Protein AF-A0A2E3FK13-F1 (afdb_monomer)

Structure (mmCIF, N/CA/C/O backbone):
data_AF-A0A2E3FK13-F1
#
_entry.id   AF-A0A2E3FK13-F1
#
loop_
_atom_site.group_PDB
_atom_site.id
_atom_site.type_symbol
_atom_site.label_atom_id
_atom_site.label_alt_id
_atom_site.label_comp_id
_atom_site.label_asym_id
_atom_site.label_entity_id
_atom_site.label_seq_id
_atom_site.pdbx_PDB_ins_code
_atom_site.Cartn_x
_atom_site.Cartn_y
_atom_site.Cartn_z
_atom_site.occupancy
_atom_site.B_iso_or_equiv
_atom_site.auth_seq_id
_atom_site.auth_comp_id
_atom_site.auth_asym_id
_atom_site.auth_atom_id
_atom_site.pdbx_PDB_model_num
ATOM 1 N N . MET A 1 1 ? 15.818 -14.844 58.275 1.00 46.38 1 MET A N 1
ATOM 2 C CA . MET A 1 1 ? 14.809 -14.924 57.199 1.00 46.38 1 MET A CA 1
ATOM 3 C C . MET A 1 1 ? 15.488 -15.552 55.997 1.00 46.38 1 MET A C 1
ATOM 5 O O . MET A 1 1 ? 16.253 -14.863 55.339 1.00 46.38 1 MET A O 1
ATOM 9 N N . ALA A 1 2 ? 15.321 -16.859 55.788 1.00 61.12 2 ALA A N 1
ATOM 10 C CA . ALA A 1 2 ? 15.832 -17.525 54.591 1.00 61.12 2 ALA A CA 1
ATOM 11 C C . ALA A 1 2 ? 14.823 -17.296 53.456 1.00 61.12 2 ALA A C 1
ATOM 13 O O . ALA A 1 2 ? 13.625 -17.496 53.662 1.00 61.12 2 ALA A O 1
ATOM 14 N N . ALA A 1 3 ? 15.275 -16.799 52.306 1.00 69.88 3 ALA A N 1
ATOM 15 C CA . ALA A 1 3 ? 14.416 -16.643 51.137 1.00 69.88 3 ALA A CA 1
ATOM 16 C C . ALA A 1 3 ? 13.947 -18.031 50.663 1.00 69.88 3 ALA A C 1
ATOM 18 O O . ALA A 1 3 ? 14.765 -18.936 50.548 1.00 69.88 3 ALA A O 1
ATOM 19 N N . ASN A 1 4 ? 12.643 -18.204 50.420 1.00 82.19 4 ASN A N 1
ATOM 20 C CA . ASN A 1 4 ? 12.079 -19.453 49.902 1.00 82.19 4 ASN A CA 1
ATOM 21 C C . ASN A 1 4 ? 12.151 -19.450 48.357 1.00 82.19 4 ASN A C 1
ATOM 23 O O . ASN A 1 4 ? 11.499 -18.590 47.755 1.00 82.19 4 ASN A O 1
ATOM 27 N N . PRO A 1 5 ? 12.879 -20.386 47.716 1.00 80.56 5 PRO A N 1
ATOM 28 C CA . PRO A 1 5 ? 12.977 -20.486 46.257 1.00 80.56 5 PRO A CA 1
ATOM 29 C C . PRO A 1 5 ? 11.621 -20.579 45.541 1.00 80.56 5 PRO A C 1
ATOM 31 O O . PRO A 1 5 ? 11.432 -19.938 44.511 1.00 80.56 5 PRO A O 1
ATOM 34 N N . PHE A 1 6 ? 10.628 -21.248 46.136 1.00 83.94 6 PHE A N 1
ATOM 35 C CA . PHE A 1 6 ? 9.272 -21.346 45.577 1.00 83.94 6 PHE A CA 1
ATOM 36 C C . PHE A 1 6 ? 8.519 -20.006 45.567 1.00 83.94 6 PHE A C 1
ATOM 38 O O . PHE A 1 6 ? 7.673 -19.761 44.711 1.00 83.94 6 PHE A O 1
ATOM 45 N N . ASN A 1 7 ? 8.840 -19.090 46.489 1.00 87.19 7 ASN A N 1
ATOM 46 C CA . ASN A 1 7 ? 8.299 -17.729 46.427 1.00 87.19 7 ASN A CA 1
ATOM 47 C C . ASN A 1 7 ? 8.962 -16.916 45.304 1.00 87.19 7 ASN A C 1
ATOM 49 O O . ASN A 1 7 ? 8.356 -15.977 44.794 1.00 87.19 7 ASN A O 1
ATOM 53 N N . ILE A 1 8 ? 10.202 -17.249 44.929 1.00 86.31 8 ILE A N 1
ATOM 54 C CA . ILE A 1 8 ? 10.913 -16.605 43.819 1.00 86.31 8 ILE A CA 1
ATOM 55 C C . ILE A 1 8 ? 10.348 -17.102 42.484 1.00 86.31 8 ILE A C 1
ATOM 57 O O . ILE A 1 8 ? 10.027 -16.268 41.641 1.00 86.31 8 ILE A O 1
ATOM 61 N N . SER A 1 9 ? 10.134 -18.412 42.310 1.00 84.38 9 SER A N 1
ATOM 62 C CA . SER A 1 9 ? 9.502 -18.948 41.095 1.00 84.38 9 SER A CA 1
ATOM 63 C C . SER A 1 9 ? 8.073 -18.432 40.910 1.00 84.38 9 SER A C 1
ATOM 65 O O . SER A 1 9 ? 7.715 -18.005 39.813 1.00 84.38 9 SER A O 1
ATOM 67 N N . LYS A 1 10 ? 7.282 -18.338 41.990 1.00 89.88 10 LYS A N 1
ATOM 68 C CA . LYS A 1 10 ? 5.952 -17.712 41.939 1.00 89.88 10 LYS A CA 1
ATOM 69 C C . LYS A 1 10 ? 6.014 -16.263 41.440 1.00 89.88 10 LYS A C 1
ATOM 71 O O . LYS A 1 10 ? 5.269 -15.905 40.534 1.00 89.88 10 LYS A O 1
ATOM 76 N N . ARG A 1 11 ? 6.931 -15.448 41.978 1.00 89.94 11 ARG A N 1
ATOM 77 C CA . ARG A 1 11 ? 7.128 -14.057 41.531 1.00 89.94 11 ARG A CA 1
ATOM 78 C C . ARG A 1 11 ? 7.541 -13.960 40.062 1.00 89.94 11 ARG A C 1
ATOM 80 O O . ARG A 1 11 ? 7.136 -13.023 39.392 1.00 89.94 11 ARG A O 1
ATOM 87 N N . LEU A 1 12 ? 8.341 -14.902 39.563 1.00 90.12 12 LEU A N 1
ATOM 88 C CA . LEU A 1 12 ? 8.736 -14.946 38.152 1.00 90.12 12 LEU A CA 1
ATOM 89 C C . LEU A 1 12 ? 7.560 -15.312 37.229 1.00 90.12 12 LEU A C 1
ATOM 91 O O . LEU A 1 12 ? 7.460 -14.782 36.124 1.00 90.12 12 LEU A O 1
ATOM 95 N N . ARG A 1 13 ? 6.636 -16.169 37.685 1.00 89.31 13 ARG A N 1
ATOM 96 C CA . ARG A 1 13 ? 5.385 -16.466 36.965 1.00 89.31 13 ARG A CA 1
ATOM 97 C C . ARG A 1 13 ? 4.435 -15.260 36.954 1.00 89.31 13 ARG A C 1
ATOM 99 O O . ARG A 1 13 ? 3.888 -14.946 35.903 1.00 89.31 13 ARG A O 1
ATOM 106 N N . GLU A 1 14 ? 4.307 -14.548 38.074 1.00 91.38 14 GLU A N 1
ATOM 107 C CA . GLU A 1 14 ? 3.563 -13.276 38.145 1.00 91.38 14 GLU A CA 1
ATOM 108 C C . GLU A 1 14 ? 4.198 -12.200 37.239 1.00 91.38 14 GLU A C 1
ATOM 110 O O . GLU A 1 14 ? 3.486 -11.491 36.530 1.00 91.38 14 GLU A O 1
ATOM 115 N N . ASP A 1 15 ? 5.535 -12.116 37.185 1.00 89.12 15 ASP A N 1
ATOM 116 C CA . ASP A 1 15 ? 6.247 -11.209 36.273 1.00 89.12 15 ASP A CA 1
ATOM 117 C C . ASP A 1 15 ? 5.942 -11.535 34.804 1.00 89.12 15 ASP A C 1
ATOM 119 O O . ASP A 1 15 ? 5.657 -10.620 34.039 1.00 89.12 15 ASP A O 1
ATOM 123 N N . LYS A 1 16 ? 5.903 -12.818 34.408 1.00 89.06 16 LYS A N 1
ATOM 124 C CA . LYS A 1 16 ? 5.476 -13.231 33.055 1.00 89.06 16 LYS A CA 1
ATOM 125 C C . LYS A 1 16 ? 4.081 -12.693 32.714 1.00 89.06 16 LYS A C 1
ATOM 127 O O . LYS A 1 16 ? 3.892 -12.155 31.625 1.00 89.06 16 LYS A O 1
ATOM 132 N N . GLU A 1 17 ? 3.113 -12.847 33.615 1.00 88.31 17 GLU A N 1
ATOM 133 C CA . GLU A 1 17 ? 1.746 -12.349 33.405 1.00 88.31 17 GLU A CA 1
ATOM 134 C C . GLU A 1 17 ? 1.719 -10.820 33.278 1.00 88.31 17 GLU A C 1
ATOM 136 O O . GLU A 1 17 ? 1.063 -10.286 32.383 1.00 88.31 17 GLU A O 1
ATOM 141 N N . GLN A 1 18 ? 2.499 -10.114 34.101 1.00 89.25 18 GLN A N 1
ATOM 142 C CA . GLN A 1 18 ? 2.639 -8.661 34.020 1.00 89.25 18 GLN A CA 1
ATOM 143 C C . GLN A 1 18 ? 3.286 -8.204 32.701 1.00 89.25 18 GLN A C 1
ATOM 145 O O . GLN A 1 18 ? 2.840 -7.217 32.107 1.00 89.25 18 GLN A O 1
ATOM 150 N N . GLN A 1 19 ? 4.317 -8.911 32.218 1.00 88.69 19 GLN A N 1
ATOM 151 C CA . GLN A 1 19 ? 4.923 -8.632 30.911 1.00 88.69 19 GLN A CA 1
ATOM 152 C C . GLN A 1 19 ? 3.909 -8.846 29.774 1.00 88.69 19 GLN A C 1
ATOM 154 O O . GLN A 1 19 ? 3.827 -8.009 28.880 1.00 88.69 19 GLN A O 1
ATOM 159 N N . ALA A 1 20 ? 3.091 -9.905 29.833 1.00 85.94 20 ALA A N 1
ATOM 160 C CA . ALA A 1 20 ? 2.062 -10.183 28.827 1.00 85.94 20 ALA A CA 1
ATOM 161 C C . ALA A 1 20 ? 0.963 -9.105 28.789 1.00 85.94 20 ALA A C 1
ATOM 163 O O . ALA A 1 20 ? 0.576 -8.657 27.713 1.00 85.94 20 ALA A O 1
ATOM 164 N N . GLN A 1 21 ? 0.500 -8.634 29.952 1.00 85.50 21 GLN A N 1
ATOM 165 C CA . GLN A 1 21 ? -0.455 -7.519 30.035 1.00 85.50 21 GLN A CA 1
ATOM 166 C C . GLN A 1 21 ? 0.136 -6.218 29.480 1.00 85.50 21 GLN A C 1
ATOM 168 O O . GLN A 1 21 ? -0.541 -5.474 28.773 1.00 85.50 21 GLN A O 1
ATOM 173 N N . SER A 1 22 ? 1.415 -5.964 29.765 1.00 87.12 22 SER A N 1
ATOM 174 C CA . SER A 1 22 ? 2.116 -4.785 29.250 1.00 87.12 22 SER A CA 1
ATOM 175 C C . SER A 1 22 ? 2.272 -4.856 27.727 1.00 87.12 22 SER A C 1
ATOM 177 O O . SER A 1 22 ? 2.041 -3.865 27.043 1.00 87.12 22 SER A O 1
ATOM 179 N N . ALA A 1 23 ? 2.602 -6.033 27.183 1.00 86.44 23 ALA A N 1
ATOM 180 C CA . ALA A 1 23 ? 2.695 -6.256 25.742 1.00 86.44 23 ALA A CA 1
ATOM 181 C C . ALA A 1 23 ? 1.338 -6.064 25.047 1.00 86.44 23 ALA A C 1
ATOM 183 O O . ALA A 1 23 ? 1.284 -5.420 24.004 1.00 86.44 23 ALA A O 1
ATOM 184 N N . ALA A 1 24 ? 0.245 -6.546 25.649 1.00 83.25 24 ALA A N 1
ATOM 185 C CA . ALA A 1 24 ? -1.107 -6.336 25.134 1.00 83.25 24 ALA A CA 1
ATOM 186 C C . ALA A 1 24 ? -1.473 -4.843 25.066 1.00 83.25 24 ALA A C 1
ATOM 188 O O . ALA A 1 24 ? -1.931 -4.384 24.027 1.00 83.25 24 ALA A O 1
ATOM 189 N N . SER A 1 25 ? -1.185 -4.064 26.113 1.00 84.00 25 SER A N 1
ATOM 190 C CA . SER A 1 25 ? -1.451 -2.616 26.112 1.00 84.00 25 SER A CA 1
ATOM 191 C C . SER A 1 25 ? -0.627 -1.856 25.060 1.00 84.00 25 SER A C 1
ATOM 193 O O . SER A 1 25 ? -1.127 -0.932 24.418 1.00 84.00 25 SER A O 1
ATOM 195 N N . ILE A 1 26 ? 0.626 -2.260 24.823 1.00 87.94 26 ILE A N 1
ATOM 196 C CA . ILE A 1 26 ? 1.436 -1.677 23.741 1.00 87.94 26 ILE A CA 1
ATOM 197 C C . ILE A 1 26 ? 0.891 -2.094 22.369 1.00 87.94 26 ILE A C 1
ATOM 199 O O . ILE A 1 26 ? 0.895 -1.278 21.451 1.00 87.94 26 ILE A O 1
ATOM 203 N N . ASN A 1 27 ? 0.376 -3.318 22.227 1.00 87.19 27 ASN A N 1
ATOM 204 C CA . ASN A 1 27 ? -0.262 -3.769 20.989 1.00 87.19 27 ASN A CA 1
ATOM 205 C C . ASN A 1 27 ? -1.500 -2.948 20.635 1.00 87.19 27 ASN A C 1
ATOM 207 O O . ASN A 1 27 ? -1.734 -2.668 19.468 1.00 87.19 27 ASN A O 1
ATOM 211 N N . GLU A 1 28 ? -2.275 -2.525 21.634 1.00 85.38 28 GLU A N 1
ATOM 212 C CA . GLU A 1 28 ? -3.406 -1.623 21.405 1.00 85.38 28 GLU A CA 1
ATOM 213 C C . GLU A 1 28 ? -2.934 -0.299 20.792 1.00 85.38 28 GLU A C 1
ATOM 215 O O . GLU A 1 28 ? -3.533 0.200 19.844 1.00 85.38 28 GLU A O 1
ATOM 220 N N . SER A 1 29 ? -1.812 0.240 21.282 1.00 88.12 29 SER A N 1
ATOM 221 C CA . SER A 1 29 ? -1.207 1.457 20.721 1.00 88.12 29 SER A CA 1
ATOM 222 C C . SER A 1 29 ? -0.669 1.228 19.307 1.00 88.12 29 SER A C 1
ATOM 224 O O . SER A 1 29 ? -0.866 2.069 18.434 1.00 88.12 29 SER A O 1
ATOM 226 N N . LEU A 1 30 ? -0.023 0.081 19.073 1.00 90.19 30 LEU A N 1
ATOM 227 C CA . LEU A 1 30 ? 0.457 -0.320 17.753 1.00 90.19 30 LEU A CA 1
ATOM 228 C C . LEU A 1 30 ? -0.693 -0.428 16.752 1.00 90.19 30 LEU A C 1
ATOM 230 O O . LEU A 1 30 ? -0.584 0.120 15.665 1.00 90.19 30 LEU A O 1
ATOM 234 N N . ALA A 1 31 ? -1.796 -1.071 17.133 1.00 89.38 31 ALA A N 1
ATOM 235 C CA . ALA A 1 31 ? -2.937 -1.283 16.255 1.00 89.38 31 ALA A CA 1
ATOM 236 C C . ALA A 1 31 ? -3.585 0.028 15.789 1.00 89.38 31 ALA A C 1
ATOM 238 O O . ALA A 1 31 ? -4.048 0.116 14.658 1.00 89.38 31 ALA A O 1
ATOM 239 N N . ILE A 1 32 ? -3.598 1.055 16.646 1.00 87.88 32 ILE A N 1
ATOM 240 C CA . ILE A 1 32 ? -4.099 2.386 16.278 1.00 87.88 32 ILE A CA 1
ATOM 241 C C . ILE A 1 32 ? -3.156 3.060 15.280 1.00 87.88 32 ILE A C 1
ATOM 243 O O . ILE A 1 32 ? -3.620 3.613 14.289 1.00 87.88 32 ILE A O 1
ATOM 247 N N . VAL A 1 33 ? -1.844 3.025 15.533 1.00 91.00 33 VAL A N 1
ATOM 248 C CA . VAL A 1 33 ? -0.862 3.638 14.623 1.00 91.00 33 VAL A CA 1
ATOM 249 C C . VAL A 1 33 ? -0.843 2.926 13.272 1.00 91.00 33 VAL A C 1
ATOM 251 O O . VAL A 1 33 ? -0.772 3.586 12.245 1.00 91.00 33 VAL A O 1
ATOM 254 N N . ASP A 1 34 ? -0.965 1.602 13.258 1.00 90.81 34 ASP A N 1
ATOM 255 C CA . ASP A 1 34 ? -1.048 0.814 12.026 1.00 90.81 34 ASP A CA 1
ATOM 256 C C . ASP A 1 34 ? -2.308 1.145 11.215 1.00 90.81 34 ASP A C 1
ATOM 258 O O . ASP A 1 34 ? -2.222 1.396 10.020 1.00 90.81 34 ASP A O 1
ATOM 262 N N . ALA A 1 35 ? -3.461 1.304 11.876 1.00 88.69 35 ALA A N 1
ATOM 263 C CA . ALA A 1 35 ? -4.681 1.765 11.211 1.00 88.69 35 ALA A CA 1
ATOM 264 C C . ALA A 1 35 ? -4.516 3.150 10.547 1.00 88.69 35 ALA A C 1
ATOM 266 O O . ALA A 1 35 ? -5.087 3.391 9.487 1.00 88.69 35 ALA A O 1
ATOM 267 N N . ILE A 1 36 ? -3.726 4.053 11.140 1.00 89.44 36 ILE A N 1
ATOM 268 C CA . ILE A 1 36 ? -3.383 5.353 10.534 1.00 89.44 36 ILE A CA 1
ATOM 269 C C . ILE A 1 36 ? -2.433 5.162 9.337 1.00 89.44 36 ILE A C 1
ATOM 271 O O . ILE A 1 36 ? -2.601 5.799 8.296 1.00 89.44 36 ILE A O 1
ATOM 275 N N . ILE A 1 37 ? -1.441 4.273 9.462 1.00 91.12 37 ILE A N 1
ATOM 276 C CA . ILE A 1 37 ? -0.508 3.925 8.378 1.00 91.12 37 ILE A CA 1
ATOM 277 C C . ILE A 1 37 ? -1.270 3.387 7.158 1.00 91.12 37 ILE A C 1
ATOM 279 O O . ILE A 1 37 ? -0.985 3.818 6.036 1.00 91.12 37 ILE A O 1
ATOM 283 N N . ASP A 1 38 ? -2.270 2.531 7.373 1.00 89.19 38 ASP A N 1
ATOM 284 C CA . ASP A 1 38 ? -3.119 1.966 6.321 1.00 89.19 38 ASP A CA 1
ATOM 285 C C . ASP A 1 38 ? -3.860 3.046 5.515 1.00 89.19 38 ASP A C 1
ATOM 287 O O . ASP A 1 38 ? -3.952 2.953 4.285 1.00 89.19 38 ASP A O 1
ATOM 291 N N . GLU A 1 39 ? -4.350 4.108 6.168 1.00 87.81 39 GLU A N 1
ATOM 292 C CA . GLU A 1 39 ? -5.001 5.228 5.473 1.00 87.81 39 GLU A CA 1
ATOM 293 C C . GLU A 1 39 ? -4.030 5.940 4.520 1.00 87.81 39 GLU A C 1
ATOM 295 O O . GLU A 1 39 ? -4.377 6.262 3.373 1.00 87.81 39 GLU A O 1
ATOM 300 N N . TYR A 1 40 ? -2.783 6.153 4.954 1.00 91.94 40 TYR A N 1
ATOM 301 C CA . TYR A 1 40 ? -1.751 6.701 4.076 1.00 91.94 40 TYR A CA 1
ATOM 302 C C . TYR A 1 40 ? -1.422 5.747 2.933 1.00 91.94 40 TYR A C 1
ATOM 304 O O . TYR A 1 40 ? -1.310 6.197 1.789 1.00 91.94 40 TYR A O 1
ATOM 312 N N . ASP A 1 41 ? -1.285 4.451 3.208 1.00 90.81 41 ASP A N 1
ATOM 313 C CA . ASP A 1 41 ? -0.969 3.442 2.200 1.00 90.81 41 ASP A CA 1
ATOM 314 C C . ASP A 1 41 ? -2.040 3.363 1.115 1.00 90.81 41 ASP A C 1
ATOM 316 O O . ASP A 1 41 ? -1.708 3.353 -0.076 1.00 90.81 41 ASP A O 1
ATOM 320 N N . GLU A 1 42 ? -3.322 3.417 1.479 1.00 90.75 42 GLU A N 1
ATOM 321 C CA . GLU A 1 42 ? -4.413 3.434 0.508 1.00 90.75 42 GLU A CA 1
ATOM 322 C C . GLU A 1 42 ? -4.310 4.648 -0.434 1.00 90.75 42 GLU A C 1
ATOM 324 O O . GLU A 1 42 ? -4.431 4.524 -1.663 1.00 90.75 42 GLU A O 1
ATOM 329 N N . LEU A 1 43 ? -4.053 5.837 0.119 1.00 92.94 43 LEU A N 1
ATOM 330 C CA . LEU A 1 43 ? -3.906 7.068 -0.658 1.00 92.94 43 LEU A CA 1
ATOM 331 C C . LEU A 1 43 ? -2.650 7.051 -1.539 1.00 92.94 43 LEU A C 1
ATOM 333 O O . LEU A 1 43 ? -2.712 7.441 -2.710 1.00 92.94 43 LEU A O 1
ATOM 337 N N . ILE A 1 44 ? -1.527 6.565 -1.013 1.00 94.12 44 ILE A N 1
ATOM 338 C CA . ILE A 1 44 ? -0.267 6.420 -1.746 1.00 94.12 44 ILE A CA 1
ATOM 339 C C . ILE A 1 44 ? -0.449 5.444 -2.916 1.00 94.12 44 ILE A C 1
ATOM 341 O O . ILE A 1 44 ? -0.093 5.777 -4.048 1.00 94.12 44 ILE A O 1
ATOM 345 N N . ILE A 1 45 ? -1.065 4.279 -2.690 1.00 93.44 45 ILE A N 1
ATOM 346 C CA . ILE A 1 45 ? -1.358 3.293 -3.741 1.00 93.44 45 ILE A CA 1
ATOM 347 C C . ILE A 1 45 ? -2.257 3.907 -4.818 1.00 93.44 45 ILE A C 1
ATOM 349 O O . ILE A 1 45 ? -1.997 3.734 -6.017 1.00 93.44 45 ILE A O 1
ATOM 353 N N . LYS A 1 46 ? -3.295 4.657 -4.423 1.00 94.25 46 LYS A N 1
ATOM 354 C CA . LYS A 1 46 ? -4.182 5.365 -5.360 1.00 94.25 46 LYS A CA 1
ATOM 355 C C . LYS A 1 46 ? -3.407 6.352 -6.237 1.00 94.25 46 LYS A C 1
ATOM 357 O O . LYS A 1 46 ? -3.661 6.387 -7.443 1.00 94.25 46 LYS A O 1
ATOM 362 N N . LEU A 1 47 ? -2.475 7.123 -5.673 1.00 93.94 47 LEU A N 1
ATOM 363 C CA . LEU A 1 47 ? -1.647 8.084 -6.414 1.00 93.94 47 LEU A CA 1
ATOM 364 C C . LEU A 1 47 ? -0.630 7.391 -7.329 1.00 93.94 47 LEU A C 1
ATOM 366 O O . LEU A 1 47 ? -0.577 7.699 -8.520 1.00 93.94 47 LEU A O 1
ATOM 370 N N . ASP A 1 48 ? 0.116 6.410 -6.826 1.00 94.06 48 ASP A N 1
ATOM 371 C CA . ASP A 1 48 ? 1.111 5.677 -7.614 1.00 94.06 48 ASP A CA 1
ATOM 372 C C . ASP A 1 48 ? 0.474 4.923 -8.789 1.00 94.06 48 ASP A C 1
ATOM 374 O O . ASP A 1 48 ? 1.032 4.848 -9.887 1.00 94.06 48 ASP A O 1
ATOM 378 N N . THR A 1 49 ? -0.735 4.391 -8.597 1.00 94.19 49 THR A N 1
ATOM 379 C CA . THR A 1 49 ? -1.486 3.726 -9.670 1.00 94.19 49 THR A CA 1
ATOM 380 C C . THR A 1 49 ? -1.801 4.694 -10.814 1.00 94.19 49 THR A C 1
ATOM 382 O O . THR A 1 49 ? -1.843 4.280 -11.974 1.00 94.19 49 THR A O 1
ATOM 385 N N . LYS A 1 50 ? -1.961 6.000 -10.539 1.00 94.56 50 LYS A N 1
ATOM 386 C CA . LYS A 1 50 ? -2.151 7.020 -11.586 1.00 94.56 50 LYS A CA 1
ATOM 387 C C . LYS A 1 50 ? -0.894 7.265 -12.413 1.00 94.56 50 LYS A C 1
ATOM 389 O O . LYS A 1 50 ? -1.031 7.752 -13.528 1.00 94.56 50 LYS A O 1
ATOM 394 N N . ILE A 1 51 ? 0.297 6.915 -11.925 1.00 93.62 51 ILE A N 1
ATOM 395 C CA . ILE A 1 51 ? 1.557 7.052 -12.671 1.00 93.62 51 ILE A CA 1
ATOM 396 C C . ILE A 1 51 ? 1.657 5.993 -13.779 1.00 93.62 51 ILE A C 1
ATOM 398 O O . ILE A 1 51 ? 2.115 6.290 -14.886 1.00 93.62 51 ILE A O 1
ATOM 402 N N . GLN A 1 52 ? 1.200 4.768 -13.500 1.00 92.38 52 GLN A N 1
ATOM 403 C CA . GLN A 1 52 ? 1.428 3.588 -14.346 1.00 92.38 52 GLN A CA 1
ATOM 404 C C . GLN A 1 52 ? 0.999 3.752 -15.814 1.00 92.38 52 GLN A C 1
ATOM 406 O O . GLN A 1 52 ? 1.751 3.318 -16.680 1.00 92.38 52 GLN A O 1
ATOM 411 N N . PRO A 1 53 ? -0.130 4.401 -16.161 1.00 96.06 53 PRO A N 1
ATOM 412 C CA . PRO A 1 53 ? -0.524 4.577 -17.560 1.00 96.06 53 PRO A CA 1
ATOM 413 C C . PRO A 1 53 ? 0.389 5.508 -18.373 1.00 96.06 53 PRO A C 1
ATOM 415 O O . PRO A 1 53 ? 0.359 5.463 -19.601 1.00 96.06 53 PRO A O 1
ATOM 418 N N . TYR A 1 54 ? 1.189 6.361 -17.725 1.00 96.94 54 TYR A N 1
ATOM 419 C CA . TYR A 1 54 ? 1.982 7.393 -18.403 1.00 96.94 54 TYR A CA 1
ATOM 420 C C . TYR A 1 54 ? 3.408 6.951 -18.759 1.00 96.94 54 TYR A C 1
ATOM 422 O O . TYR A 1 54 ? 4.009 7.530 -19.668 1.00 96.94 54 TYR A O 1
ATOM 430 N N . ILE A 1 55 ? 3.941 5.922 -18.089 1.00 96.56 55 ILE A N 1
ATOM 431 C CA . ILE A 1 55 ? 5.297 5.397 -18.322 1.00 96.56 55 ILE A CA 1
ATOM 432 C C . ILE A 1 55 ? 5.389 4.535 -19.603 1.00 96.56 55 ILE A C 1
ATOM 434 O O . ILE A 1 55 ? 6.280 4.792 -20.419 1.00 96.56 55 ILE A O 1
ATOM 438 N N . PRO A 1 56 ? 4.503 3.544 -19.852 1.00 96.44 56 PRO A N 1
ATOM 439 C CA . PRO A 1 56 ? 4.593 2.684 -21.031 1.00 96.44 56 PRO A CA 1
ATOM 440 C C . PRO A 1 56 ? 4.600 3.442 -22.367 1.00 96.44 56 PRO A C 1
ATOM 442 O O . PRO A 1 56 ? 5.472 3.133 -23.178 1.00 96.44 56 PRO A O 1
ATOM 445 N N . PRO A 1 57 ? 3.760 4.477 -22.596 1.00 97.88 57 PRO A N 1
ATOM 446 C CA . PRO A 1 57 ? 3.806 5.250 -23.840 1.00 97.88 57 PRO A CA 1
ATOM 447 C C . PRO A 1 57 ? 5.166 5.913 -24.107 1.00 97.88 57 PRO A C 1
ATOM 449 O O . PRO A 1 57 ? 5.611 5.966 -25.253 1.00 97.88 57 PRO A O 1
ATOM 452 N N . ILE A 1 58 ? 5.861 6.382 -23.061 1.00 97.94 58 ILE A N 1
ATOM 453 C CA . ILE A 1 58 ? 7.223 6.922 -23.192 1.00 97.94 58 ILE A CA 1
ATOM 454 C C . ILE A 1 58 ? 8.174 5.811 -23.655 1.00 97.94 58 ILE A C 1
ATOM 456 O O . ILE A 1 58 ? 8.897 5.967 -24.641 1.00 97.94 58 ILE A O 1
ATOM 460 N N . ASN A 1 59 ? 8.134 4.662 -22.978 1.00 97.81 59 ASN A N 1
ATOM 461 C CA . ASN A 1 59 ? 9.015 3.530 -23.263 1.00 97.81 59 ASN A CA 1
ATOM 462 C C . ASN A 1 59 ? 8.756 2.903 -24.644 1.00 97.81 59 ASN A C 1
ATOM 464 O O . ASN A 1 59 ? 9.691 2.435 -25.296 1.00 97.81 59 ASN A O 1
ATOM 468 N N . GLU A 1 60 ? 7.516 2.933 -25.132 1.00 98.19 60 GLU A N 1
ATOM 469 C CA . GLU A 1 60 ? 7.166 2.548 -26.502 1.00 98.19 60 GLU A CA 1
ATOM 470 C C . GLU A 1 60 ? 7.797 3.481 -27.540 1.00 98.19 60 GLU A C 1
ATOM 472 O O . GLU A 1 60 ? 8.368 3.006 -28.525 1.00 98.19 60 GLU A O 1
ATOM 477 N N . LYS A 1 61 ? 7.772 4.802 -27.316 1.00 98.12 61 LYS A N 1
ATOM 478 C CA . LYS A 1 61 ? 8.427 5.760 -28.221 1.00 98.12 61 LYS A CA 1
ATOM 479 C C . LYS A 1 61 ? 9.951 5.658 -28.186 1.00 98.12 61 LYS A C 1
ATOM 481 O O . LYS A 1 61 ? 10.579 5.752 -29.237 1.00 98.12 61 LYS A O 1
ATOM 486 N N . ILE A 1 62 ? 10.543 5.342 -27.034 1.00 98.06 62 ILE A N 1
ATOM 487 C CA . ILE A 1 62 ? 11.976 5.014 -26.930 1.00 98.06 62 ILE A CA 1
ATOM 488 C C . ILE A 1 62 ? 12.330 3.794 -27.804 1.00 98.06 62 ILE A C 1
ATOM 490 O O . ILE A 1 62 ? 13.298 3.833 -28.568 1.00 98.06 62 ILE A O 1
ATOM 494 N N . LYS A 1 63 ? 11.517 2.727 -27.773 1.00 98.00 63 LYS A N 1
ATOM 495 C CA . LYS A 1 63 ? 11.693 1.558 -28.662 1.00 98.00 63 LYS A CA 1
ATOM 496 C C . LYS A 1 63 ? 11.519 1.908 -30.141 1.00 98.00 63 LYS A C 1
ATOM 498 O O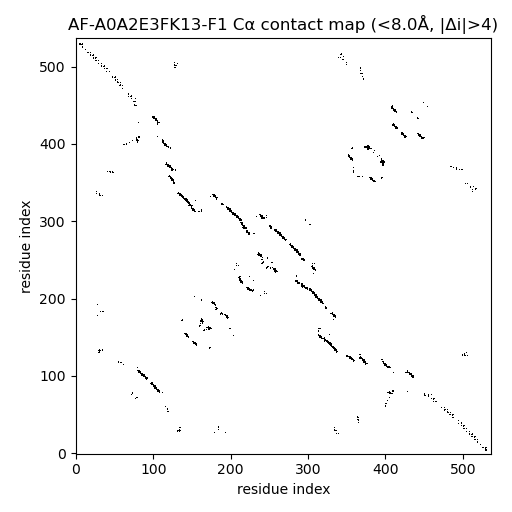 . LYS A 1 63 ? 12.211 1.339 -30.989 1.00 98.00 63 LYS A O 1
ATOM 503 N N . ALA A 1 64 ? 10.618 2.832 -30.470 1.00 97.81 64 ALA A N 1
ATOM 504 C CA . ALA A 1 64 ? 10.421 3.283 -31.845 1.00 97.81 64 ALA A CA 1
ATOM 505 C C . ALA A 1 64 ? 11.673 3.984 -32.402 1.00 97.81 64 ALA A C 1
ATOM 507 O O . ALA A 1 64 ? 12.061 3.709 -33.537 1.00 97.81 64 ALA A O 1
ATOM 508 N N . VAL A 1 65 ? 12.358 4.803 -31.591 1.00 98.06 65 VAL A N 1
ATOM 509 C CA . VAL A 1 65 ? 13.645 5.418 -31.968 1.00 98.06 65 VAL A CA 1
ATOM 510 C C . VAL A 1 65 ? 14.691 4.343 -32.261 1.00 98.06 65 VAL A C 1
ATOM 512 O O . VAL A 1 65 ? 15.289 4.352 -33.337 1.00 98.06 65 VAL A O 1
ATOM 515 N N . GLN A 1 66 ? 14.861 3.366 -31.361 1.00 97.69 66 GLN A N 1
ATOM 516 C CA . GLN A 1 66 ? 15.770 2.234 -31.585 1.00 97.69 66 GLN A CA 1
ATOM 517 C C . GLN A 1 66 ? 15.459 1.527 -32.913 1.00 97.69 66 GLN A C 1
ATOM 519 O O . GLN A 1 66 ? 16.348 1.303 -33.734 1.00 97.69 66 GLN A O 1
ATOM 524 N N . THR A 1 67 ? 14.184 1.213 -33.138 1.00 97.94 67 THR A N 1
ATOM 525 C CA . THR A 1 67 ? 13.718 0.518 -34.342 1.00 97.94 67 THR A CA 1
ATOM 526 C C . THR A 1 67 ? 14.019 1.323 -35.609 1.00 97.94 67 THR A C 1
ATOM 528 O O . THR A 1 67 ? 14.464 0.748 -36.598 1.00 97.94 67 THR A O 1
ATOM 531 N N . ALA A 1 68 ? 13.856 2.649 -35.588 1.00 97.75 68 ALA A N 1
ATOM 532 C CA . ALA A 1 68 ? 14.166 3.510 -36.729 1.00 97.75 68 ALA A CA 1
ATOM 533 C C . ALA A 1 68 ? 15.663 3.476 -37.101 1.00 97.75 68 ALA A C 1
ATOM 535 O O . ALA A 1 68 ? 16.002 3.324 -38.279 1.00 97.75 68 ALA A O 1
ATOM 536 N N . TYR A 1 69 ? 16.561 3.529 -36.109 1.00 97.81 69 TYR A N 1
ATOM 537 C CA . TYR A 1 69 ? 18.007 3.399 -36.336 1.00 97.81 69 TYR A CA 1
ATOM 538 C C . TYR A 1 69 ? 18.394 2.007 -36.855 1.00 97.81 69 TYR A C 1
ATOM 540 O O . TYR A 1 69 ? 19.149 1.900 -37.826 1.00 97.81 69 TYR A O 1
ATOM 548 N N . LEU A 1 70 ? 17.842 0.941 -36.263 1.00 96.19 70 LEU A N 1
ATOM 549 C CA . LEU A 1 70 ? 18.082 -0.436 -36.709 1.00 96.19 70 LEU A CA 1
ATOM 550 C C . LEU A 1 70 ? 17.591 -0.661 -38.145 1.00 96.19 70 LEU A C 1
ATOM 552 O O . LEU A 1 70 ? 18.311 -1.248 -38.952 1.00 96.19 70 LEU A O 1
ATOM 556 N N . ASN A 1 71 ? 16.416 -0.131 -38.492 1.00 96.75 71 ASN A N 1
ATOM 557 C CA . ASN A 1 71 ? 15.866 -0.214 -39.842 1.00 96.75 71 ASN A CA 1
ATOM 558 C C . ASN A 1 71 ? 16.786 0.470 -40.862 1.00 96.75 71 ASN A C 1
ATOM 560 O O . ASN A 1 71 ? 17.084 -0.126 -41.897 1.00 96.75 71 ASN A O 1
ATOM 564 N N . ARG A 1 72 ? 17.313 1.664 -40.549 1.00 96.25 72 ARG A N 1
ATOM 565 C CA . ARG A 1 72 ? 18.260 2.384 -41.421 1.00 96.25 72 ARG A CA 1
ATOM 566 C C . ARG A 1 72 ? 19.534 1.580 -41.697 1.00 96.25 72 ARG A C 1
ATOM 568 O O . ARG A 1 72 ? 20.007 1.551 -42.834 1.00 96.25 72 ARG A O 1
ATOM 575 N N . ILE A 1 73 ? 20.092 0.935 -40.673 1.00 94.81 73 ILE A N 1
ATOM 576 C CA . ILE A 1 73 ? 21.276 0.076 -40.820 1.00 94.81 73 ILE A CA 1
ATOM 577 C C . ILE A 1 73 ? 20.932 -1.172 -41.638 1.00 94.81 73 ILE A C 1
ATOM 579 O O . ILE A 1 73 ? 21.639 -1.493 -42.589 1.00 94.81 73 ILE A O 1
ATOM 583 N N . SER A 1 74 ? 19.826 -1.848 -41.314 1.00 93.06 74 SER A N 1
ATOM 584 C CA . SER A 1 74 ? 19.408 -3.078 -42.001 1.00 93.06 74 SER A CA 1
ATOM 585 C C . SER A 1 74 ? 19.115 -2.867 -43.490 1.00 93.06 74 SER A C 1
ATOM 587 O O . SER A 1 74 ? 19.377 -3.755 -44.296 1.00 93.06 74 SER A O 1
ATOM 589 N N . HIS A 1 75 ? 18.644 -1.671 -43.861 1.00 93.81 75 HIS A N 1
ATOM 590 C CA . HIS A 1 75 ? 18.411 -1.279 -45.252 1.00 93.81 75 HIS A CA 1
ATOM 591 C C . HIS A 1 75 ? 19.706 -0.966 -46.016 1.00 93.81 75 HIS A C 1
ATOM 593 O O . HIS A 1 75 ? 19.699 -0.859 -47.236 1.00 93.81 75 HIS A O 1
ATOM 599 N N . GLY A 1 76 ? 20.840 -0.823 -45.323 1.00 91.94 76 GLY A N 1
ATOM 600 C CA . GLY A 1 76 ? 22.130 -0.519 -45.945 1.00 91.94 76 GLY A CA 1
ATOM 601 C C . GLY A 1 76 ? 22.373 0.970 -46.200 1.00 91.94 76 GLY A C 1
ATOM 602 O O . GLY A 1 76 ? 23.232 1.317 -47.008 1.00 91.94 76 GLY A O 1
ATOM 603 N N . CYS A 1 77 ? 21.659 1.864 -45.508 1.00 93.69 77 CYS A N 1
ATOM 604 C CA . CYS A 1 77 ? 21.909 3.310 -45.578 1.00 93.69 77 CYS A CA 1
ATOM 605 C C . CYS A 1 77 ? 23.137 3.758 -44.775 1.00 93.69 77 CYS A C 1
ATOM 607 O O . CYS A 1 77 ? 23.730 4.808 -45.053 1.00 93.69 77 CYS A O 1
ATOM 609 N N . ARG A 1 78 ? 23.487 2.987 -43.743 1.00 94.69 78 ARG A N 1
ATOM 610 C CA . ARG A 1 78 ? 24.650 3.184 -42.873 1.00 94.69 78 ARG A CA 1
ATOM 611 C C . ARG A 1 78 ? 25.226 1.826 -42.474 1.00 94.69 78 ARG A C 1
ATOM 613 O O . ARG A 1 78 ? 24.488 0.844 -42.412 1.00 94.69 78 ARG A O 1
ATOM 620 N N . SER A 1 79 ? 26.521 1.782 -42.192 1.00 93.94 79 SER A N 1
ATOM 621 C CA . SER A 1 79 ? 27.194 0.629 -41.591 1.00 93.94 79 SER A CA 1
ATOM 622 C C . SER A 1 79 ? 27.290 0.831 -40.087 1.00 93.94 79 SER A C 1
ATOM 624 O O . SER A 1 79 ? 27.592 1.926 -39.633 1.00 93.94 79 SER A O 1
ATOM 626 N N . ASP A 1 80 ? 27.070 -0.212 -39.298 1.00 95.69 80 ASP A N 1
ATOM 627 C CA . ASP A 1 80 ? 27.434 -0.212 -37.881 1.00 95.69 80 ASP A CA 1
ATOM 628 C C . ASP A 1 80 ? 28.658 -1.082 -37.598 1.00 95.69 80 ASP A C 1
ATOM 630 O O . ASP A 1 80 ? 28.908 -1.427 -36.448 1.00 95.69 80 ASP A O 1
ATOM 634 N N . LEU A 1 81 ? 29.415 -1.450 -38.634 1.00 95.56 81 LEU A N 1
ATOM 635 C CA . LEU A 1 81 ? 30.559 -2.352 -38.558 1.00 95.56 81 LEU A CA 1
ATOM 636 C C . LEU A 1 81 ? 31.880 -1.610 -38.744 1.00 95.56 81 LEU A C 1
ATOM 638 O O . LEU A 1 81 ? 31.992 -0.728 -39.590 1.00 95.56 81 LEU A O 1
ATOM 642 N N . LYS A 1 82 ? 32.908 -2.046 -38.013 1.00 94.88 82 LYS A N 1
ATOM 643 C CA . LYS A 1 82 ? 34.259 -1.488 -38.078 1.00 94.88 82 LYS A CA 1
ATOM 644 C C . LYS A 1 82 ? 35.319 -2.551 -37.822 1.00 94.88 82 LYS A C 1
ATOM 646 O O . LYS A 1 82 ? 35.108 -3.461 -37.020 1.00 94.88 82 LYS A O 1
ATOM 651 N N . TRP A 1 83 ? 36.477 -2.418 -38.465 1.00 93.94 83 TRP A N 1
ATOM 652 C CA . TRP A 1 83 ? 37.662 -3.196 -38.107 1.00 93.94 83 TRP A CA 1
ATOM 653 C C . TRP A 1 83 ? 38.223 -2.708 -36.772 1.00 93.94 83 TRP A C 1
ATOM 655 O O . TRP A 1 83 ? 38.624 -1.551 -36.647 1.00 93.94 83 TRP A O 1
ATOM 665 N N . ILE A 1 84 ? 38.269 -3.598 -35.782 1.00 92.94 84 ILE A N 1
ATOM 666 C CA . ILE A 1 84 ? 38.854 -3.335 -34.466 1.00 92.94 84 ILE A CA 1
ATOM 667 C C . ILE A 1 84 ? 40.067 -4.244 -34.291 1.00 92.94 84 ILE A C 1
ATOM 669 O O . ILE A 1 84 ? 39.965 -5.459 -34.461 1.00 92.94 84 ILE A O 1
ATOM 673 N N . GLN A 1 85 ? 41.213 -3.658 -33.950 1.00 91.75 85 GLN A N 1
ATOM 674 C CA . GLN A 1 85 ? 42.388 -4.421 -33.541 1.00 91.75 85 GLN A CA 1
ATOM 675 C C . GLN A 1 85 ? 42.080 -5.127 -32.218 1.00 91.75 85 GLN A C 1
ATOM 677 O O . GLN A 1 85 ? 41.730 -4.473 -31.236 1.00 91.75 85 GLN A O 1
ATOM 682 N N . ILE A 1 86 ? 42.180 -6.455 -32.199 1.00 92.50 86 ILE A N 1
ATOM 683 C CA . ILE A 1 86 ? 41.881 -7.271 -31.013 1.00 92.50 86 ILE A CA 1
ATOM 684 C C . ILE A 1 86 ? 43.128 -7.867 -30.371 1.00 92.50 86 ILE A C 1
ATOM 686 O O . ILE A 1 86 ? 43.069 -8.248 -29.207 1.00 92.50 86 ILE A O 1
ATOM 690 N N . ASP A 1 87 ? 44.225 -7.983 -31.121 1.00 88.75 87 ASP A N 1
ATOM 691 C CA . ASP A 1 87 ? 45.438 -8.630 -30.635 1.00 88.75 87 ASP A CA 1
ATOM 692 C C . ASP A 1 87 ? 46.664 -8.236 -31.466 1.00 88.75 87 ASP A C 1
ATOM 694 O O . ASP A 1 87 ? 46.540 -7.834 -32.628 1.00 88.75 87 ASP A O 1
ATOM 698 N N . THR A 1 88 ? 47.839 -8.435 -30.880 1.00 88.12 88 THR A N 1
ATOM 699 C CA . THR A 1 88 ? 49.140 -8.355 -31.544 1.00 88.12 88 THR A CA 1
ATOM 700 C C . THR A 1 88 ? 49.974 -9.544 -31.075 1.00 88.12 88 THR A C 1
ATOM 702 O O . THR A 1 88 ? 50.159 -9.736 -29.875 1.00 88.12 88 THR A O 1
ATOM 705 N N . LYS A 1 89 ? 50.451 -10.377 -32.003 1.00 84.31 89 LYS A N 1
ATOM 706 C CA . LYS A 1 89 ? 51.150 -11.637 -31.698 1.00 84.31 89 LYS A CA 1
ATOM 707 C C . LYS A 1 89 ? 52.432 -11.775 -32.499 1.00 84.31 89 LYS A C 1
ATOM 709 O O . LYS A 1 89 ? 52.551 -11.193 -33.563 1.00 84.31 89 LYS A O 1
ATOM 714 N N . SER A 1 90 ? 53.337 -12.621 -32.021 1.00 80.38 90 SER A N 1
ATOM 715 C CA . SER A 1 90 ? 54.428 -13.160 -32.833 1.00 80.38 90 SER A CA 1
ATOM 716 C C . SER A 1 90 ? 53.974 -14.470 -33.479 1.00 80.38 90 SER A C 1
ATOM 718 O O . SER A 1 90 ? 53.465 -15.350 -32.776 1.00 80.38 90 SER A O 1
ATOM 720 N N . LEU A 1 91 ? 54.113 -14.604 -34.798 1.00 72.19 91 LEU A N 1
ATOM 721 C CA . LEU A 1 91 ? 53.898 -15.865 -35.509 1.00 72.19 91 LEU A CA 1
ATOM 722 C C . LEU A 1 91 ? 55.197 -16.323 -36.172 1.00 72.19 91 LEU A C 1
ATOM 724 O O . LEU A 1 91 ? 55.837 -15.569 -36.898 1.00 72.19 91 LEU A O 1
ATOM 728 N N . ASN A 1 92 ? 55.537 -17.597 -35.972 1.00 70.25 92 ASN A N 1
ATOM 729 C CA . ASN A 1 92 ? 56.599 -18.251 -36.723 1.00 70.25 92 ASN A CA 1
ATOM 730 C C . ASN A 1 92 ? 56.041 -18.735 -38.070 1.00 70.25 92 ASN A C 1
ATOM 732 O O . ASN A 1 92 ? 55.209 -19.648 -38.113 1.00 70.25 92 ASN A O 1
ATOM 736 N N . ILE A 1 93 ? 56.463 -18.109 -39.167 1.00 65.19 93 ILE A N 1
ATOM 737 C CA . ILE A 1 93 ? 56.050 -18.486 -40.520 1.00 65.19 93 ILE A CA 1
ATOM 738 C C . ILE A 1 93 ? 57.127 -19.410 -41.100 1.00 65.19 93 ILE A C 1
ATOM 740 O O . ILE A 1 93 ? 58.251 -18.980 -41.313 1.00 65.19 93 ILE A O 1
ATOM 744 N N . TYR A 1 94 ? 56.783 -20.683 -41.337 1.00 58.38 94 TYR A N 1
ATOM 745 C CA . TYR A 1 94 ? 57.555 -21.676 -42.111 1.00 58.38 94 TYR A CA 1
ATOM 746 C C . TYR A 1 94 ? 59.094 -21.492 -42.118 1.00 58.38 94 TYR A C 1
ATOM 748 O O . TYR A 1 94 ? 59.684 -21.212 -43.159 1.00 58.38 94 TYR A O 1
ATOM 756 N N . ASN A 1 95 ? 59.751 -21.749 -40.980 1.00 56.59 95 ASN A N 1
ATOM 757 C CA . ASN A 1 95 ? 61.216 -21.717 -40.808 1.00 56.59 95 ASN A CA 1
ATOM 758 C C . ASN A 1 95 ? 61.889 -20.335 -40.939 1.00 56.59 95 ASN A C 1
ATOM 760 O O . ASN A 1 95 ? 63.106 -20.289 -41.133 1.00 56.59 95 ASN A O 1
ATOM 764 N N . ASP A 1 96 ? 61.148 -19.237 -40.799 1.00 58.25 96 ASP A N 1
ATOM 765 C CA . ASP A 1 96 ? 61.712 -17.885 -40.715 1.00 58.25 96 ASP A CA 1
ATOM 766 C C . ASP A 1 96 ? 61.685 -17.327 -39.277 1.00 58.25 96 ASP A C 1
ATOM 768 O O . ASP A 1 96 ? 61.192 -17.971 -38.339 1.00 58.25 96 ASP A O 1
ATOM 772 N N . SER A 1 97 ? 62.264 -16.139 -39.089 1.00 65.88 97 SER A N 1
ATOM 773 C CA . SER A 1 97 ? 62.176 -15.385 -37.843 1.00 65.88 97 SER A CA 1
ATOM 774 C C . SER A 1 97 ? 60.727 -15.063 -37.483 1.00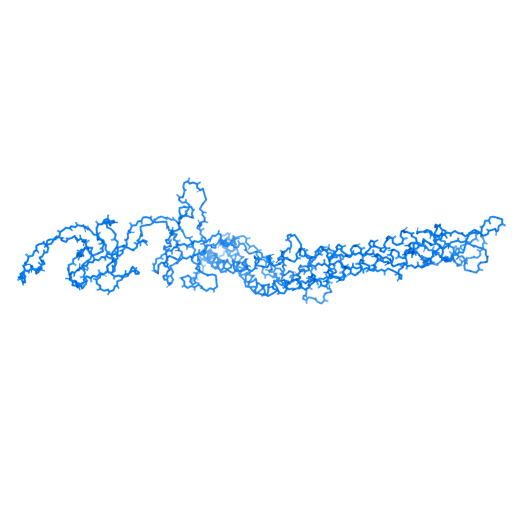 65.88 97 SER A C 1
ATOM 776 O O . SER A 1 97 ? 59.894 -14.809 -38.347 1.00 65.88 97 SER A O 1
ATOM 778 N N . ASP A 1 98 ? 60.458 -15.052 -36.185 1.00 72.62 98 ASP A N 1
ATOM 779 C CA . ASP A 1 98 ? 59.212 -14.600 -35.580 1.00 72.62 98 ASP A CA 1
ATOM 780 C C . ASP A 1 98 ? 58.798 -13.211 -36.106 1.00 72.62 98 ASP A C 1
ATOM 782 O O . ASP A 1 98 ? 59.489 -12.218 -35.865 1.00 72.62 98 ASP A O 1
ATOM 786 N N . GLU A 1 99 ? 57.674 -13.145 -36.825 1.00 74.25 99 GLU A N 1
ATOM 787 C CA . GLU A 1 99 ? 57.110 -11.891 -37.330 1.00 74.25 99 GLU A CA 1
ATOM 788 C C . GLU A 1 99 ? 55.980 -11.398 -36.422 1.00 74.25 99 GLU A C 1
ATOM 790 O O . GLU A 1 99 ? 55.090 -12.158 -36.024 1.00 74.25 99 GLU A O 1
ATOM 795 N N . GLU A 1 100 ? 55.978 -10.096 -36.127 1.00 80.69 100 GLU A N 1
ATOM 796 C CA . GLU A 1 100 ? 54.858 -9.451 -35.448 1.00 80.69 100 GLU A CA 1
ATOM 797 C C . GLU A 1 100 ? 53.665 -9.344 -36.407 1.00 80.69 100 GLU A C 1
ATOM 799 O O . GLU A 1 100 ? 53.751 -8.804 -37.513 1.00 80.69 100 GLU A O 1
ATOM 804 N N . VAL A 1 101 ? 52.522 -9.855 -35.967 1.00 83.94 101 VAL A N 1
ATOM 805 C CA . VAL A 1 101 ? 51.252 -9.799 -36.678 1.00 83.94 101 VAL A CA 1
ATOM 806 C C . VAL A 1 101 ? 50.206 -9.100 -35.825 1.00 83.94 101 VAL A C 1
ATOM 808 O O . VAL A 1 101 ? 50.131 -9.285 -34.610 1.00 83.94 101 VAL A O 1
ATOM 811 N N . VAL A 1 102 ? 49.341 -8.332 -36.475 1.00 87.88 102 VAL A N 1
ATOM 812 C CA . VAL A 1 102 ? 48.192 -7.686 -35.843 1.00 87.88 102 VAL A CA 1
ATOM 813 C C . VAL A 1 102 ? 46.925 -8.411 -36.271 1.00 87.88 102 VAL A C 1
ATOM 815 O O . VAL A 1 102 ? 46.715 -8.681 -37.456 1.00 87.88 102 VAL A O 1
ATOM 818 N N . VAL A 1 103 ? 46.069 -8.730 -35.305 1.00 88.44 103 VAL A N 1
ATOM 819 C CA . VAL A 1 103 ? 44.788 -9.390 -35.550 1.00 88.44 103 VAL A CA 1
ATOM 820 C C . VAL A 1 103 ? 43.675 -8.358 -35.474 1.00 88.44 103 VAL A C 1
ATOM 822 O O . VAL A 1 103 ? 43.468 -7.717 -34.441 1.00 88.44 103 VAL A O 1
ATOM 825 N N . TYR A 1 104 ? 42.924 -8.235 -36.562 1.00 92.00 104 TYR A N 1
ATOM 826 C CA . TYR A 1 104 ? 41.728 -7.408 -36.636 1.00 92.00 104 TYR A CA 1
ATOM 827 C C . TYR A 1 104 ? 40.478 -8.284 -36.679 1.00 92.00 104 TYR A C 1
ATOM 829 O O . TYR A 1 104 ? 40.471 -9.349 -37.296 1.00 92.00 104 TYR A O 1
ATOM 837 N N . GLU A 1 105 ? 39.406 -7.816 -36.048 1.00 94.12 105 GLU A N 1
ATOM 838 C CA . GLU A 1 105 ? 38.074 -8.415 -36.116 1.00 94.12 105 GLU A CA 1
ATOM 839 C C . GLU A 1 105 ? 37.049 -7.340 -36.475 1.00 94.12 105 GLU A C 1
ATOM 841 O O . GLU A 1 105 ? 37.067 -6.244 -35.909 1.00 94.12 105 GLU A O 1
ATOM 846 N N . VAL A 1 106 ? 36.142 -7.646 -37.401 1.00 95.50 106 VAL A N 1
ATOM 847 C CA . VAL A 1 106 ? 34.989 -6.783 -37.662 1.00 95.50 106 VAL A CA 1
ATOM 848 C C . VAL A 1 106 ? 34.026 -6.889 -36.488 1.00 95.50 106 VAL A C 1
ATOM 850 O O . VAL A 1 106 ? 33.441 -7.945 -36.246 1.00 95.50 106 VAL A O 1
ATOM 853 N N . LYS A 1 107 ? 33.819 -5.785 -35.778 1.00 95.62 107 LYS A N 1
ATOM 854 C CA . LYS A 1 107 ? 32.867 -5.676 -34.667 1.00 95.62 107 LYS A CA 1
ATOM 855 C C . LYS A 1 107 ? 31.906 -4.522 -34.918 1.00 95.62 107 LYS A C 1
ATOM 857 O O . LYS A 1 107 ? 32.115 -3.724 -35.831 1.00 95.62 107 LYS A O 1
ATOM 862 N N . LYS A 1 108 ? 30.849 -4.433 -34.109 1.00 94.19 108 LYS A N 1
ATOM 863 C CA . LYS A 1 108 ? 29.999 -3.240 -34.102 1.00 94.19 108 LYS A CA 1
ATOM 864 C C . LYS A 1 108 ? 30.826 -2.023 -33.678 1.00 94.19 108 LYS A C 1
ATOM 866 O O . LYS A 1 108 ? 31.617 -2.143 -32.744 1.00 94.19 108 LYS A O 1
ATOM 871 N N . ASP A 1 109 ? 30.672 -0.885 -34.351 1.00 93.50 109 ASP A N 1
ATOM 872 C CA . ASP A 1 109 ? 31.486 0.306 -34.094 1.00 93.50 109 ASP A CA 1
ATOM 873 C C . ASP A 1 109 ? 31.143 0.930 -32.729 1.00 93.50 109 ASP A C 1
ATOM 875 O O . ASP A 1 109 ? 30.066 1.518 -32.577 1.00 93.50 109 ASP A O 1
ATOM 879 N N . PRO A 1 110 ? 32.047 0.878 -31.732 1.00 90.69 110 PRO A N 1
ATOM 880 C CA . PRO A 1 110 ? 31.787 1.459 -30.419 1.00 90.69 110 PRO A CA 1
ATOM 881 C C . PRO A 1 110 ? 31.606 2.981 -30.471 1.00 90.69 110 PRO A C 1
ATOM 883 O O . PRO A 1 110 ? 30.938 3.540 -29.606 1.00 90.69 110 PRO A O 1
ATOM 886 N N . ASN A 1 111 ? 32.138 3.671 -31.487 1.00 92.12 111 ASN A N 1
ATOM 887 C CA . ASN A 1 111 ? 32.043 5.132 -31.572 1.00 92.12 111 ASN A CA 1
ATOM 888 C C . ASN A 1 111 ? 30.632 5.612 -31.954 1.00 92.12 111 ASN A C 1
ATOM 890 O O . ASN A 1 111 ? 30.226 6.727 -31.599 1.00 92.12 111 ASN A O 1
ATOM 894 N N . THR A 1 112 ? 29.868 4.774 -32.659 1.00 93.94 112 THR A N 1
ATOM 895 C CA . THR A 1 112 ? 28.487 5.077 -33.063 1.00 93.94 112 THR A CA 1
ATOM 896 C C . THR A 1 112 ? 27.444 4.469 -32.128 1.00 93.94 112 THR A C 1
ATOM 898 O O . THR A 1 112 ? 26.255 4.741 -32.303 1.00 93.94 112 THR A O 1
ATOM 901 N N . PHE A 1 113 ? 27.874 3.701 -31.121 1.00 95.12 113 PHE A N 1
ATOM 902 C CA . PHE A 1 113 ? 27.007 3.139 -30.090 1.00 95.12 113 PHE A CA 1
ATOM 903 C C . PHE A 1 113 ? 26.313 4.241 -29.291 1.00 95.12 113 PHE A C 1
ATOM 905 O O . PHE A 1 113 ? 26.943 5.204 -28.844 1.00 95.12 113 PHE A O 1
ATOM 912 N N . ARG A 1 114 ? 25.009 4.088 -29.087 1.00 95.69 114 ARG A N 1
ATOM 913 C CA . ARG A 1 114 ? 24.180 4.930 -28.229 1.00 95.69 114 ARG A CA 1
ATOM 914 C C . ARG A 1 114 ? 23.191 4.055 -27.470 1.00 95.69 114 ARG A C 1
ATOM 916 O O . ARG A 1 114 ? 22.864 2.945 -27.888 1.00 95.69 114 ARG A O 1
ATOM 923 N N . PHE A 1 115 ? 22.687 4.587 -26.366 1.00 95.88 115 PHE A N 1
ATOM 924 C CA . PHE A 1 115 ? 21.583 3.980 -25.642 1.00 95.88 115 PHE A CA 1
ATOM 925 C C . PHE A 1 115 ? 20.587 5.047 -25.196 1.00 95.88 115 PHE A C 1
ATOM 927 O O . PHE A 1 115 ? 20.939 6.217 -25.050 1.00 95.88 115 PHE A O 1
ATOM 934 N N . LEU A 1 116 ? 19.349 4.617 -24.971 1.00 96.94 116 LEU A N 1
ATOM 935 C CA . LEU A 1 116 ? 18.304 5.407 -24.324 1.00 96.94 116 LEU A CA 1
ATOM 936 C C . LEU A 1 116 ? 17.747 4.586 -23.161 1.00 96.94 116 LEU A C 1
ATOM 938 O O . LEU A 1 116 ? 17.350 3.434 -23.351 1.00 96.94 116 LEU A O 1
ATOM 942 N N . GLY A 1 117 ? 17.755 5.156 -21.958 1.00 97.19 117 GLY A N 1
ATOM 943 C CA . GLY A 1 117 ? 17.189 4.515 -20.774 1.00 97.19 117 GLY A CA 1
ATOM 944 C C . GLY A 1 117 ? 15.666 4.558 -20.795 1.00 97.19 117 GLY A C 1
ATOM 945 O O . GLY A 1 117 ? 15.078 5.561 -21.195 1.00 97.19 117 GLY A O 1
ATOM 946 N N . TYR A 1 118 ? 15.029 3.473 -20.363 1.00 97.69 118 TYR A N 1
ATOM 947 C CA . TYR A 1 118 ? 13.593 3.477 -20.117 1.00 97.69 118 TYR A CA 1
ATOM 948 C C . TYR A 1 118 ? 13.266 4.311 -18.886 1.00 97.69 118 TYR A C 1
ATOM 950 O O . TYR A 1 118 ? 14.042 4.368 -17.933 1.00 97.69 118 TYR A O 1
ATOM 958 N N . TYR A 1 119 ? 12.082 4.909 -18.906 1.00 97.31 119 TYR A N 1
ATOM 959 C CA . TYR A 1 119 ? 11.505 5.558 -17.747 1.00 97.31 119 TYR A CA 1
ATOM 960 C C . TYR A 1 119 ? 10.908 4.517 -16.802 1.00 97.31 119 TYR A C 1
ATOM 962 O O . TYR A 1 119 ? 10.267 3.555 -17.239 1.00 97.31 119 TYR A O 1
ATOM 970 N N . GLY A 1 120 ? 11.095 4.732 -15.504 1.00 95.62 120 GLY A N 1
ATOM 971 C CA . GLY A 1 120 ? 10.477 3.942 -14.446 1.00 95.62 120 GLY A CA 1
ATOM 972 C C . GLY A 1 120 ? 10.375 4.734 -13.150 1.00 95.62 120 GLY A C 1
ATOM 973 O O . GLY A 1 120 ? 11.173 5.636 -12.910 1.00 95.62 120 GLY A O 1
ATOM 974 N N . ALA A 1 121 ? 9.387 4.391 -12.327 1.00 95.44 121 ALA A N 1
ATOM 975 C CA . ALA A 1 121 ? 9.286 4.886 -10.962 1.00 95.44 121 ALA A CA 1
ATOM 976 C C . ALA A 1 121 ? 10.118 3.968 -10.058 1.00 95.44 121 ALA A C 1
ATOM 978 O O . ALA A 1 121 ? 9.775 2.800 -9.884 1.00 95.44 121 ALA A O 1
ATOM 979 N N . LYS A 1 122 ? 11.240 4.465 -9.548 1.00 95.44 122 LYS A N 1
ATOM 980 C CA . LYS A 1 122 ? 12.136 3.749 -8.642 1.00 95.44 122 LYS A CA 1
ATOM 981 C C . LYS A 1 122 ? 11.714 4.012 -7.207 1.00 95.44 122 LYS A C 1
ATOM 983 O O . LYS A 1 122 ? 11.537 5.170 -6.861 1.00 95.44 122 LYS A O 1
ATOM 988 N N . PHE A 1 123 ? 11.545 2.973 -6.399 1.00 94.81 123 PHE A N 1
ATOM 989 C CA . PHE A 1 123 ? 11.212 3.113 -4.982 1.00 94.81 123 PHE A CA 1
ATOM 990 C C . PHE A 1 123 ? 12.408 2.786 -4.090 1.00 94.81 123 PHE A C 1
ATOM 992 O O . PHE A 1 123 ? 13.258 1.975 -4.464 1.00 94.81 123 PHE A O 1
ATOM 999 N N . TYR A 1 124 ? 12.397 3.368 -2.893 1.00 93.56 124 TYR A N 1
ATOM 1000 C CA . TYR A 1 124 ? 13.333 3.123 -1.800 1.00 93.56 124 TYR A CA 1
ATOM 1001 C C . TYR A 1 124 ? 12.530 2.753 -0.559 1.00 93.56 124 TYR A C 1
ATOM 1003 O O . TYR A 1 124 ? 11.639 3.500 -0.160 1.00 93.56 124 TYR A O 1
ATOM 1011 N N . ARG A 1 125 ? 12.782 1.585 0.029 1.00 92.44 125 ARG A N 1
ATOM 1012 C CA . ARG A 1 125 ? 11.985 1.026 1.125 1.00 92.44 125 ARG A CA 1
ATOM 1013 C C . ARG A 1 125 ? 12.847 0.697 2.333 1.00 92.44 125 ARG A C 1
ATOM 1015 O O . ARG A 1 125 ? 13.676 -0.204 2.266 1.00 92.44 125 ARG A O 1
ATOM 1022 N N . HIS A 1 126 ? 12.600 1.390 3.439 1.00 91.31 126 HIS A N 1
ATOM 1023 C CA . HIS A 1 126 ? 13.166 1.064 4.742 1.00 91.31 126 HIS A CA 1
ATOM 1024 C C . HIS A 1 126 ? 12.591 -0.265 5.267 1.00 91.31 126 HIS A C 1
ATOM 1026 O O . HIS A 1 126 ? 11.437 -0.590 4.971 1.00 91.31 126 HIS A O 1
ATOM 1032 N N . PRO A 1 127 ? 13.321 -1.002 6.122 1.00 87.94 127 PRO A N 1
ATOM 1033 C CA . PRO A 1 127 ? 12.794 -2.161 6.843 1.00 87.94 127 PRO A CA 1
ATOM 1034 C C . PRO A 1 127 ? 11.519 -1.878 7.651 1.00 87.94 127 PRO A C 1
ATOM 1036 O O . PRO A 1 127 ? 10.658 -2.755 7.753 1.00 87.94 127 PRO A O 1
ATOM 1039 N N . LYS A 1 128 ? 11.380 -0.663 8.202 1.00 88.62 128 LYS A N 1
ATOM 1040 C CA . LYS A 1 128 ? 10.166 -0.226 8.906 1.00 88.62 128 LYS A CA 1
ATOM 1041 C C . LYS A 1 128 ? 8.959 0.013 7.993 1.00 88.62 128 LYS A C 1
ATOM 1043 O O . LYS A 1 128 ? 7.852 0.097 8.506 1.00 88.62 128 LYS A O 1
ATOM 1048 N N . ASN A 1 129 ? 9.132 0.110 6.670 1.00 86.56 129 ASN A N 1
ATOM 1049 C CA . ASN A 1 129 ? 7.994 0.256 5.762 1.00 86.56 129 ASN A CA 1
ATOM 1050 C C . ASN A 1 129 ? 7.353 -1.117 5.497 1.00 86.56 129 ASN A C 1
ATOM 1052 O O . ASN A 1 129 ? 7.681 -1.809 4.518 1.00 86.56 129 ASN A O 1
ATOM 1056 N N . ARG A 1 130 ? 6.490 -1.547 6.416 1.00 82.31 130 ARG A N 1
ATOM 1057 C CA . ARG A 1 130 ? 5.860 -2.868 6.432 1.00 82.31 130 ARG A CA 1
ATOM 1058 C C . ARG A 1 130 ? 4.456 -2.781 7.014 1.00 82.31 130 ARG A C 1
ATOM 1060 O O . ARG A 1 130 ? 4.159 -1.855 7.744 1.00 82.31 130 ARG A O 1
ATOM 1067 N N . ASP A 1 131 ? 3.678 -3.818 6.752 1.00 82.31 131 ASP A N 1
ATOM 1068 C CA . ASP A 1 131 ? 2.428 -4.093 7.456 1.00 82.31 131 ASP A CA 1
ATOM 1069 C C . ASP A 1 131 ? 2.736 -4.569 8.895 1.00 82.31 131 ASP A C 1
ATOM 1071 O O . ASP A 1 131 ? 3.645 -5.407 9.096 1.00 82.31 131 ASP A O 1
ATOM 1075 N N . TYR A 1 132 ? 2.029 -4.006 9.883 1.00 83.88 132 TYR A N 1
ATOM 1076 C CA . TYR A 1 132 ? 2.137 -4.355 11.303 1.00 83.88 132 TYR A CA 1
ATOM 1077 C C . TYR A 1 132 ? 0.986 -5.253 11.796 1.00 83.88 132 TYR A C 1
ATOM 1079 O O . TYR A 1 132 ? 1.052 -5.763 12.919 1.00 83.88 132 TYR A O 1
ATOM 1087 N N . GLY A 1 133 ? 0.026 -5.580 10.927 1.00 79.19 133 GLY A N 1
ATOM 1088 C CA . GLY A 1 133 ? -0.947 -6.656 11.082 1.00 79.19 133 GLY A CA 1
ATOM 1089 C C . GLY A 1 133 ? -2.265 -6.278 11.755 1.00 79.19 133 GLY A C 1
ATOM 1090 O O . GLY A 1 133 ? -3.122 -7.156 11.901 1.00 79.19 133 GLY A O 1
ATOM 1091 N N . ALA A 1 134 ? -2.457 -5.028 12.171 1.00 85.12 134 ALA A N 1
ATOM 1092 C CA . ALA A 1 134 ? -3.759 -4.524 12.587 1.00 85.12 134 ALA A CA 1
ATOM 1093 C C . ALA A 1 134 ? -4.505 -3.931 11.391 1.00 85.12 134 ALA A C 1
ATOM 1095 O O . ALA A 1 134 ? -3.908 -3.556 10.399 1.00 85.12 134 ALA A O 1
ATOM 1096 N N . ASN A 1 135 ? -5.834 -3.925 11.444 1.00 83.25 135 ASN A N 1
ATOM 1097 C CA . ASN A 1 135 ? -6.653 -3.394 10.355 1.00 83.25 135 ASN A CA 1
ATOM 1098 C C . ASN A 1 135 ? -7.939 -2.786 10.917 1.00 83.25 135 ASN A C 1
ATOM 1100 O O . ASN A 1 135 ? -8.535 -3.337 11.853 1.00 83.25 135 ASN A O 1
ATOM 1104 N N . VAL A 1 136 ? -8.430 -1.716 10.293 1.00 86.75 136 VAL A N 1
ATOM 1105 C CA . VAL A 1 136 ? -9.824 -1.286 10.471 1.00 86.75 136 VAL A CA 1
ATOM 1106 C C . VAL A 1 136 ? -10.716 -2.293 9.750 1.00 86.75 136 VAL A C 1
ATOM 1108 O O . VAL A 1 136 ? -10.679 -2.416 8.528 1.00 86.75 136 VAL A O 1
ATOM 1111 N N . VAL A 1 137 ? -11.492 -3.068 10.508 1.00 88.75 137 VAL A N 1
ATOM 1112 C CA . VAL A 1 137 ? -12.270 -4.188 9.949 1.00 88.75 137 VAL A CA 1
ATOM 1113 C C . VAL A 1 137 ? -13.696 -3.806 9.590 1.00 88.75 137 VAL A C 1
ATOM 1115 O O . VAL A 1 137 ? -14.284 -4.447 8.720 1.00 88.75 137 VAL A O 1
ATOM 1118 N N . LEU A 1 138 ? -14.255 -2.803 10.266 1.00 90.50 138 LEU A N 1
ATOM 1119 C CA . LEU A 1 138 ? -15.570 -2.242 9.973 1.00 90.50 138 LEU A CA 1
ATOM 1120 C C . LEU A 1 138 ? -15.750 -0.882 10.655 1.00 90.50 138 LEU A C 1
ATOM 1122 O O . LEU A 1 138 ? -15.038 -0.542 11.605 1.00 90.50 138 LEU A O 1
ATOM 1126 N N . THR A 1 139 ? -16.764 -0.162 10.193 1.00 91.62 139 THR A N 1
ATOM 1127 C CA . THR A 1 139 ? -17.305 1.037 10.830 1.00 91.62 139 THR A CA 1
ATOM 1128 C C . THR A 1 139 ? -18.705 0.708 11.334 1.00 91.62 139 THR A C 1
ATOM 1130 O O . THR A 1 139 ? -19.484 0.094 10.614 1.00 91.62 139 THR A O 1
ATOM 1133 N N . ILE A 1 140 ? -18.993 1.077 12.578 1.00 93.81 140 ILE A N 1
ATOM 1134 C CA . ILE A 1 140 ? -20.341 1.122 13.140 1.00 93.81 140 ILE A CA 1
ATOM 1135 C C . ILE A 1 140 ? -20.894 2.495 12.776 1.00 93.81 140 ILE A C 1
ATOM 1137 O O . ILE A 1 140 ? -20.291 3.510 13.142 1.00 93.81 140 ILE A O 1
ATOM 1141 N N . ASP A 1 141 ? -21.998 2.551 12.045 1.00 93.81 141 ASP A N 1
ATOM 1142 C CA . ASP A 1 141 ? -22.513 3.819 11.522 1.00 93.81 141 ASP A CA 1
ATOM 1143 C C . ASP A 1 141 ? -23.236 4.617 12.616 1.00 93.81 141 ASP A C 1
ATOM 1145 O O . ASP A 1 141 ? -23.087 5.838 12.709 1.00 93.81 141 ASP A O 1
ATOM 1149 N N . THR A 1 142 ? -23.978 3.923 13.479 1.00 92.94 142 THR A N 1
ATOM 1150 C CA . THR A 1 142 ? -24.823 4.494 14.527 1.00 92.94 142 THR A CA 1
ATOM 1151 C C . THR A 1 142 ? -24.746 3.666 15.810 1.00 92.94 142 THR A C 1
ATOM 1153 O O . THR A 1 142 ? -25.231 2.536 15.898 1.00 92.94 142 THR A O 1
ATOM 1156 N N . ALA A 1 143 ? -24.199 4.261 16.867 1.00 93.81 143 ALA A N 1
ATOM 1157 C CA . ALA A 1 143 ? -24.203 3.684 18.204 1.00 93.81 143 ALA A CA 1
ATOM 1158 C C . ALA A 1 143 ? -24.271 4.742 19.314 1.00 93.81 143 ALA A C 1
ATOM 1160 O O . ALA A 1 143 ? -23.875 5.896 19.131 1.00 93.81 143 ALA A O 1
ATOM 1161 N N . ASP A 1 144 ? -24.739 4.308 20.487 1.00 92.31 144 ASP A N 1
ATOM 1162 C CA . ASP A 1 144 ? -24.765 5.111 21.710 1.00 92.31 144 ASP A CA 1
ATOM 1163 C C . ASP A 1 144 ? -23.688 4.618 22.697 1.00 92.31 144 ASP A C 1
ATOM 1165 O O . ASP A 1 144 ? -23.681 3.459 23.123 1.00 92.31 144 ASP A O 1
ATOM 1169 N N . ALA A 1 145 ? -22.799 5.523 23.107 1.00 91.81 145 ALA A N 1
ATOM 1170 C CA . ALA A 1 145 ? -21.755 5.333 24.109 1.00 91.81 145 ALA A CA 1
ATOM 1171 C C . ALA A 1 145 ? -21.973 6.324 25.264 1.00 91.81 145 ALA A C 1
ATOM 1173 O O . ALA A 1 145 ? -21.914 7.539 25.074 1.00 91.81 145 ALA A O 1
ATOM 1174 N N . ASN A 1 146 ? -22.222 5.817 26.474 1.00 88.19 146 ASN A N 1
ATOM 1175 C CA . ASN A 1 146 ? -22.577 6.650 27.628 1.00 88.19 146 ASN A CA 1
ATOM 1176 C C . ASN A 1 146 ? -21.513 6.575 28.735 1.00 88.19 146 ASN A C 1
ATOM 1178 O O . ASN A 1 146 ? -21.131 5.465 29.122 1.00 88.19 146 ASN A O 1
ATOM 1182 N N . PRO A 1 147 ? -21.057 7.715 29.295 1.00 86.38 147 PRO A N 1
ATOM 1183 C CA . PRO A 1 147 ? -20.093 7.729 30.387 1.00 86.38 147 PRO A CA 1
ATOM 1184 C C . PRO A 1 147 ? -20.553 6.883 31.571 1.00 86.38 147 PRO A C 1
ATOM 1186 O O . PRO A 1 147 ? -21.724 6.884 31.947 1.00 86.38 147 PRO A O 1
ATOM 1189 N N . GLY A 1 148 ? -19.616 6.149 32.167 1.00 82.25 148 GLY A N 1
ATOM 1190 C CA . GLY A 1 148 ? -19.899 5.240 33.282 1.00 82.25 148 GLY A CA 1
ATOM 1191 C C . GLY A 1 148 ? -20.537 3.902 32.885 1.00 82.25 148 GLY A C 1
ATOM 1192 O O . GLY A 1 148 ? -20.652 3.029 33.742 1.00 82.25 148 GLY A O 1
ATOM 1193 N N . SER A 1 149 ? -20.890 3.701 31.610 1.00 86.25 149 SER A N 1
ATOM 1194 C CA . SER A 1 149 ? -21.318 2.411 31.067 1.00 86.25 149 SER A CA 1
ATOM 1195 C C . SER A 1 149 ? -20.228 1.812 30.181 1.00 86.25 149 SER A C 1
ATOM 1197 O O . SER A 1 149 ? -19.729 2.463 29.270 1.00 86.25 149 SER A O 1
ATOM 1199 N N . GLY A 1 150 ? -19.883 0.545 30.412 1.00 88.38 150 GLY A N 1
ATOM 1200 C CA . GLY A 1 150 ? -19.044 -0.226 29.489 1.00 88.38 150 GLY A CA 1
ATOM 1201 C C . GLY A 1 150 ? -19.812 -0.760 28.276 1.00 88.38 150 GLY A C 1
ATOM 1202 O O . GLY A 1 150 ? -19.248 -1.525 27.510 1.00 88.38 150 GLY A O 1
ATOM 1203 N N . ALA A 1 151 ? -21.096 -0.436 28.109 1.00 91.88 151 ALA A N 1
ATOM 1204 C CA . ALA A 1 151 ? -21.897 -0.914 26.986 1.00 91.88 151 ALA A CA 1
ATOM 1205 C C . ALA A 1 151 ? -21.931 0.117 25.850 1.00 91.88 151 ALA A C 1
ATOM 1207 O O . ALA A 1 151 ? -22.404 1.238 26.050 1.00 91.88 151 ALA A O 1
ATOM 1208 N N . LEU A 1 152 ? -21.484 -0.296 24.664 1.00 95.06 152 LEU A N 1
ATOM 1209 C CA . LEU A 1 152 ? -21.708 0.399 23.398 1.00 95.06 152 LEU A CA 1
ATOM 1210 C C . LEU A 1 152 ? -22.961 -0.177 22.739 1.00 95.06 152 LEU A C 1
ATOM 1212 O O . LEU A 1 152 ? -22.952 -1.337 22.327 1.00 95.06 152 LEU A O 1
ATOM 1216 N N . ILE A 1 153 ? -24.033 0.608 22.669 1.00 94.44 153 ILE A N 1
ATOM 1217 C CA . ILE A 1 153 ? -25.311 0.174 22.095 1.00 94.44 153 ILE A CA 1
ATOM 1218 C C . ILE A 1 153 ? -25.257 0.354 20.585 1.00 94.44 153 ILE A C 1
ATOM 1220 O O . ILE A 1 153 ? -25.097 1.475 20.121 1.00 94.44 153 ILE A O 1
ATOM 1224 N N . ILE A 1 154 ? -25.404 -0.728 19.827 1.00 94.12 154 ILE A N 1
ATOM 1225 C CA . ILE A 1 154 ? -25.291 -0.715 18.366 1.00 94.12 154 ILE A CA 1
ATOM 1226 C C . ILE A 1 154 ? -26.695 -0.577 17.782 1.00 94.12 154 ILE A C 1
ATOM 1228 O O . ILE A 1 154 ? -27.575 -1.394 18.069 1.00 94.12 154 ILE A O 1
ATOM 1232 N N . LEU A 1 155 ? -26.897 0.478 16.996 1.00 92.25 155 LEU A N 1
ATOM 1233 C CA . LEU A 1 155 ? -28.192 0.879 16.446 1.00 92.25 155 LEU A CA 1
ATOM 1234 C C . LEU A 1 155 ? -28.260 0.732 14.920 1.00 92.25 155 LEU A C 1
ATOM 1236 O O . LEU A 1 155 ? -29.257 1.136 14.328 1.00 92.25 155 LEU A O 1
ATOM 1240 N N . ASP A 1 156 ? -27.229 0.152 14.306 1.00 91.06 156 ASP A N 1
ATOM 1241 C CA . ASP A 1 156 ? -27.199 -0.127 12.871 1.00 91.06 156 ASP A CA 1
ATOM 1242 C C . ASP A 1 156 ? -28.302 -1.106 12.451 1.00 91.06 156 ASP A C 1
ATOM 1244 O O . ASP A 1 156 ? -28.695 -2.010 13.200 1.00 91.06 156 ASP A O 1
ATOM 1248 N N . ASP A 1 157 ? -28.772 -0.962 11.212 1.00 89.81 157 ASP A N 1
ATOM 1249 C CA . ASP A 1 157 ? -29.792 -1.844 10.632 1.00 89.81 157 ASP A CA 1
ATOM 1250 C C . ASP A 1 157 ? -29.323 -3.313 10.587 1.00 89.81 157 ASP A C 1
ATOM 1252 O O . ASP A 1 157 ? -30.130 -4.241 10.696 1.00 89.81 157 ASP A O 1
ATOM 1256 N N . ASP A 1 158 ? -28.012 -3.536 10.469 1.00 88.56 158 ASP A N 1
ATOM 1257 C CA . ASP A 1 158 ? -27.349 -4.839 10.456 1.00 88.56 158 ASP A CA 1
ATOM 1258 C C . ASP A 1 158 ? -26.693 -5.201 11.804 1.00 88.56 158 ASP A C 1
ATOM 1260 O O . ASP A 1 158 ? -25.893 -6.138 11.878 1.00 88.56 158 ASP A O 1
ATOM 1264 N N . ALA A 1 159 ? -27.080 -4.547 12.909 1.00 89.19 159 ALA A N 1
ATOM 1265 C CA . ALA A 1 159 ? -26.502 -4.767 14.240 1.00 89.19 159 ALA A CA 1
ATOM 1266 C C . ALA A 1 159 ? -26.471 -6.247 14.674 1.00 89.19 159 ALA A C 1
ATOM 1268 O O . ALA A 1 159 ? -25.540 -6.682 15.359 1.00 89.19 159 ALA A O 1
ATOM 1269 N N . ALA A 1 160 ? -27.459 -7.046 14.256 1.00 88.12 160 ALA A N 1
ATOM 1270 C CA . ALA A 1 160 ? -27.494 -8.487 14.509 1.00 88.12 160 ALA A CA 1
ATOM 1271 C C . ALA A 1 160 ? -26.345 -9.240 13.810 1.00 88.12 160 ALA A C 1
ATOM 1273 O O . ALA A 1 160 ? -25.799 -10.192 14.368 1.00 88.12 160 ALA A O 1
ATOM 1274 N N . GLU A 1 161 ? -25.968 -8.831 12.598 1.00 89.19 161 GLU A N 1
ATOM 1275 C CA . GLU A 1 161 ? -24.846 -9.403 11.847 1.00 89.19 161 GLU A CA 1
ATOM 1276 C C . GLU A 1 161 ? -23.512 -8.941 12.441 1.00 89.19 161 GLU A C 1
ATOM 1278 O O . GLU A 1 161 ? -22.639 -9.769 12.719 1.00 89.19 161 GLU A O 1
ATOM 1283 N N . LEU A 1 162 ? -23.392 -7.645 12.750 1.00 89.62 162 LEU A N 1
ATOM 1284 C CA . LEU A 1 162 ? -22.203 -7.073 13.388 1.00 89.62 162 LEU A CA 1
ATOM 1285 C C . LEU A 1 162 ? -21.861 -7.783 14.702 1.00 89.62 162 LEU A C 1
ATOM 1287 O O . LEU A 1 162 ? -20.695 -8.081 14.960 1.00 89.62 162 LEU A O 1
ATOM 1291 N N . THR A 1 163 ? -22.873 -8.118 15.502 1.00 88.69 163 THR A N 1
ATOM 1292 C CA . THR A 1 163 ? -22.708 -8.783 16.805 1.00 88.69 163 THR A CA 1
ATOM 1293 C C . THR A 1 163 ? -22.781 -10.313 16.756 1.00 88.69 163 THR A C 1
ATOM 1295 O O . THR A 1 163 ? -22.609 -10.965 17.785 1.00 88.69 163 THR A O 1
ATOM 1298 N N . GLY A 1 164 ? -23.001 -10.912 15.580 1.00 84.69 164 GLY A N 1
ATOM 1299 C CA . GLY A 1 164 ? -23.041 -12.370 15.411 1.00 84.69 164 GLY A CA 1
ATOM 1300 C C . GLY A 1 164 ? -24.284 -13.059 15.976 1.00 84.69 164 GLY A C 1
ATOM 1301 O O . GLY A 1 164 ? -24.272 -14.273 16.171 1.00 84.69 164 GLY A O 1
ATOM 1302 N N . PHE A 1 165 ? -25.352 -12.306 16.240 1.00 84.38 165 PHE A N 1
ATOM 1303 C CA . PHE A 1 165 ? -26.660 -12.838 16.635 1.00 84.38 165 PHE A CA 1
ATOM 1304 C C . PHE A 1 165 ? -27.601 -13.052 15.441 1.00 84.38 165 PHE A C 1
ATOM 1306 O O . PHE A 1 165 ? -28.736 -13.503 15.610 1.00 84.38 165 PHE A O 1
ATOM 1313 N N . SER A 1 166 ? -27.133 -12.760 14.228 1.00 79.69 166 SER A N 1
ATOM 1314 C CA . SER A 1 166 ? -27.840 -13.091 13.002 1.00 79.69 166 SER A CA 1
ATOM 1315 C C . SER A 1 166 ? -27.923 -14.603 12.784 1.00 79.69 166 SER A C 1
ATOM 1317 O O . SER A 1 166 ? -26.990 -15.359 13.045 1.00 79.69 166 SER A O 1
ATOM 1319 N N . THR A 1 167 ? -29.063 -15.052 12.260 1.00 71.75 167 THR A N 1
ATOM 1320 C CA . THR A 1 167 ? -29.271 -16.451 11.849 1.00 71.75 167 THR A CA 1
ATOM 1321 C C . THR A 1 167 ? -28.938 -16.688 10.374 1.00 71.75 167 THR A C 1
ATOM 1323 O O . THR A 1 167 ? -28.931 -17.836 9.929 1.00 71.75 167 THR A O 1
ATOM 1326 N N . THR A 1 168 ? -28.662 -15.623 9.611 1.00 70.12 168 THR A N 1
ATOM 1327 C CA . THR A 1 168 ? -28.372 -15.668 8.167 1.00 70.12 168 THR A CA 1
ATOM 1328 C C . THR A 1 168 ? -26.875 -15.678 7.866 1.00 70.12 168 THR A C 1
ATOM 1330 O O . THR A 1 168 ? -26.457 -16.290 6.882 1.00 70.12 168 THR A O 1
ATOM 1333 N N . THR A 1 169 ? -26.061 -15.061 8.721 1.00 63.16 169 THR A N 1
ATOM 1334 C CA . THR A 1 169 ? -24.607 -14.924 8.567 1.00 63.16 169 THR A CA 1
ATOM 1335 C C . THR A 1 169 ? -23.886 -15.584 9.739 1.00 63.16 169 THR A C 1
ATOM 1337 O O . THR A 1 169 ? -24.103 -15.255 10.897 1.00 63.16 169 THR A O 1
ATOM 1340 N N . ALA A 1 170 ? -23.003 -16.544 9.443 1.00 61.00 170 ALA A N 1
ATOM 1341 C CA . ALA A 1 170 ? -22.310 -17.346 10.459 1.00 61.00 170 ALA A CA 1
ATOM 1342 C C . ALA A 1 170 ? -21.081 -16.657 11.090 1.00 61.00 170 ALA A C 1
ATOM 1344 O O . ALA A 1 170 ? -20.367 -17.285 11.871 1.00 61.00 170 ALA A O 1
ATOM 1345 N N . SER A 1 171 ? -20.792 -15.401 10.736 1.00 68.56 171 SER A N 1
ATOM 1346 C CA . SER A 1 171 ? -19.629 -14.664 11.238 1.00 68.56 171 SER A CA 1
ATOM 1347 C C . SER A 1 171 ? -20.059 -13.311 11.783 1.00 68.56 171 SER A C 1
ATOM 1349 O O . SER A 1 171 ? -20.645 -12.524 11.049 1.00 68.56 171 SER A O 1
ATOM 1351 N N . ALA A 1 172 ? -19.701 -13.037 13.038 1.00 79.69 172 ALA A N 1
ATOM 1352 C CA . ALA A 1 172 ? -19.791 -11.703 13.617 1.00 79.69 172 ALA A CA 1
ATOM 1353 C C . ALA A 1 172 ? -18.781 -10.766 12.937 1.00 79.69 172 ALA A C 1
ATOM 1355 O O . ALA A 1 172 ? -17.630 -11.166 12.703 1.00 79.69 172 ALA A O 1
ATOM 1356 N N . GLY A 1 173 ? -19.201 -9.537 12.633 1.00 86.12 173 GLY A N 1
ATOM 1357 C CA . GLY A 1 173 ? -18.293 -8.477 12.186 1.00 86.12 173 GLY A CA 1
ATOM 1358 C C . GLY A 1 173 ? -17.320 -8.076 13.299 1.00 86.12 173 GLY A C 1
ATOM 1359 O O . GLY A 1 173 ? -16.099 -8.098 13.107 1.00 86.12 173 GLY A O 1
ATOM 1360 N N . ILE A 1 174 ? -17.876 -7.807 14.484 1.00 92.50 174 ILE A N 1
ATOM 1361 C CA . ILE A 1 174 ? -17.165 -7.452 15.715 1.00 92.50 174 ILE A CA 1
ATOM 1362 C C . ILE A 1 174 ? -16.779 -8.730 16.465 1.00 92.50 174 ILE A C 1
ATOM 1364 O O . ILE A 1 174 ? -17.574 -9.664 16.588 1.00 92.50 174 ILE A O 1
ATOM 1368 N N . LYS A 1 175 ? -15.559 -8.780 16.999 1.00 91.56 175 LYS A N 1
ATOM 1369 C CA . LYS A 1 175 ? -15.038 -9.902 17.788 1.00 91.56 175 LYS A CA 1
ATOM 1370 C C . LYS A 1 175 ? -14.494 -9.429 19.129 1.00 91.56 175 LYS A C 1
ATOM 1372 O O . LYS A 1 175 ? -14.065 -8.291 19.287 1.00 91.56 175 LYS A O 1
ATOM 1377 N N . THR A 1 176 ? -14.477 -10.335 20.105 1.00 90.94 176 THR A N 1
ATOM 1378 C CA . THR A 1 176 ? -13.766 -10.106 21.368 1.00 90.94 176 THR A CA 1
ATOM 1379 C C . THR A 1 176 ? -12.290 -9.821 21.086 1.00 90.94 176 THR A C 1
ATOM 1381 O O . THR A 1 176 ? -11.656 -10.559 20.334 1.00 90.94 176 THR A O 1
ATOM 1384 N N . GLY A 1 177 ? -11.757 -8.767 21.701 1.00 88.81 177 GLY A N 1
ATOM 1385 C CA . GLY A 1 177 ? -10.402 -8.265 21.476 1.00 88.81 177 GLY A CA 1
ATOM 1386 C C . GLY A 1 177 ? -10.296 -7.159 20.422 1.00 88.81 177 GLY A C 1
ATOM 1387 O O . GLY A 1 177 ? -9.270 -6.486 20.398 1.00 88.81 177 GLY A O 1
ATOM 1388 N N . ASP A 1 178 ? -11.330 -6.922 19.604 1.00 92.88 178 ASP A N 1
ATOM 1389 C CA . ASP A 1 178 ? -11.357 -5.758 18.711 1.00 92.88 178 ASP A CA 1
ATOM 1390 C C . ASP A 1 178 ? -11.400 -4.461 19.542 1.00 92.88 178 ASP A C 1
ATOM 1392 O O . ASP A 1 178 ? -11.986 -4.425 20.626 1.00 92.88 178 ASP A O 1
ATOM 1396 N N . LEU A 1 179 ? -10.773 -3.396 19.052 1.00 93.75 179 LEU A N 1
ATOM 1397 C CA . LEU A 1 179 ? -10.688 -2.090 19.702 1.00 93.75 179 LEU A CA 1
ATOM 1398 C C . LEU A 1 179 ? -11.707 -1.130 19.096 1.00 93.75 179 LEU A C 1
ATOM 1400 O O . LEU A 1 179 ? -11.925 -1.144 17.886 1.00 93.75 179 LEU A O 1
ATOM 1404 N N . ILE A 1 180 ? -12.294 -0.270 19.927 1.00 94.12 180 ILE A N 1
ATOM 1405 C CA . ILE A 1 180 ? -13.272 0.733 19.491 1.00 94.12 180 ILE A CA 1
ATOM 1406 C C . ILE A 1 180 ? -12.664 2.134 19.556 1.00 94.12 180 ILE A C 1
ATOM 1408 O O . ILE A 1 180 ? -12.097 2.528 20.578 1.00 94.12 180 ILE A O 1
ATOM 1412 N N . LYS A 1 181 ? -12.825 2.913 18.485 1.00 92.19 181 LYS A N 1
ATOM 1413 C CA . LYS A 1 181 ? -12.430 4.325 18.423 1.00 92.19 181 LYS A CA 1
ATOM 1414 C C . LYS A 1 181 ? -13.508 5.172 17.775 1.00 92.19 181 LYS A C 1
ATOM 1416 O O . LYS A 1 181 ? -14.132 4.748 16.820 1.00 92.19 181 LYS A O 1
ATOM 1421 N N . ASP A 1 182 ? -13.697 6.391 18.259 1.00 91.88 182 ASP A N 1
ATOM 1422 C CA . ASP A 1 182 ? -14.542 7.382 17.585 1.00 91.88 182 ASP A CA 1
ATOM 1423 C C . ASP A 1 182 ? -13.795 8.119 16.459 1.00 91.88 182 ASP A C 1
ATOM 1425 O O . ASP A 1 182 ? -14.391 8.516 15.465 1.00 91.88 182 ASP A O 1
ATOM 1429 N N . SER A 1 183 ? -12.476 8.272 16.584 1.00 88.38 183 SER A N 1
ATOM 1430 C CA . SER A 1 183 ? -11.602 8.836 15.552 1.00 88.38 183 SER A CA 1
ATOM 1431 C C . SER A 1 183 ? -10.166 8.361 15.774 1.00 88.38 183 SER A C 1
ATOM 1433 O O . SER A 1 183 ? -9.740 8.218 16.925 1.00 88.38 183 SER A O 1
ATOM 1435 N N . LEU A 1 184 ? -9.420 8.124 14.690 1.00 84.56 184 LEU A N 1
ATOM 1436 C CA . LEU A 1 184 ? -7.988 7.820 14.768 1.00 84.56 184 LEU A CA 1
ATOM 1437 C C . LEU A 1 184 ? -7.165 9.068 15.126 1.00 84.56 184 LEU A C 1
ATOM 1439 O O . LEU A 1 184 ? -6.289 8.989 15.984 1.00 84.56 184 LEU A O 1
ATOM 1443 N N . ASP A 1 185 ? -7.513 10.225 14.555 1.00 76.50 185 ASP A N 1
ATOM 1444 C CA . ASP A 1 185 ? -6.740 11.466 14.700 1.00 76.50 185 ASP A CA 1
ATOM 1445 C C . ASP A 1 185 ? -7.097 12.276 15.949 1.00 76.50 185 ASP A C 1
ATOM 1447 O O . ASP A 1 185 ? -6.224 12.813 16.633 1.00 76.50 185 ASP A O 1
ATOM 1451 N N . ASN A 1 186 ? -8.395 12.427 16.231 1.00 84.00 186 ASN A N 1
ATOM 1452 C CA . ASN A 1 186 ? -8.868 13.321 17.287 1.00 84.00 186 ASN A CA 1
ATOM 1453 C C . ASN A 1 186 ? -10.020 12.702 18.092 1.00 84.00 186 ASN A C 1
ATOM 1455 O O . ASN A 1 186 ? -11.174 13.117 17.955 1.00 84.00 186 ASN A O 1
ATOM 1459 N N . PRO A 1 187 ? -9.717 11.700 18.930 1.00 86.50 187 PRO A N 1
ATOM 1460 C CA . PRO A 1 187 ? -10.707 11.024 19.754 1.00 86.50 187 PRO A CA 1
ATOM 1461 C C . PRO A 1 187 ? -11.239 11.925 20.878 1.00 86.50 187 PRO A C 1
ATOM 1463 O O . PRO A 1 187 ? -10.477 12.469 21.682 1.00 86.50 187 PRO A O 1
ATOM 1466 N N . VAL A 1 188 ? -12.561 12.019 20.990 1.00 90.69 188 VAL A N 1
ATOM 1467 C CA . VAL A 1 188 ? -13.282 12.771 22.027 1.00 90.69 188 VAL A CA 1
ATOM 1468 C C . VAL A 1 188 ? -14.029 11.831 22.974 1.00 90.69 188 VAL A C 1
ATOM 1470 O O . VAL A 1 188 ? -14.006 12.044 24.187 1.00 90.69 188 VAL A O 1
ATOM 1473 N N . ILE A 1 189 ? -14.668 10.785 22.442 1.00 91.44 189 ILE A N 1
ATOM 1474 C CA . ILE A 1 189 ? -15.488 9.845 23.225 1.00 91.44 189 ILE A CA 1
ATOM 1475 C C . ILE A 1 189 ? -14.599 8.799 23.904 1.00 91.44 189 ILE A C 1
ATOM 1477 O O . ILE A 1 189 ? -14.710 8.568 25.113 1.00 91.44 189 ILE A O 1
ATOM 1481 N N . PHE A 1 190 ? -13.678 8.208 23.140 1.00 91.25 190 PHE A N 1
ATOM 1482 C CA . PHE A 1 190 ? -12.753 7.177 23.597 1.00 91.25 190 PHE A CA 1
ATOM 1483 C C . PHE A 1 190 ? -11.309 7.669 23.471 1.00 91.25 190 PHE A C 1
ATOM 1485 O O . PHE A 1 190 ? -10.617 7.394 22.491 1.00 91.25 190 PHE A O 1
ATOM 1492 N N . GLN A 1 191 ? -10.817 8.401 24.480 1.00 83.50 191 GLN A N 1
ATOM 1493 C CA . GLN A 1 191 ? -9.424 8.885 24.490 1.00 83.50 191 GLN A CA 1
ATOM 1494 C C . GLN A 1 191 ? -8.417 7.726 24.402 1.00 83.50 191 GLN A C 1
ATOM 1496 O O . GLN A 1 191 ? -7.491 7.766 23.591 1.00 83.50 191 GLN A O 1
ATOM 1501 N N . THR A 1 192 ? -8.660 6.654 25.153 1.00 82.44 192 THR A N 1
ATOM 1502 C CA . THR A 1 192 ? -8.035 5.335 24.965 1.00 82.44 192 THR A CA 1
ATOM 1503 C C . THR A 1 192 ? -8.970 4.438 24.161 1.00 82.44 192 THR A C 1
ATOM 1505 O O . THR A 1 192 ? -10.178 4.609 24.273 1.00 82.44 192 THR A O 1
ATOM 1508 N N . ALA A 1 193 ? -8.450 3.477 23.393 1.00 87.88 193 ALA A N 1
ATOM 1509 C CA . ALA A 1 193 ? -9.284 2.535 22.643 1.00 87.88 193 ALA A CA 1
ATOM 1510 C C . ALA A 1 193 ? -9.671 1.334 23.530 1.00 87.88 193 ALA A C 1
ATOM 1512 O O . ALA A 1 193 ? -8.816 0.485 23.784 1.00 87.88 193 ALA A O 1
ATOM 1513 N N . PRO A 1 194 ? -10.907 1.244 24.057 1.00 91.94 194 PRO A N 1
ATOM 1514 C CA . PRO A 1 194 ? -11.311 0.069 24.812 1.00 91.94 194 PRO A CA 1
ATOM 1515 C C . PRO A 1 194 ? -11.440 -1.151 23.900 1.00 91.94 194 PRO A C 1
ATOM 1517 O O . PRO A 1 194 ? -11.885 -1.052 22.756 1.00 91.94 194 PRO A O 1
ATOM 1520 N N . SER A 1 195 ? -11.116 -2.317 24.450 1.00 92.81 195 SER A N 1
ATOM 1521 C CA . SER A 1 195 ? -11.299 -3.603 23.789 1.00 92.81 195 SER A CA 1
ATOM 1522 C C . SER A 1 195 ? -12.689 -4.175 24.054 1.00 92.81 195 SER A C 1
ATOM 1524 O O . SER A 1 195 ? -13.250 -4.043 25.146 1.00 92.81 195 SER A O 1
ATOM 1526 N N . VAL A 1 196 ? -13.247 -4.849 23.053 1.00 94.44 196 VAL A N 1
ATOM 1527 C CA . VAL A 1 196 ? -14.501 -5.589 23.161 1.00 94.44 196 VAL A CA 1
ATOM 1528 C C . VAL A 1 196 ? -14.261 -6.830 24.017 1.00 94.44 196 VAL A C 1
ATOM 1530 O O . VAL A 1 196 ? -13.489 -7.718 23.667 1.00 94.44 196 VAL A O 1
ATOM 1533 N N . THR A 1 197 ? -14.951 -6.911 25.147 1.00 94.44 197 THR A N 1
ATOM 1534 C CA . THR A 1 197 ? -14.876 -8.015 26.117 1.00 94.44 197 THR A CA 1
ATOM 1535 C C . THR A 1 197 ? -16.008 -9.024 25.951 1.00 94.44 197 THR A C 1
ATOM 1537 O O . THR A 1 197 ? -15.893 -10.164 26.395 1.00 94.44 197 THR A O 1
ATOM 1540 N N . GLY A 1 198 ? -17.092 -8.640 25.277 1.00 93.06 198 GLY A N 1
ATOM 1541 C CA . GLY A 1 198 ? -18.241 -9.503 25.034 1.00 93.06 198 GLY A CA 1
ATOM 1542 C C . GLY A 1 198 ? -19.283 -8.839 24.144 1.00 93.06 198 GLY A C 1
ATOM 1543 O O . GLY A 1 198 ? -19.251 -7.629 23.933 1.00 93.06 198 GLY A O 1
ATOM 1544 N N . LEU A 1 199 ? -20.208 -9.645 23.634 1.00 93.69 199 LEU A N 1
ATOM 1545 C CA . LEU A 1 199 ? -21.318 -9.217 22.785 1.00 93.69 199 LEU A CA 1
ATOM 1546 C C . LEU A 1 199 ? -22.618 -9.757 23.375 1.00 93.69 199 LEU A C 1
ATOM 1548 O O . LEU A 1 199 ? -22.639 -10.847 23.955 1.00 93.69 199 LEU A O 1
ATOM 1552 N N . GLY A 1 200 ? -23.703 -9.005 23.238 1.00 91.25 200 GLY A N 1
ATOM 1553 C CA . GLY A 1 200 ? -24.988 -9.419 23.777 1.00 91.25 200 GLY A CA 1
ATOM 1554 C C . GLY A 1 200 ? -26.133 -8.521 23.357 1.00 91.25 200 GLY A C 1
ATOM 1555 O O . GLY A 1 200 ? -26.006 -7.658 22.492 1.00 91.25 200 GLY A O 1
ATOM 1556 N N . THR A 1 201 ? -27.260 -8.722 24.028 1.00 91.38 201 THR A N 1
ATOM 1557 C CA . THR A 1 201 ? -28.425 -7.849 23.937 1.00 91.38 201 THR A CA 1
ATOM 1558 C C . THR A 1 201 ? -28.702 -7.216 25.291 1.00 91.38 201 THR A C 1
ATOM 1560 O O . THR A 1 201 ? -28.573 -7.881 26.319 1.00 91.38 201 THR A O 1
ATOM 1563 N N . THR A 1 202 ? -29.125 -5.959 25.302 1.00 89.31 202 THR A N 1
ATOM 1564 C CA . THR A 1 202 ? -29.517 -5.241 26.515 1.00 89.31 202 THR A CA 1
ATOM 1565 C C . THR A 1 202 ? -30.803 -4.457 26.286 1.00 89.31 202 THR A C 1
ATOM 1567 O O . THR A 1 202 ? -31.150 -4.131 25.153 1.00 89.31 202 THR A O 1
ATOM 1570 N N . SER A 1 203 ? -31.531 -4.171 27.364 1.00 86.88 203 SER A N 1
ATOM 1571 C CA . SER A 1 203 ? -32.669 -3.251 27.309 1.00 86.88 203 SER A CA 1
ATOM 1572 C C . SER A 1 203 ? -32.146 -1.820 27.333 1.00 86.88 203 SER A C 1
ATOM 1574 O O . SER A 1 203 ? -31.363 -1.472 28.216 1.00 86.88 203 SER A O 1
ATOM 1576 N N . TYR A 1 204 ? -32.543 -1.009 26.358 1.00 87.06 204 TYR A N 1
ATOM 1577 C CA . TYR A 1 204 ? -32.065 0.361 26.221 1.00 87.06 204 TYR A CA 1
ATOM 1578 C C . TYR A 1 204 ? -33.138 1.265 25.608 1.00 87.06 204 TYR A C 1
ATOM 1580 O O . TYR A 1 204 ? -33.916 0.831 24.758 1.00 87.06 204 TYR A O 1
ATOM 1588 N N . ALA A 1 205 ? -33.182 2.523 26.043 1.00 84.06 205 ALA A N 1
ATOM 1589 C CA . ALA A 1 205 ? -34.128 3.531 25.576 1.00 84.06 205 ALA A CA 1
ATOM 1590 C C . ALA A 1 205 ? -33.544 4.353 24.409 1.00 84.06 205 ALA A C 1
ATOM 1592 O O . ALA A 1 205 ? -33.171 5.512 24.578 1.00 84.06 205 ALA A O 1
ATOM 1593 N N . ALA A 1 206 ? -33.423 3.749 23.220 1.00 75.06 206 ALA A N 1
ATOM 1594 C CA . ALA A 1 206 ? -32.773 4.400 22.073 1.00 75.06 206 ALA A CA 1
ATOM 1595 C C . ALA A 1 206 ? -33.627 5.498 21.406 1.00 75.06 206 ALA A C 1
ATOM 1597 O O . ALA A 1 206 ? -33.096 6.462 20.858 1.00 75.06 206 ALA A O 1
ATOM 1598 N N . TYR A 1 207 ? -34.954 5.394 21.439 1.00 73.81 207 TYR A N 1
ATOM 1599 C CA . TYR A 1 207 ? -35.831 6.375 20.793 1.00 73.81 207 TYR A CA 1
ATOM 1600 C C . TYR A 1 207 ? -36.522 7.242 21.829 1.00 73.81 207 TYR A C 1
ATOM 1602 O O . TYR A 1 207 ? -37.094 6.713 22.777 1.00 73.81 207 TYR A O 1
ATOM 1610 N N . ASN A 1 208 ? -36.477 8.560 21.623 1.00 77.00 208 ASN A N 1
ATOM 1611 C CA . ASN A 1 208 ? -37.070 9.539 22.523 1.00 77.00 208 ASN A CA 1
ATOM 1612 C C . ASN A 1 208 ? -38.247 10.244 21.834 1.00 77.00 208 ASN A C 1
ATOM 1614 O O . ASN A 1 208 ? -38.051 11.019 20.896 1.00 77.00 208 ASN A O 1
ATOM 1618 N N . TYR A 1 209 ? -39.471 9.963 22.275 1.00 82.75 209 TYR A N 1
ATOM 1619 C CA . TYR A 1 209 ? -40.688 10.541 21.705 1.00 82.75 209 TYR A CA 1
ATOM 1620 C C . TYR A 1 209 ? -41.144 11.738 22.527 1.00 82.75 209 TYR A C 1
ATOM 1622 O O . TYR A 1 209 ? -41.389 11.606 23.722 1.00 82.75 209 TYR A O 1
ATOM 1630 N N . ALA A 1 210 ? -41.290 12.900 21.891 1.00 83.56 210 ALA A N 1
ATOM 1631 C CA . ALA A 1 210 ? -41.819 14.084 22.555 1.00 83.56 210 ALA A CA 1
ATOM 1632 C C . ALA A 1 210 ? -43.326 13.939 22.822 1.00 83.56 210 ALA A C 1
ATOM 1634 O O . ALA A 1 210 ? -44.104 13.644 21.912 1.00 83.56 210 ALA A O 1
ATOM 1635 N N . VAL A 1 211 ? -43.730 14.205 24.060 1.00 83.50 211 VAL A N 1
ATOM 1636 C CA . VAL A 1 211 ? -45.117 14.174 24.535 1.00 83.50 211 VAL A CA 1
ATOM 1637 C C . VAL A 1 211 ? -45.420 15.466 25.280 1.00 83.50 211 VAL A C 1
ATOM 1639 O O . VAL A 1 211 ? -44.534 16.036 25.913 1.00 83.50 211 VAL A O 1
ATOM 1642 N N . SER A 1 212 ? -46.661 15.946 25.231 1.00 85.88 212 SER A N 1
ATOM 1643 C CA . SER A 1 212 ? -47.056 17.166 25.948 1.00 85.88 212 SER A CA 1
ATOM 1644 C C . SER A 1 212 ? -47.931 16.824 27.141 1.00 85.88 212 SER A C 1
ATOM 1646 O O . SER A 1 212 ? -48.833 15.987 27.057 1.00 85.88 212 SER A O 1
ATOM 1648 N N . GLY A 1 213 ? -47.665 17.471 28.269 1.00 88.75 213 GLY A N 1
ATOM 1649 C CA . GLY A 1 213 ? -48.446 17.248 29.470 1.00 88.75 213 GLY A CA 1
ATOM 1650 C C . GLY A 1 213 ? -48.143 18.222 30.590 1.00 88.75 213 GLY A C 1
ATOM 1651 O O . GLY A 1 213 ? -47.409 19.197 30.436 1.00 88.75 213 GLY A O 1
ATOM 1652 N N . PHE A 1 214 ? -48.701 17.925 31.752 1.00 89.69 214 PHE A N 1
ATOM 1653 C CA . PHE A 1 214 ? -48.453 18.646 32.988 1.00 89.69 214 PHE A CA 1
ATOM 1654 C C . PHE A 1 214 ? -48.306 17.675 34.158 1.00 89.69 214 PHE A C 1
ATOM 1656 O O . PHE A 1 214 ? -48.669 16.501 34.088 1.00 89.69 214 PHE A O 1
ATOM 1663 N N . CYS A 1 215 ? -47.756 18.167 35.258 1.00 89.88 215 CYS A N 1
ATOM 1664 C CA . CYS A 1 215 ? -47.467 17.382 36.448 1.00 89.88 215 CYS A CA 1
ATOM 1665 C C . CYS A 1 215 ? -47.634 18.248 37.693 1.00 89.88 215 CYS A C 1
ATOM 1667 O O . CYS A 1 215 ? -47.575 19.476 37.625 1.00 89.88 215 CYS A O 1
ATOM 1669 N N . THR A 1 216 ? -47.826 17.614 38.845 1.00 90.00 216 THR A N 1
ATOM 1670 C CA . THR A 1 216 ? -47.902 18.309 40.135 1.00 90.00 216 THR A CA 1
ATOM 1671 C C . THR A 1 216 ? -46.746 17.847 41.011 1.00 90.00 216 THR A C 1
ATOM 1673 O O . THR A 1 216 ? -46.493 16.650 41.114 1.00 90.00 216 THR A O 1
ATOM 1676 N N . ALA A 1 217 ? -46.039 18.781 41.645 1.00 90.06 217 ALA A N 1
ATOM 1677 C CA . ALA A 1 217 ? -44.938 18.468 42.547 1.00 90.06 217 ALA A CA 1
ATOM 1678 C C . ALA A 1 217 ? -45.386 17.486 43.642 1.00 90.06 217 ALA A C 1
ATOM 1680 O O . ALA A 1 217 ? -46.451 17.649 44.239 1.00 90.06 217 ALA A O 1
ATOM 1681 N N . SER A 1 218 ? -44.539 16.500 43.942 1.00 89.31 218 SER A N 1
ATOM 1682 C CA . SER A 1 218 ? -44.803 15.384 44.868 1.00 89.31 218 SER A CA 1
ATOM 1683 C C . SER A 1 218 ? -45.877 14.376 44.426 1.00 89.31 218 SER A C 1
ATOM 1685 O O . SER A 1 218 ? -46.065 13.380 45.124 1.00 89.31 218 SER A O 1
ATOM 1687 N N . ASP A 1 219 ? -46.554 14.581 43.292 1.00 91.38 219 ASP A N 1
ATOM 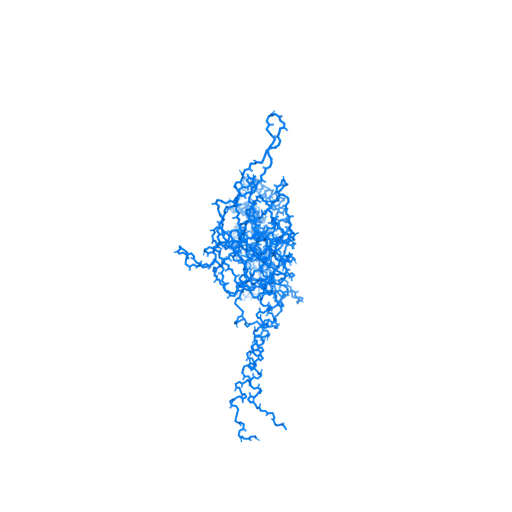1688 C CA . ASP A 1 219 ? -47.336 13.529 42.629 1.00 91.38 219 ASP A CA 1
ATOM 1689 C C . ASP A 1 219 ? -46.391 12.641 41.810 1.00 91.38 219 ASP A C 1
ATOM 1691 O O . ASP A 1 219 ? -45.315 13.074 41.405 1.00 91.38 219 ASP A O 1
ATOM 1695 N N . ASN A 1 220 ? -46.775 11.400 41.540 1.00 92.00 220 ASN A N 1
ATOM 1696 C CA . ASN A 1 220 ? -46.017 10.484 40.692 1.00 92.00 220 ASN A CA 1
ATOM 1697 C C . ASN A 1 220 ? -46.701 10.294 39.340 1.00 92.00 220 ASN A C 1
ATOM 1699 O O . ASN A 1 220 ? -46.737 9.187 38.813 1.00 92.00 220 ASN A O 1
ATOM 1703 N N . LYS A 1 221 ? -47.300 11.351 38.792 1.00 90.81 221 LYS A N 1
ATOM 1704 C CA . LYS A 1 221 ? -48.059 11.276 37.546 1.00 90.81 221 LYS A CA 1
ATOM 1705 C C . LYS A 1 221 ? -47.717 12.418 36.616 1.00 90.81 221 LYS A C 1
ATOM 1707 O O . LYS A 1 221 ? -47.547 13.560 37.047 1.00 90.81 221 LYS A O 1
ATOM 1712 N N . ILE A 1 222 ? -47.698 12.093 35.331 1.00 89.38 222 ILE A N 1
ATOM 1713 C CA . ILE A 1 222 ? -47.764 13.076 34.256 1.00 89.38 222 ILE A CA 1
ATOM 1714 C C . ILE A 1 222 ? -49.097 12.891 33.562 1.00 89.38 222 ILE A C 1
ATOM 1716 O O . ILE A 1 222 ? -49.451 11.777 33.178 1.00 89.38 222 ILE A O 1
ATOM 1720 N N . TYR A 1 223 ? -49.826 13.988 33.435 1.00 88.56 223 TYR A N 1
ATOM 1721 C CA . TYR A 1 223 ? -51.129 14.057 32.803 1.00 88.56 223 TYR A CA 1
ATOM 1722 C C . TYR A 1 223 ? -50.952 14.608 31.393 1.00 88.56 223 TYR A C 1
ATOM 1724 O O . TYR A 1 223 ? -50.342 15.661 31.208 1.00 88.56 223 TYR A O 1
ATOM 1732 N N . GLY A 1 224 ? -51.491 13.908 30.404 1.00 86.19 224 GLY A N 1
ATOM 1733 C CA . GLY A 1 224 ? -51.515 14.364 29.027 1.00 86.19 224 GLY A CA 1
ATOM 1734 C C . GLY A 1 224 ? -52.446 15.556 28.887 1.00 86.19 224 GLY A C 1
ATOM 1735 O O . GLY A 1 224 ? -53.595 15.516 29.324 1.00 86.19 224 GLY A O 1
ATOM 1736 N N . ASP A 1 225 ? -51.964 16.611 28.242 1.00 80.12 225 ASP A N 1
ATOM 1737 C CA . ASP A 1 225 ? -52.761 17.807 27.946 1.00 80.12 225 ASP A CA 1
ATOM 1738 C C . ASP A 1 225 ? -53.490 17.717 26.591 1.00 80.12 225 ASP A C 1
ATOM 1740 O O . ASP A 1 225 ? -54.146 18.669 26.166 1.00 80.12 225 ASP A O 1
ATOM 1744 N N . GLN A 1 226 ? -53.367 16.564 25.921 1.00 73.00 226 GLN A N 1
ATOM 1745 C CA . GLN A 1 226 ? -53.929 16.241 24.606 1.00 73.00 226 GLN A CA 1
ATOM 1746 C C . GLN A 1 226 ? -53.429 17.139 23.457 1.00 73.00 226 GLN A C 1
ATOM 1748 O O . GLN A 1 226 ? -54.025 17.141 22.379 1.00 73.00 226 GLN A O 1
ATOM 1753 N N . ARG A 1 227 ? -52.327 17.884 23.643 1.00 72.06 227 ARG A N 1
ATOM 1754 C CA . ARG A 1 227 ? -51.748 18.749 22.597 1.00 72.06 227 ARG A CA 1
ATOM 1755 C C . ARG A 1 227 ? -50.774 18.006 21.691 1.00 72.06 227 ARG A C 1
ATOM 1757 O O . ARG A 1 227 ? -50.755 18.253 20.488 1.00 72.06 227 ARG A O 1
ATOM 1764 N N . VAL A 1 228 ? -49.981 17.099 22.263 1.00 69.56 228 VAL A N 1
ATOM 1765 C CA . VAL A 1 228 ? -49.022 16.235 21.555 1.00 69.56 228 VAL A CA 1
ATOM 1766 C C . VAL A 1 228 ? -49.111 14.839 22.165 1.00 69.56 228 VAL A C 1
ATOM 1768 O O . VAL A 1 228 ? -49.101 14.723 23.389 1.00 69.56 228 VAL A O 1
ATOM 1771 N N . GLY A 1 229 ? -49.255 13.820 21.304 1.00 64.69 229 GLY A N 1
ATOM 1772 C CA . GLY A 1 229 ? -49.609 12.433 21.637 1.00 64.69 229 GLY A CA 1
ATOM 1773 C C . GLY A 1 229 ? -49.018 11.922 22.952 1.00 64.69 229 GLY A C 1
ATOM 1774 O O . GLY A 1 229 ? -47.832 12.088 23.203 1.00 64.69 229 GLY A O 1
ATOM 1775 N N . PHE A 1 230 ? -49.868 11.328 23.796 1.00 67.12 230 PHE A N 1
ATOM 1776 C CA . PHE A 1 230 ? -49.508 10.995 25.177 1.00 67.12 230 PHE A CA 1
ATOM 1777 C C . PHE A 1 230 ? -49.638 9.497 25.514 1.00 67.12 230 PHE A C 1
ATOM 1779 O O . PHE A 1 230 ? -48.890 9.027 26.363 1.00 67.12 230 PHE A O 1
ATOM 1786 N N . ILE A 1 231 ? -50.529 8.721 24.863 1.00 60.69 231 ILE A N 1
ATOM 1787 C CA . ILE A 1 231 ? -50.759 7.293 25.206 1.00 60.69 231 ILE A CA 1
ATOM 1788 C C . ILE A 1 231 ? -51.157 6.418 23.999 1.00 60.69 231 ILE A C 1
ATOM 1790 O O . ILE A 1 231 ? -52.218 5.799 24.007 1.00 60.69 231 ILE A O 1
ATOM 1794 N N . THR A 1 232 ? -50.353 6.324 22.941 1.00 61.31 232 THR A N 1
ATOM 1795 C CA . THR A 1 232 ? -50.613 5.280 21.919 1.00 61.31 232 THR A CA 1
ATOM 1796 C C . THR A 1 232 ? -49.509 4.249 21.777 1.00 61.31 232 THR A C 1
ATOM 1798 O O . THR A 1 232 ? -49.822 3.120 21.416 1.00 61.31 232 THR A O 1
ATOM 1801 N N . ASP A 1 233 ? -48.267 4.573 22.152 1.00 65.00 233 ASP A N 1
ATOM 1802 C CA . ASP A 1 233 ? -47.107 3.746 21.789 1.00 65.00 233 ASP A CA 1
ATOM 1803 C C . ASP A 1 233 ? -46.115 3.495 22.946 1.00 65.00 233 ASP A C 1
ATOM 1805 O O . ASP A 1 233 ? -44.986 3.076 22.706 1.00 65.00 233 ASP A O 1
ATOM 1809 N N . PHE A 1 234 ? -46.518 3.729 24.203 1.00 82.06 234 PHE A N 1
ATOM 1810 C CA . PHE A 1 234 ? -45.653 3.562 25.386 1.00 82.06 234 PHE A CA 1
ATOM 1811 C C . PHE A 1 234 ? -46.062 2.367 26.246 1.00 82.06 234 PHE A C 1
ATOM 1813 O O . PHE A 1 234 ? -47.246 2.045 26.373 1.00 82.06 234 PHE A O 1
ATOM 1820 N N . ASN A 1 235 ? -45.083 1.747 26.897 1.00 85.19 235 ASN A N 1
ATOM 1821 C CA . ASN A 1 235 ? -45.250 0.582 27.753 1.00 85.19 235 ASN A CA 1
ATOM 1822 C C . ASN A 1 235 ? -44.814 0.861 29.197 1.00 85.19 235 ASN A C 1
ATOM 1824 O O . ASN A 1 235 ? -44.042 1.769 29.500 1.00 85.19 235 ASN A O 1
ATOM 1828 N N . ILE A 1 236 ? -45.307 0.031 30.119 1.00 87.38 236 ILE A N 1
ATOM 1829 C CA . ILE A 1 236 ? -44.773 -0.016 31.483 1.00 87.38 236 ILE A CA 1
ATOM 1830 C C . ILE A 1 236 ? -43.305 -0.453 31.400 1.00 87.38 236 ILE A C 1
ATOM 1832 O O . ILE A 1 236 ? -43.006 -1.487 30.807 1.00 87.38 236 ILE A O 1
ATOM 1836 N N . GLY A 1 237 ? -42.415 0.313 32.026 1.00 85.06 237 GLY A N 1
ATOM 1837 C CA . GLY A 1 237 ? -40.967 0.117 31.989 1.00 85.06 237 GLY A CA 1
ATOM 1838 C C . GLY A 1 237 ? -40.217 1.137 31.133 1.00 85.06 237 GLY A C 1
ATOM 1839 O O . GLY A 1 237 ? -39.017 1.281 31.345 1.00 85.06 237 GLY A O 1
ATOM 1840 N N . ASP A 1 238 ? -40.900 1.872 30.248 1.00 87.94 238 ASP A N 1
ATOM 1841 C CA . ASP A 1 238 ? -40.275 2.937 29.454 1.00 87.94 238 ASP A CA 1
ATOM 1842 C C . ASP A 1 238 ? -39.762 4.071 30.350 1.00 87.94 238 ASP A C 1
ATOM 1844 O O . ASP A 1 238 ? -40.358 4.388 31.388 1.00 87.94 238 ASP A O 1
ATOM 1848 N N . GLU A 1 239 ? -38.642 4.676 29.956 1.00 89.06 239 GLU A N 1
ATOM 1849 C CA . GLU A 1 239 ? -38.031 5.788 30.684 1.00 89.06 239 GLU A CA 1
ATOM 1850 C C . GLU A 1 239 ? -38.698 7.110 30.305 1.00 89.06 239 GLU A C 1
ATOM 1852 O O . GLU A 1 239 ? -39.151 7.294 29.175 1.00 89.06 239 GLU A O 1
ATOM 1857 N N . ILE A 1 240 ? -38.769 8.047 31.249 1.00 87.88 240 ILE A N 1
ATOM 1858 C CA . ILE A 1 240 ? -39.331 9.372 30.995 1.00 87.88 240 ILE A CA 1
ATOM 1859 C C . ILE A 1 240 ? -38.373 10.475 31.429 1.00 87.88 240 ILE A C 1
ATOM 1861 O O . ILE A 1 240 ? -37.794 10.450 32.518 1.00 87.88 240 ILE A O 1
ATOM 1865 N N . TYR A 1 241 ? -38.245 11.464 30.558 1.00 87.44 241 TYR A N 1
ATOM 1866 C CA . TYR A 1 241 ? -37.350 12.600 30.679 1.00 87.44 241 TYR A CA 1
ATOM 1867 C C . TYR A 1 241 ? -38.141 13.892 30.472 1.00 87.44 241 TYR A C 1
ATOM 1869 O O . TYR A 1 241 ? -39.187 13.922 29.827 1.00 87.44 241 TYR A O 1
ATOM 1877 N N . ASP A 1 242 ? -37.649 14.997 31.005 1.00 85.25 242 ASP A N 1
ATOM 1878 C CA . ASP A 1 242 ? -38.195 16.347 30.805 1.00 85.25 242 ASP A CA 1
ATOM 1879 C C . ASP A 1 242 ? -37.299 17.204 29.886 1.00 85.25 242 ASP A C 1
ATOM 1881 O O . ASP A 1 242 ? -37.555 18.404 29.727 1.00 85.25 242 ASP A O 1
ATOM 1885 N N . ASN A 1 243 ? -36.303 16.564 29.256 1.00 81.88 243 ASN A N 1
ATOM 1886 C CA . ASN A 1 243 ? -35.369 17.096 28.264 1.00 81.88 243 ASN A CA 1
ATOM 1887 C C . ASN A 1 243 ? -35.197 16.093 27.092 1.00 81.88 243 ASN A C 1
ATOM 1889 O O . ASN A 1 243 ? -35.286 14.876 27.282 1.00 81.88 243 ASN A O 1
ATOM 1893 N N . SER A 1 244 ? -34.979 16.601 25.874 1.00 75.69 244 SER A N 1
ATOM 1894 C CA . SER A 1 244 ? -34.781 15.813 24.649 1.00 75.69 244 SER A CA 1
ATOM 1895 C C . SER A 1 244 ? -33.517 14.956 24.669 1.00 75.69 244 SER A C 1
ATOM 1897 O O . SER A 1 244 ? -33.494 13.897 24.043 1.00 75.69 244 SER A O 1
ATOM 1899 N N . ASP A 1 245 ? -32.505 15.353 25.439 1.00 71.44 245 ASP A N 1
ATOM 1900 C CA . ASP A 1 245 ? -31.196 14.689 25.481 1.00 71.44 245 ASP A CA 1
ATOM 1901 C C . ASP A 1 245 ? -31.158 13.503 26.464 1.00 71.44 245 ASP A C 1
ATOM 1903 O O . ASP A 1 245 ? -30.093 13.103 26.926 1.00 71.44 245 ASP A O 1
ATOM 1907 N N . ARG A 1 246 ? -32.329 12.948 26.819 1.00 77.12 246 ARG A N 1
ATOM 1908 C CA . ARG A 1 246 ? -32.495 11.853 27.798 1.00 77.12 246 ARG A CA 1
ATOM 1909 C C . ARG A 1 246 ? -31.919 12.196 29.185 1.00 77.12 246 ARG A C 1
ATOM 1911 O O . ARG A 1 246 ? -31.341 11.359 29.876 1.00 77.12 246 ARG A O 1
ATOM 1918 N N . THR A 1 247 ? -32.070 13.455 29.597 1.00 76.50 247 THR A N 1
ATOM 1919 C CA . THR A 1 247 ? -31.599 13.990 30.887 1.00 76.50 247 THR A CA 1
ATOM 1920 C C . THR A 1 247 ? -32.735 14.645 31.681 1.00 76.50 247 THR A C 1
ATOM 1922 O O . THR A 1 247 ? -33.889 14.623 31.253 1.00 76.50 247 THR A O 1
ATOM 1925 N N . SER A 1 248 ? -32.409 15.180 32.866 1.00 79.50 248 SER A N 1
ATOM 1926 C CA . SER A 1 248 ? -33.344 15.906 33.728 1.00 79.50 248 SER A CA 1
ATOM 1927 C C . SER A 1 248 ? -33.088 17.422 33.704 1.00 79.50 248 SER A C 1
ATOM 1929 O O . SER A 1 248 ? -31.990 17.863 34.041 1.00 79.50 248 SER A O 1
ATOM 1931 N N . ASP A 1 249 ? -34.120 18.209 33.412 1.00 83.50 249 ASP A N 1
ATOM 1932 C CA . ASP A 1 249 ? -34.224 19.665 33.594 1.00 83.50 249 ASP A CA 1
ATOM 1933 C C . ASP A 1 249 ? -34.722 20.045 35.007 1.00 83.50 249 ASP A C 1
ATOM 1935 O O . ASP A 1 249 ? -34.955 21.220 35.308 1.00 83.50 249 ASP A O 1
ATOM 1939 N N . GLY A 1 250 ? -34.896 19.060 35.894 1.00 82.25 250 GLY A N 1
ATOM 1940 C CA . GLY A 1 250 ? -35.280 19.260 37.292 1.00 82.25 250 GLY A CA 1
ATOM 1941 C C . GLY A 1 250 ? -36.782 19.179 37.585 1.00 82.25 250 GLY A C 1
ATOM 1942 O O . GLY A 1 250 ? -37.189 19.500 38.701 1.00 82.25 250 GLY A O 1
ATOM 1943 N N . PHE A 1 251 ? -37.612 18.739 36.636 1.00 86.31 251 PHE A N 1
ATOM 1944 C CA . PHE A 1 251 ? -39.017 18.384 36.870 1.00 86.31 251 PHE A CA 1
ATOM 1945 C C . PHE A 1 251 ? -39.147 16.897 37.182 1.00 86.31 251 PHE A C 1
ATOM 1947 O O . PHE A 1 251 ? -39.792 16.537 38.163 1.00 86.31 251 PHE A O 1
ATOM 1954 N N . ILE A 1 252 ? -38.506 16.036 36.396 1.00 87.75 252 ILE A N 1
ATOM 1955 C CA . ILE A 1 252 ? -38.533 14.583 36.590 1.00 87.75 252 ILE A CA 1
ATOM 1956 C C . ILE A 1 252 ? -37.169 14.118 37.107 1.00 87.75 252 ILE A C 1
ATOM 1958 O O . ILE A 1 252 ? -36.159 14.448 36.489 1.00 87.75 252 ILE A O 1
ATOM 1962 N N . PRO A 1 253 ? -37.090 13.333 38.196 1.00 87.00 253 PRO A N 1
ATOM 1963 C CA . PRO A 1 253 ? -35.826 12.740 38.625 1.00 87.00 253 PRO A CA 1
ATOM 1964 C C . PRO A 1 253 ? -35.210 11.841 37.542 1.00 87.00 253 PRO A C 1
ATOM 1966 O O . PRO A 1 253 ? -35.920 11.076 36.888 1.00 87.00 253 PRO A O 1
ATOM 1969 N N . THR A 1 254 ? -33.887 11.866 37.390 1.00 83.50 254 THR A N 1
ATOM 1970 C CA . THR A 1 254 ? -33.174 10.959 36.475 1.00 83.50 254 THR A CA 1
ATOM 1971 C C . THR A 1 254 ? -33.461 9.488 36.809 1.00 83.50 254 THR A C 1
ATOM 1973 O O . THR A 1 254 ? -33.485 9.112 37.981 1.00 83.50 254 THR A O 1
ATOM 1976 N N . GLY A 1 255 ? -33.661 8.652 35.783 1.00 81.12 255 GLY A N 1
ATOM 1977 C CA . GLY A 1 255 ? -33.960 7.220 35.939 1.00 81.12 255 GLY A CA 1
ATOM 1978 C C . GLY A 1 255 ? -35.418 6.914 36.303 1.00 81.12 255 GLY A C 1
ATOM 1979 O O . GLY A 1 255 ? -35.714 5.845 36.836 1.00 81.12 255 GLY A O 1
ATOM 1980 N N . THR A 1 256 ? -36.336 7.855 36.068 1.00 89.12 256 THR A N 1
ATOM 1981 C CA . THR A 1 256 ? -37.771 7.634 36.276 1.00 89.12 256 THR A CA 1
ATOM 1982 C C . THR A 1 256 ? -38.365 6.819 35.130 1.00 89.12 256 THR A C 1
ATOM 1984 O O . THR A 1 256 ? -38.094 7.078 33.962 1.00 89.12 256 THR A O 1
ATOM 1987 N N . THR A 1 257 ? -39.210 5.852 35.478 1.00 91.44 257 THR A N 1
ATOM 1988 C CA . THR A 1 257 ? -39.853 4.922 34.542 1.00 91.44 257 THR A CA 1
ATOM 1989 C C . THR A 1 257 ? -41.365 4.934 34.703 1.00 91.44 257 THR A C 1
ATOM 1991 O O . THR A 1 257 ? -41.893 5.246 35.777 1.00 91.44 257 THR A O 1
ATOM 1994 N N . ILE A 1 258 ? -42.074 4.563 33.642 1.00 90.62 258 ILE A N 1
ATOM 1995 C CA . ILE A 1 258 ? -43.524 4.394 33.660 1.00 90.62 258 ILE A CA 1
ATOM 1996 C C . ILE A 1 258 ? -43.872 3.083 34.376 1.00 90.62 258 ILE A C 1
ATOM 1998 O O . ILE A 1 258 ? -43.391 2.010 34.025 1.00 90.62 258 ILE A O 1
ATOM 2002 N N . THR A 1 259 ? -44.743 3.156 35.377 1.00 92.94 259 THR A N 1
ATOM 2003 C CA . THR A 1 259 ? -45.195 2.018 36.200 1.00 92.94 259 THR A CA 1
ATOM 2004 C C . THR A 1 259 ? -46.659 1.648 35.974 1.00 92.94 259 THR A C 1
ATOM 2006 O O . THR A 1 259 ? -47.103 0.588 36.411 1.00 92.94 259 THR A O 1
ATOM 2009 N N . GLY A 1 260 ? -47.420 2.492 35.278 1.00 90.62 260 GLY A N 1
ATOM 2010 C CA . GLY A 1 260 ? -48.817 2.225 34.956 1.00 90.62 260 GLY A CA 1
ATOM 2011 C C . GLY A 1 260 ? -49.461 3.362 34.178 1.00 90.62 260 GLY A C 1
ATOM 2012 O O . GLY A 1 260 ? -48.942 4.473 34.149 1.00 90.62 260 GLY A O 1
ATOM 2013 N N . PHE A 1 261 ? -50.624 3.091 33.596 1.00 90.19 261 PHE A N 1
ATOM 2014 C CA . PHE A 1 261 ? -51.445 4.081 32.904 1.00 90.19 261 PHE A CA 1
ATOM 2015 C C . PHE A 1 261 ? -52.828 4.147 33.539 1.00 90.19 261 PHE A C 1
ATOM 2017 O O . PHE A 1 261 ? -53.320 3.160 34.094 1.00 90.19 261 PHE A O 1
ATOM 2024 N N . GLY A 1 262 ? -53.467 5.305 33.453 1.00 88.44 262 GLY A N 1
ATOM 2025 C CA . GLY A 1 262 ? -54.826 5.479 33.933 1.00 88.44 262 GLY A CA 1
ATOM 2026 C C . GLY A 1 262 ? -55.457 6.764 33.433 1.00 88.44 262 GLY A C 1
ATOM 2027 O O . GLY A 1 262 ? -54.846 7.542 32.709 1.00 88.44 262 GLY A O 1
ATOM 2028 N N . THR A 1 263 ? -56.696 6.981 33.853 1.00 88.25 263 THR A N 1
ATOM 2029 C CA . THR A 1 263 ? -57.461 8.190 33.548 1.00 88.25 263 THR A CA 1
ATOM 2030 C C . THR A 1 263 ? -57.852 8.884 34.843 1.00 88.25 263 THR A C 1
ATOM 2032 O O . THR A 1 263 ? -58.330 8.232 35.776 1.00 88.25 263 THR A O 1
ATOM 2035 N N . ALA A 1 264 ? -57.687 10.198 34.910 1.00 84.62 264 ALA A N 1
ATOM 2036 C CA . ALA A 1 264 ? -58.148 11.038 36.006 1.00 84.62 264 ALA A CA 1
ATOM 2037 C C . ALA A 1 264 ? -59.176 12.043 35.486 1.00 84.62 264 ALA A C 1
ATOM 2039 O O . ALA A 1 264 ? -59.042 12.563 34.385 1.00 84.62 264 ALA A O 1
ATOM 2040 N N . VAL A 1 265 ? -60.201 12.339 36.283 1.00 82.31 265 VAL A N 1
ATOM 2041 C CA . VAL A 1 265 ? -61.162 13.397 35.957 1.00 82.31 265 VAL A CA 1
ATOM 2042 C C . VAL A 1 265 ? -60.673 14.690 36.595 1.00 82.31 265 VAL A C 1
ATOM 2044 O O . VAL A 1 265 ? -60.594 14.789 37.819 1.00 82.31 265 VAL A O 1
ATOM 2047 N N . GLY A 1 266 ? -60.324 15.665 35.764 1.00 76.06 266 GLY A N 1
ATOM 2048 C CA . GLY A 1 266 ? -60.087 17.037 36.183 1.00 76.06 266 GLY A CA 1
ATOM 2049 C C . GLY A 1 266 ? -61.301 17.917 35.901 1.00 76.06 266 GLY A C 1
ATOM 2050 O O . GLY A 1 266 ? -62.188 17.564 35.125 1.00 76.06 266 GLY A O 1
ATOM 2051 N N . ILE A 1 267 ? -61.338 19.085 36.534 1.00 73.88 267 ILE A N 1
ATOM 2052 C CA . ILE A 1 267 ? -62.364 20.099 36.291 1.00 73.88 267 ILE A CA 1
ATOM 2053 C C . ILE A 1 267 ? -61.668 21.292 35.649 1.00 73.88 267 ILE A C 1
ATOM 2055 O O . ILE A 1 267 ? -60.798 21.894 36.273 1.00 73.88 267 ILE A O 1
ATOM 2059 N N . THR A 1 268 ? -62.051 21.636 34.420 1.00 73.12 268 THR A N 1
ATOM 2060 C CA . THR A 1 268 ? -61.601 22.873 33.771 1.00 73.12 268 THR A CA 1
ATOM 2061 C C . THR A 1 268 ? -62.753 23.853 33.634 1.00 73.12 268 THR A C 1
ATOM 2063 O O . THR A 1 268 ? -63.929 23.483 33.679 1.00 73.12 268 THR A O 1
ATOM 2066 N N . SER A 1 269 ? -62.420 25.128 33.493 1.00 76.19 269 SER A N 1
ATOM 2067 C CA . SER A 1 269 ? -63.401 26.186 33.322 1.00 76.19 269 SER A CA 1
ATOM 2068 C C . SER A 1 269 ? -63.541 26.526 31.840 1.00 76.19 269 SER A C 1
ATOM 2070 O O . SER A 1 269 ? -62.555 26.764 31.150 1.00 76.19 269 SER A O 1
ATOM 2072 N N . TYR A 1 270 ? -64.772 26.532 31.336 1.00 76.00 270 TYR A N 1
ATOM 2073 C CA . TYR A 1 270 ? -65.089 26.919 29.966 1.00 76.00 270 TYR A CA 1
ATOM 2074 C C . TYR A 1 270 ? -66.006 28.140 29.988 1.00 76.00 270 TYR A C 1
ATOM 2076 O O . TYR A 1 270 ? -66.965 28.208 30.761 1.00 76.00 270 TYR A O 1
ATOM 2084 N N . VAL A 1 271 ? -65.708 29.118 29.136 1.00 79.00 271 VAL A N 1
ATOM 2085 C CA . VAL A 1 271 ? -66.550 30.302 28.961 1.00 79.00 271 VAL A CA 1
ATOM 2086 C C . VAL A 1 271 ? -67.589 29.984 27.894 1.00 79.00 271 VAL A C 1
ATOM 2088 O O . VAL A 1 271 ? -67.250 29.787 26.726 1.00 79.00 271 VAL A O 1
ATOM 2091 N N . GLN A 1 272 ? -68.862 29.918 28.287 1.00 79.00 272 GLN A N 1
ATOM 2092 C CA . GLN A 1 272 ? -69.936 29.727 27.316 1.00 79.00 272 GLN A CA 1
ATOM 2093 C C . GLN A 1 272 ? -70.066 30.958 26.413 1.00 79.00 272 GLN A C 1
ATOM 2095 O O . GLN A 1 272 ? -69.623 32.056 26.749 1.00 79.00 272 GLN A O 1
ATOM 2100 N N . SER A 1 273 ? -70.760 30.819 25.282 1.00 78.69 273 SER A N 1
ATOM 2101 C CA . SER A 1 273 ? -70.993 31.924 24.336 1.00 78.69 273 SER A CA 1
ATOM 2102 C C . SER A 1 273 ? -71.742 33.125 24.936 1.00 78.69 273 SER A C 1
ATOM 2104 O O . SER A 1 273 ? -71.799 34.184 24.320 1.00 78.69 273 SER A O 1
ATOM 2106 N N . ASN A 1 274 ? -72.330 32.969 26.126 1.00 83.56 274 ASN A N 1
ATOM 2107 C CA . ASN A 1 274 ? -72.992 34.020 26.901 1.00 83.56 274 ASN A CA 1
ATOM 2108 C C . ASN A 1 274 ? -72.065 34.709 27.931 1.00 83.56 274 ASN A C 1
ATOM 2110 O O . ASN A 1 274 ? -72.538 35.538 28.704 1.00 83.56 274 ASN A O 1
ATOM 2114 N N . GLY A 1 275 ? -70.771 34.369 27.960 1.00 78.56 275 GLY A N 1
ATOM 2115 C CA . GLY A 1 275 ? -69.778 34.943 28.872 1.00 78.56 275 GLY A CA 1
ATOM 2116 C C . GLY A 1 275 ? -69.764 34.347 30.284 1.00 78.56 275 GLY A C 1
ATOM 2117 O O . GLY A 1 275 ? -68.994 34.809 31.120 1.00 78.56 275 GLY A O 1
ATOM 2118 N N . ILE A 1 276 ? -70.589 33.335 30.573 1.00 83.56 276 ILE A N 1
ATOM 2119 C CA . ILE A 1 276 ? -70.594 32.647 31.869 1.00 83.56 276 ILE A CA 1
ATOM 2120 C C . ILE A 1 276 ? -69.484 31.597 31.880 1.00 83.56 276 ILE A C 1
ATOM 2122 O O . ILE A 1 276 ? -69.446 30.710 31.030 1.00 83.56 276 ILE A O 1
ATOM 2126 N N . THR A 1 277 ? -68.606 31.652 32.875 1.00 81.81 277 THR A N 1
ATOM 2127 C CA . THR A 1 277 ? -67.623 30.593 33.117 1.00 81.81 277 THR A CA 1
ATOM 2128 C C . THR A 1 277 ? -68.295 29.436 33.852 1.00 81.81 277 THR A C 1
ATOM 2130 O O . THR A 1 277 ? -68.808 29.609 34.955 1.00 81.81 277 THR A O 1
ATOM 2133 N N . THR A 1 278 ? -68.321 28.257 33.237 1.00 82.31 278 THR A N 1
ATOM 2134 C CA . THR A 1 278 ? -68.877 27.025 33.815 1.00 82.31 278 THR A CA 1
ATOM 2135 C C . THR A 1 278 ? -67.784 25.973 33.939 1.00 82.31 278 THR A C 1
ATOM 2137 O O . THR A 1 278 ? -66.920 25.872 33.074 1.00 82.31 278 THR A O 1
ATOM 2140 N N . ALA A 1 279 ? -67.829 25.185 35.009 1.00 78.19 279 ALA A N 1
ATOM 2141 C CA . ALA A 1 279 ? -66.956 24.035 35.189 1.00 78.19 279 ALA A CA 1
ATOM 2142 C C . ALA A 1 279 ? -67.418 22.867 34.305 1.00 78.19 279 ALA A C 1
ATOM 2144 O O . ALA A 1 279 ? -68.600 22.521 34.308 1.00 78.19 279 ALA A O 1
ATOM 2145 N N . ILE A 1 280 ? -66.491 22.259 33.572 1.00 80.12 280 ILE A N 1
ATOM 2146 C CA . ILE A 1 280 ? -66.707 21.011 32.840 1.00 80.12 280 ILE A CA 1
ATOM 2147 C C . ILE A 1 280 ? -65.713 19.962 33.331 1.00 80.12 280 ILE A C 1
ATOM 2149 O O . ILE A 1 280 ? -64.574 20.281 33.679 1.00 80.12 280 ILE A O 1
ATOM 2153 N N . GLU A 1 281 ? -66.155 18.711 33.356 1.00 80.38 281 GLU A N 1
ATOM 2154 C CA . GLU A 1 281 ? -65.284 17.571 33.618 1.00 80.38 281 GLU A CA 1
ATOM 2155 C C . GLU A 1 281 ? -64.498 17.237 32.349 1.00 80.38 281 GLU A C 1
ATOM 2157 O O . GLU A 1 281 ? -65.069 17.103 31.265 1.00 80.38 281 GLU A O 1
ATOM 2162 N N . VAL A 1 282 ? -63.184 17.104 32.492 1.00 80.88 282 VAL A N 1
ATOM 2163 C CA . VAL A 1 282 ? -62.281 16.649 31.435 1.00 80.88 282 VAL A CA 1
ATOM 2164 C C . VAL A 1 282 ? -61.562 15.416 31.945 1.00 80.88 282 VAL A C 1
ATOM 2166 O O . VAL A 1 282 ? -61.032 15.404 33.054 1.00 80.88 282 VAL A O 1
ATOM 2169 N N . VAL A 1 283 ? -61.564 14.361 31.138 1.00 83.62 283 VAL A N 1
ATOM 2170 C CA . VAL A 1 283 ? -60.816 13.142 31.435 1.00 83.62 283 VAL A CA 1
ATOM 2171 C C . VAL A 1 283 ? -59.404 13.316 30.890 1.00 83.62 283 VAL A C 1
ATOM 2173 O O . VAL A 1 283 ? -59.217 13.472 29.685 1.00 83.62 283 VAL A O 1
ATOM 2176 N N . PHE A 1 284 ? -58.429 13.310 31.791 1.00 84.81 284 PHE A N 1
ATOM 2177 C CA . PHE A 1 284 ? -57.012 13.328 31.478 1.00 84.81 284 PHE A CA 1
ATOM 2178 C C . PHE A 1 284 ? -56.442 11.923 31.566 1.00 84.81 284 PHE A C 1
ATOM 2180 O O . PHE A 1 284 ? -56.571 11.227 32.572 1.00 84.81 284 PHE A O 1
ATOM 2187 N N . ASP A 1 285 ? -55.764 11.552 30.504 1.00 87.62 285 ASP A N 1
ATOM 2188 C CA . ASP A 1 285 ? -54.899 10.395 30.412 1.00 87.62 285 ASP A CA 1
ATOM 2189 C C . ASP A 1 285 ? -53.624 10.655 31.227 1.00 87.62 285 ASP A C 1
ATOM 2191 O O . ASP A 1 285 ? -53.047 11.735 31.125 1.00 87.62 285 ASP A O 1
ATOM 2195 N N . PHE A 1 286 ? -53.180 9.717 32.067 1.00 89.31 286 PHE A N 1
ATOM 2196 C CA . PHE A 1 286 ? -51.944 9.872 32.840 1.00 89.31 286 PHE A CA 1
ATOM 2197 C C . PHE A 1 286 ? -51.052 8.631 32.816 1.00 89.31 286 PHE A C 1
ATOM 2199 O O . PHE A 1 286 ? -51.526 7.492 32.825 1.00 89.31 286 PHE A O 1
ATOM 2206 N N . ALA A 1 287 ? -49.742 8.873 32.869 1.00 89.88 287 ALA A N 1
ATOM 2207 C CA . ALA A 1 287 ? -48.725 7.870 33.152 1.00 89.88 287 ALA A CA 1
ATOM 2208 C C . ALA A 1 287 ? -48.299 7.986 34.621 1.00 89.88 287 ALA A C 1
ATOM 2210 O O . ALA A 1 287 ? -47.999 9.075 35.108 1.00 89.88 287 ALA A O 1
ATOM 2211 N N . THR A 1 288 ? -48.295 6.862 35.334 1.00 92.62 288 THR A N 1
ATOM 2212 C CA . THR A 1 288 ? -47.777 6.746 36.701 1.00 92.62 288 THR A CA 1
ATOM 2213 C C . THR A 1 288 ? -46.284 6.488 36.636 1.00 92.62 288 THR A C 1
ATOM 2215 O O . THR A 1 288 ? -45.834 5.632 35.881 1.00 92.62 288 THR A O 1
ATOM 2218 N N . LEU A 1 289 ? -45.521 7.186 37.455 1.00 92.88 289 LEU A N 1
ATOM 2219 C CA . LEU A 1 289 ? -44.073 7.193 37.476 1.00 92.88 289 LEU A CA 1
ATOM 2220 C C . LEU A 1 289 ? -43.543 6.439 38.695 1.00 92.88 289 LEU A C 1
ATOM 2222 O O . LEU A 1 289 ? -44.172 6.423 39.757 1.00 92.88 289 LEU A O 1
ATOM 2226 N N . SER A 1 290 ? -42.370 5.827 38.544 1.00 94.44 290 SER A N 1
ATOM 2227 C CA . SER A 1 290 ? -41.666 5.146 39.635 1.00 94.44 290 SER A CA 1
ATOM 2228 C C . SER A 1 290 ? -41.170 6.108 40.714 1.00 94.44 290 SER A C 1
ATOM 2230 O O . SER A 1 290 ? -41.130 5.736 41.887 1.00 94.44 290 SER A O 1
ATOM 2232 N N . ASN A 1 291 ? -40.867 7.353 40.338 1.00 92.81 291 ASN A N 1
ATOM 2233 C CA . ASN A 1 291 ? -40.485 8.423 41.253 1.00 92.81 291 ASN A CA 1
ATOM 2234 C C . ASN A 1 291 ? -41.501 9.578 41.209 1.00 92.81 291 ASN A C 1
ATOM 2236 O O . ASN A 1 291 ? -42.048 9.872 40.143 1.00 92.81 291 ASN A O 1
ATOM 2240 N N . PRO A 1 292 ? -41.735 10.273 42.337 1.00 91.88 292 PRO A N 1
ATOM 2241 C CA . PRO A 1 292 ? -42.499 11.513 42.345 1.00 91.88 292 PRO A CA 1
ATOM 2242 C C . PRO A 1 292 ? -41.811 12.615 41.533 1.00 91.88 292 PRO A C 1
ATOM 2244 O O . PRO A 1 292 ? -40.585 12.730 41.517 1.00 91.88 292 PRO A O 1
ATOM 2247 N N . VAL A 1 293 ? -42.618 13.466 40.913 1.00 91.50 293 VAL A N 1
ATOM 2248 C CA . VAL A 1 293 ? -42.180 14.644 40.173 1.00 91.50 293 VAL A CA 1
ATOM 2249 C C . VAL A 1 293 ? -41.709 15.725 41.153 1.00 91.50 293 VAL A C 1
ATOM 2251 O O . VAL A 1 293 ? -42.321 15.955 42.199 1.00 91.50 293 VAL A O 1
ATOM 2254 N N . VAL A 1 294 ? -40.612 16.403 40.820 1.00 91.00 294 VAL A N 1
ATOM 2255 C CA . VAL A 1 294 ? -39.941 17.397 41.674 1.00 91.00 294 VAL A CA 1
ATOM 2256 C C . VAL A 1 294 ? -40.659 18.748 41.650 1.00 91.00 294 VAL A C 1
ATOM 2258 O O . VAL A 1 294 ? -40.743 19.422 42.676 1.00 91.00 294 VAL A O 1
ATOM 2261 N N . SER A 1 295 ? -41.201 19.141 40.495 1.00 89.88 295 SER A N 1
ATOM 2262 C CA . SER A 1 295 ? -41.821 20.452 40.283 1.00 89.88 295 SER A CA 1
ATOM 2263 C C . SER A 1 295 ? -43.148 20.347 39.527 1.00 89.88 295 SER A C 1
ATOM 2265 O O . SER A 1 295 ? -43.386 19.398 38.780 1.00 89.88 295 SER A O 1
ATOM 2267 N N . SER A 1 296 ? -44.025 21.331 39.728 1.00 90.56 296 SER A N 1
ATOM 2268 C CA . SER A 1 296 ? -45.313 21.411 39.036 1.00 90.56 296 SER A CA 1
ATOM 2269 C C . SER A 1 296 ? -45.171 22.098 37.679 1.00 90.56 296 SER A C 1
ATOM 2271 O O . SER A 1 296 ? -44.426 23.067 37.535 1.00 90.56 296 SER A O 1
ATOM 2273 N N . VAL A 1 297 ? -45.961 21.647 36.710 1.00 89.12 297 VAL A N 1
ATOM 2274 C CA . VAL A 1 297 ? -46.189 22.310 35.422 1.00 89.12 297 VAL A CA 1
ATOM 2275 C C . VAL A 1 297 ? -47.648 22.742 35.376 1.00 89.12 297 VAL A C 1
ATOM 2277 O O . VAL A 1 297 ? -48.535 21.977 35.750 1.00 89.12 297 VAL A O 1
ATOM 2280 N N . ASP A 1 298 ? -47.897 23.973 34.935 1.00 84.50 298 ASP A N 1
ATOM 2281 C CA . ASP A 1 298 ? -49.253 24.504 34.815 1.00 84.50 298 ASP A CA 1
ATOM 2282 C C . ASP A 1 298 ? -50.026 23.762 33.701 1.00 84.50 298 ASP A C 1
ATOM 2284 O O . ASP A 1 298 ? -49.530 23.710 32.569 1.00 84.50 298 ASP A O 1
ATOM 2288 N N . PRO A 1 299 ? -51.220 23.200 33.977 1.00 79.38 299 PRO A N 1
ATOM 2289 C CA . PRO A 1 299 ? -52.034 22.500 32.981 1.00 79.38 299 PRO A CA 1
ATOM 2290 C C . PRO A 1 299 ? -52.484 23.376 31.800 1.00 79.38 299 PRO A C 1
ATOM 2292 O O . PRO A 1 299 ? -52.762 22.846 30.725 1.00 79.38 299 PRO A O 1
ATOM 2295 N N . GLU A 1 300 ? -52.551 24.702 31.951 1.00 78.12 300 GLU A N 1
ATOM 2296 C CA . GLU A 1 300 ? -52.887 25.621 30.856 1.00 78.12 300 GLU A CA 1
ATOM 2297 C C . GLU A 1 300 ? -51.679 25.935 29.961 1.00 78.12 300 GLU A C 1
ATOM 2299 O O . GLU A 1 300 ? -51.851 26.265 28.784 1.00 78.12 300 GLU A O 1
ATOM 2304 N N . ILE A 1 301 ? -50.454 25.790 30.471 1.00 80.31 301 ILE A N 1
ATOM 2305 C CA . ILE A 1 301 ? -49.220 26.038 29.711 1.00 80.31 301 ILE A CA 1
ATOM 2306 C C . ILE A 1 301 ? -48.715 24.742 29.073 1.00 80.31 301 ILE A C 1
ATOM 2308 O O . ILE A 1 301 ? -48.405 24.746 27.882 1.00 80.31 301 ILE A O 1
ATOM 2312 N N . GLY A 1 302 ? -48.707 23.642 29.828 1.00 78.38 302 GLY A N 1
ATOM 2313 C CA . GLY A 1 302 ? -48.116 22.368 29.420 1.00 78.38 302 GLY A CA 1
ATOM 2314 C C . GLY A 1 302 ? -46.586 22.427 29.312 1.00 78.38 302 GLY A C 1
ATOM 2315 O O . GLY A 1 302 ? -45.964 23.493 29.352 1.00 78.38 302 GLY A O 1
ATOM 2316 N N . ARG A 1 303 ? -45.955 21.261 29.200 1.00 85.81 303 ARG A N 1
ATOM 2317 C CA . ARG A 1 303 ? -44.518 21.100 28.958 1.00 85.81 303 ARG A CA 1
ATOM 2318 C C . ARG A 1 303 ? -44.282 19.879 28.074 1.00 85.81 303 ARG A C 1
ATOM 2320 O O . ARG A 1 303 ? -45.001 18.887 28.178 1.00 85.81 303 ARG A O 1
ATOM 2327 N N . ASN A 1 304 ? -43.230 19.951 27.262 1.00 86.44 304 ASN A N 1
ATOM 2328 C CA . ASN A 1 304 ? -42.715 18.790 26.553 1.00 86.44 304 ASN A CA 1
ATOM 2329 C C . ASN A 1 304 ? -41.953 17.885 27.525 1.00 86.44 304 ASN A C 1
ATOM 2331 O O . ASN A 1 304 ? -40.940 18.282 28.104 1.00 86.44 304 ASN A O 1
ATOM 2335 N N . PHE A 1 305 ? -42.442 16.666 27.665 1.00 87.31 305 PHE A N 1
ATOM 2336 C CA . PHE A 1 305 ? -41.702 15.540 28.206 1.00 87.31 305 PHE A CA 1
ATOM 2337 C C . PHE A 1 305 ? -41.250 14.657 27.050 1.00 87.31 305 PHE A C 1
ATOM 2339 O O . PHE A 1 305 ? -41.704 14.815 25.916 1.00 87.31 305 PHE A O 1
ATOM 2346 N N . HIS A 1 306 ? -40.350 13.730 27.326 1.00 86.38 306 HIS A N 1
ATOM 2347 C CA . HIS A 1 306 ? -39.865 12.798 26.333 1.00 86.38 306 HIS A CA 1
ATOM 2348 C C . HIS A 1 306 ? -39.863 11.384 26.903 1.00 86.38 306 HIS A C 1
ATOM 2350 O O . HIS A 1 306 ? -39.402 11.168 28.022 1.00 86.38 306 HIS A O 1
ATOM 2356 N N . VAL A 1 307 ? -40.424 10.437 26.154 1.00 84.50 307 VAL A N 1
ATOM 2357 C CA . VAL A 1 307 ? -40.495 9.029 26.546 1.00 84.50 307 VAL A CA 1
ATOM 2358 C C . VAL A 1 307 ? -39.451 8.245 25.765 1.00 84.50 307 VAL A C 1
ATOM 2360 O O . VAL A 1 307 ? -39.517 8.153 24.537 1.00 84.50 307 VAL A O 1
ATOM 2363 N N . GLY A 1 308 ? -38.500 7.682 26.503 1.00 83.81 308 GLY A N 1
ATOM 2364 C CA . GLY A 1 308 ? -37.508 6.740 26.022 1.00 83.81 308 GLY A CA 1
ATOM 2365 C C . GLY A 1 308 ? -38.101 5.339 25.932 1.00 83.81 308 GLY A C 1
ATOM 2366 O O . GLY A 1 308 ? -38.239 4.674 26.959 1.00 83.81 308 GLY A O 1
ATOM 2367 N N . VAL A 1 309 ? -38.435 4.879 24.725 1.00 81.94 309 VAL A N 1
ATOM 2368 C CA . VAL A 1 309 ? -39.017 3.539 24.537 1.00 81.94 309 VAL A CA 1
ATOM 2369 C C . VAL A 1 309 ? -37.938 2.488 24.755 1.00 81.94 309 VAL A C 1
ATOM 2371 O O . VAL A 1 309 ? -36.993 2.372 23.966 1.00 81.94 309 VAL A O 1
ATOM 2374 N N . VAL A 1 310 ? -38.079 1.719 25.834 1.00 85.19 310 VAL A N 1
ATOM 2375 C CA . VAL A 1 310 ? -37.126 0.681 26.214 1.00 85.19 310 VAL A CA 1
ATOM 2376 C C . VAL A 1 310 ? -37.394 -0.543 25.353 1.00 85.19 310 VAL A C 1
ATOM 2378 O O . VAL A 1 310 ? -38.449 -1.172 25.405 1.00 85.19 310 VAL A O 1
ATOM 2381 N N . SER A 1 311 ? -36.417 -0.896 24.529 1.00 85.31 311 SER A N 1
ATOM 2382 C CA . SER A 1 311 ? -36.454 -2.095 23.693 1.00 85.31 311 SER A CA 1
ATOM 2383 C C . SER A 1 311 ? -35.150 -2.866 23.822 1.00 85.31 311 SER A C 1
ATOM 2385 O O . SER A 1 311 ? -34.194 -2.408 24.446 1.00 85.31 311 SER A O 1
ATOM 2387 N N . THR A 1 312 ? -35.124 -4.083 23.287 1.00 88.50 312 THR A N 1
ATOM 2388 C CA . THR A 1 312 ? -33.906 -4.896 23.278 1.00 88.50 312 THR A CA 1
ATOM 2389 C C . THR A 1 312 ? -33.032 -4.493 22.096 1.00 88.50 312 THR A C 1
ATOM 2391 O O . THR A 1 312 ? -33.465 -4.614 20.954 1.00 88.50 312 THR A O 1
ATOM 2394 N N . TYR A 1 313 ? -31.809 -4.049 22.378 1.00 91.06 313 TYR A N 1
ATOM 2395 C CA . TYR A 1 313 ? -30.798 -3.677 21.389 1.00 91.06 313 TYR A CA 1
ATOM 2396 C C . TYR A 1 313 ? -29.551 -4.537 21.537 1.00 91.06 313 TYR A C 1
ATOM 2398 O O . TYR A 1 313 ? -29.265 -5.061 22.617 1.00 91.06 313 TYR A O 1
ATOM 2406 N N . TYR A 1 314 ? -28.797 -4.666 20.450 1.00 94.12 314 TYR A N 1
ATOM 2407 C CA . TYR A 1 314 ? -27.487 -5.302 20.469 1.00 94.12 314 TYR A CA 1
ATOM 2408 C C . TYR A 1 314 ? -26.459 -4.360 21.093 1.00 94.12 314 TYR A C 1
ATOM 2410 O O . TYR A 1 314 ? -26.541 -3.141 20.946 1.00 94.12 314 TYR A O 1
ATOM 2418 N N . PHE A 1 315 ? -25.491 -4.917 21.813 1.00 94.38 315 PHE A N 1
ATOM 2419 C CA . PHE A 1 315 ? -24.417 -4.126 22.392 1.00 94.38 315 PHE A CA 1
ATOM 2420 C C . PHE A 1 315 ? -23.091 -4.883 22.421 1.00 94.38 315 PHE A C 1
ATOM 2422 O O . PHE A 1 315 ? -23.053 -6.118 22.477 1.00 94.38 315 PHE A O 1
ATOM 2429 N N . ALA A 1 316 ? -22.007 -4.112 22.444 1.00 95.12 316 ALA A N 1
ATOM 2430 C CA . ALA A 1 316 ? -20.670 -4.586 22.759 1.00 95.12 316 ALA A CA 1
ATOM 2431 C C . ALA A 1 316 ? -20.271 -4.135 24.170 1.00 95.12 316 ALA A C 1
ATOM 2433 O O . ALA A 1 316 ? -20.391 -2.962 24.523 1.00 95.12 316 ALA A O 1
ATOM 2434 N N . SER A 1 317 ? -19.800 -5.077 24.986 1.00 95.44 317 SER A N 1
ATOM 2435 C CA . SER A 1 317 ? -19.199 -4.804 26.291 1.00 95.44 317 SER A CA 1
ATOM 2436 C C . SER A 1 317 ? -17.746 -4.395 26.096 1.00 95.44 317 SER A C 1
ATOM 2438 O O . SER A 1 317 ? -16.991 -5.100 25.431 1.00 95.44 317 SER A O 1
ATOM 2440 N N . LEU A 1 318 ? -17.333 -3.298 26.711 1.00 95.31 318 LEU A N 1
ATOM 2441 C CA . LEU A 1 318 ? -16.033 -2.661 26.548 1.00 95.31 318 LEU A CA 1
ATOM 2442 C C . LEU A 1 318 ? -15.201 -2.773 27.829 1.00 95.31 318 LEU A C 1
ATOM 2444 O O . LEU A 1 318 ? -15.739 -2.758 28.936 1.00 95.31 318 LEU A O 1
ATOM 2448 N N . SER A 1 319 ? -13.879 -2.870 27.684 1.00 93.00 319 SER A N 1
ATOM 2449 C CA . SER A 1 319 ? -12.941 -2.946 28.815 1.00 93.00 319 SER A CA 1
ATOM 2450 C C . SER A 1 319 ? -12.853 -1.649 29.628 1.00 93.00 319 SER A C 1
ATOM 2452 O O . SER A 1 319 ? -12.476 -1.682 30.800 1.00 93.00 319 SER A O 1
ATOM 2454 N N . ALA A 1 320 ? -13.237 -0.518 29.032 1.00 91.62 320 ALA A N 1
ATOM 2455 C CA . ALA A 1 320 ? -13.340 0.778 29.688 1.00 91.62 320 ALA A CA 1
ATOM 2456 C C . ALA A 1 320 ? -14.574 1.546 29.192 1.00 91.62 320 ALA A C 1
ATOM 2458 O O . ALA A 1 320 ? -14.972 1.429 28.033 1.00 91.62 320 ALA A O 1
ATOM 2459 N N . ALA A 1 321 ? -15.171 2.338 30.083 1.00 90.94 321 ALA A N 1
ATOM 2460 C CA . ALA A 1 321 ? -16.277 3.232 29.749 1.00 90.94 321 ALA A CA 1
ATOM 2461 C C . ALA A 1 321 ? -15.768 4.474 28.984 1.00 90.94 321 ALA A C 1
ATOM 2463 O O . ALA A 1 321 ? -14.632 4.901 29.218 1.00 90.94 321 ALA A O 1
ATOM 2464 N N . PRO A 1 322 ? -16.590 5.085 28.112 1.00 92.56 322 PRO A N 1
ATOM 2465 C CA . PRO A 1 322 ? -16.224 6.318 27.424 1.00 92.56 322 PRO A CA 1
ATOM 2466 C C . PRO A 1 322 ? -16.084 7.484 28.412 1.00 92.56 322 PRO A C 1
ATOM 2468 O O . PRO A 1 322 ? -16.716 7.507 29.474 1.00 92.56 322 PRO A O 1
ATOM 2471 N N . VAL A 1 323 ? -15.271 8.478 28.048 1.00 91.69 323 VAL A N 1
ATOM 2472 C CA . VAL A 1 323 ? -15.071 9.693 28.862 1.00 91.69 323 VAL A CA 1
ATOM 2473 C C . VAL A 1 323 ? -16.091 10.790 28.551 1.00 91.69 323 VAL A C 1
ATOM 2475 O O . VAL A 1 323 ? -16.300 11.682 29.371 1.00 91.69 323 VAL A O 1
ATOM 2478 N N . ALA A 1 324 ? -16.739 10.715 27.388 1.00 89.75 324 ALA A N 1
ATOM 2479 C CA . ALA A 1 324 ? -17.786 11.627 26.944 1.00 89.75 324 ALA A CA 1
ATOM 2480 C C . ALA A 1 324 ? -18.955 10.846 26.329 1.00 89.75 324 ALA A C 1
ATOM 2482 O O . ALA A 1 324 ? -18.813 9.681 25.969 1.00 89.75 324 ALA A O 1
ATOM 2483 N N . THR A 1 325 ? -20.121 11.478 26.233 1.00 88.25 325 THR A N 1
ATOM 2484 C CA . THR A 1 325 ? -21.298 10.866 25.612 1.00 88.25 325 THR A CA 1
ATOM 2485 C C . THR A 1 325 ? -21.207 10.953 24.092 1.00 88.25 325 THR A C 1
ATOM 2487 O O . THR A 1 325 ? -20.983 12.036 23.556 1.00 88.25 325 THR A O 1
ATOM 2490 N N . GLY A 1 326 ? -21.432 9.834 23.408 1.00 87.88 326 GLY A N 1
ATOM 2491 C CA . GLY A 1 326 ? -21.712 9.784 21.975 1.00 87.88 326 GLY A CA 1
ATOM 2492 C C . GLY A 1 326 ? -23.097 9.199 21.758 1.00 87.88 326 GLY A C 1
ATOM 2493 O O . GLY A 1 326 ? -23.294 8.028 22.045 1.00 87.88 326 GLY A O 1
ATOM 2494 N N . ILE A 1 327 ? -24.057 10.000 21.303 1.00 87.44 327 ILE A N 1
ATOM 2495 C CA . ILE A 1 327 ? -25.398 9.529 20.928 1.00 87.44 327 ILE A CA 1
ATOM 2496 C C . ILE A 1 327 ? -25.469 9.512 19.406 1.00 87.44 327 ILE A C 1
ATOM 2498 O O . ILE A 1 327 ? -25.035 10.477 18.776 1.00 87.44 327 ILE A O 1
ATOM 2502 N N . GLN A 1 328 ? -25.980 8.426 18.826 1.00 87.94 328 GLN A N 1
ATOM 2503 C CA . GLN A 1 328 ? -26.087 8.201 17.381 1.00 87.94 328 GLN A CA 1
ATOM 2504 C C . GLN A 1 328 ? -24.780 8.530 16.645 1.00 87.94 328 GLN A C 1
ATOM 2506 O O . GLN A 1 328 ? -24.764 9.213 15.624 1.00 87.94 328 GLN A O 1
ATOM 2511 N N . SER A 1 329 ? -23.665 8.103 17.234 1.00 91.81 329 SER A N 1
ATOM 2512 C CA . SER A 1 329 ? -22.314 8.398 16.765 1.00 91.81 329 SER A CA 1
ATOM 2513 C C . SER A 1 329 ? -21.732 7.203 16.015 1.00 91.81 329 SER A C 1
ATOM 2515 O O . SER A 1 329 ? -22.102 6.061 16.285 1.00 91.81 329 SER A O 1
ATOM 2517 N N . SER A 1 330 ? -20.804 7.473 15.100 1.00 94.00 330 SER A N 1
ATOM 2518 C CA . SER A 1 330 ? -20.080 6.436 14.366 1.00 94.00 330 SER A CA 1
ATOM 2519 C C . SER A 1 330 ? -18.798 6.038 15.099 1.00 94.00 330 SER A C 1
ATOM 2521 O O . SER A 1 330 ? -18.172 6.874 15.757 1.00 94.00 330 SER A O 1
ATOM 2523 N N . PHE A 1 331 ? -18.404 4.768 14.988 1.00 94.88 331 PHE A N 1
ATOM 2524 C CA . PHE A 1 331 ? -17.199 4.234 15.617 1.00 94.88 331 PHE A CA 1
ATOM 2525 C C . PHE A 1 331 ? -16.456 3.287 14.679 1.00 94.88 331 PHE A C 1
ATOM 2527 O O . PHE A 1 331 ? -17.050 2.468 13.987 1.00 94.88 331 PHE A O 1
ATOM 2534 N N . LEU A 1 332 ? -15.135 3.358 14.708 1.00 93.69 332 LEU A N 1
ATOM 2535 C CA . LEU A 1 332 ? -14.225 2.460 14.020 1.00 93.69 332 LEU A CA 1
ATOM 2536 C C . LEU A 1 332 ? -13.946 1.241 14.894 1.00 93.69 332 LEU A C 1
ATOM 2538 O O . LEU A 1 332 ? -13.688 1.367 16.096 1.00 93.69 332 LEU A O 1
ATOM 2542 N N . VAL A 1 333 ? -13.948 0.068 14.267 1.00 93.75 333 VAL A N 1
ATOM 2543 C CA . VAL A 1 333 ? -13.548 -1.188 14.897 1.00 93.75 333 VAL A CA 1
ATOM 2544 C C . VAL A 1 333 ? -12.211 -1.616 14.316 1.00 93.75 333 VAL A C 1
ATOM 2546 O O . VAL A 1 333 ? -12.092 -1.925 13.128 1.00 93.75 333 VAL A O 1
ATOM 2549 N N . ILE A 1 334 ? -11.198 -1.641 15.173 1.00 92.38 334 ILE A N 1
ATOM 2550 C CA . ILE A 1 334 ? -9.820 -1.966 14.815 1.00 92.38 334 ILE A CA 1
ATOM 2551 C C . ILE A 1 334 ? -9.517 -3.358 15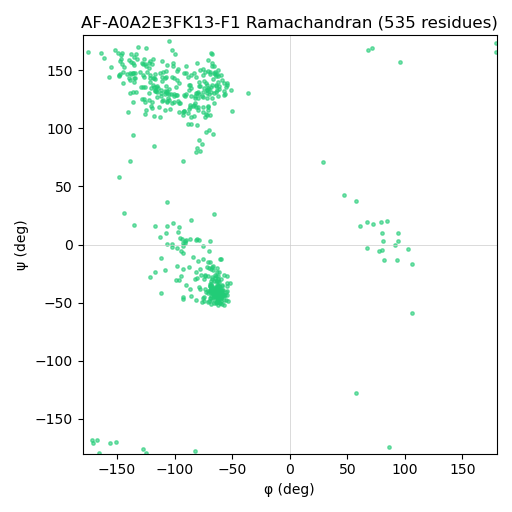.349 1.00 92.38 334 ILE A C 1
ATOM 2553 O O . ILE A 1 334 ? -9.613 -3.606 16.550 1.00 92.38 334 ILE A O 1
ATOM 2557 N N . ARG A 1 335 ? -9.126 -4.278 14.473 1.00 91.19 335 ARG A N 1
ATOM 2558 C CA . ARG A 1 335 ? -8.682 -5.606 14.888 1.00 91.19 335 ARG A CA 1
ATOM 2559 C C . ARG A 1 335 ? -7.170 -5.589 15.086 1.00 91.19 335 ARG A C 1
ATOM 2561 O O . ARG A 1 335 ? -6.463 -5.402 14.097 1.00 91.19 335 ARG A O 1
ATOM 2568 N N . PRO A 1 336 ? -6.661 -5.786 16.315 1.00 87.56 336 PRO A N 1
ATOM 2569 C CA . PRO A 1 336 ? -5.226 -5.838 16.545 1.00 87.56 336 PRO A CA 1
ATOM 2570 C C . PRO A 1 336 ? -4.621 -7.107 15.930 1.00 87.56 336 PRO A C 1
ATOM 2572 O O . PRO A 1 336 ? -5.261 -8.163 15.895 1.00 87.56 336 PRO A O 1
ATOM 2575 N N . GLY A 1 337 ? -3.371 -7.007 15.478 1.00 81.75 337 GLY A N 1
ATOM 2576 C CA . GLY A 1 337 ? -2.599 -8.154 15.009 1.00 81.75 337 GLY A CA 1
ATOM 2577 C C . GLY A 1 337 ? -2.258 -9.135 16.138 1.00 81.75 337 GLY A C 1
ATOM 2578 O O . GLY A 1 337 ? -2.206 -8.767 17.318 1.00 81.75 337 GLY A O 1
ATOM 2579 N N . ASP A 1 338 ? -2.006 -10.396 15.778 1.00 78.31 338 ASP A N 1
ATOM 2580 C CA . ASP A 1 338 ? -1.514 -11.403 16.722 1.00 78.31 338 ASP A CA 1
ATOM 2581 C C . ASP A 1 338 ? -0.026 -11.176 17.013 1.00 78.31 338 ASP A C 1
ATOM 2583 O O . ASP A 1 338 ? 0.836 -11.333 16.146 1.00 78.31 338 ASP A O 1
ATOM 2587 N N . ILE A 1 339 ? 0.266 -10.814 18.261 1.00 69.25 339 ILE A N 1
ATOM 2588 C CA . ILE A 1 339 ? 1.619 -10.518 18.738 1.00 69.25 339 ILE A CA 1
ATOM 2589 C C . ILE A 1 339 ? 2.217 -11.601 19.637 1.00 69.25 339 ILE A C 1
ATOM 2591 O O . ILE A 1 339 ? 3.329 -11.435 20.148 1.00 69.25 339 ILE A O 1
ATOM 2595 N N . SER A 1 340 ? 1.478 -12.686 19.881 1.00 62.59 340 SER A N 1
ATOM 2596 C CA . SER A 1 340 ? 1.834 -13.693 20.888 1.00 62.59 340 SER A CA 1
ATOM 2597 C C . SER A 1 340 ? 3.134 -14.438 20.560 1.00 62.59 340 SER A C 1
ATOM 2599 O O . SER A 1 340 ? 3.882 -14.798 21.470 1.00 62.59 340 SER A O 1
ATOM 2601 N N . ASP A 1 341 ? 3.447 -14.556 19.268 1.00 56.47 341 ASP A N 1
ATOM 2602 C CA . ASP A 1 341 ? 4.636 -15.227 18.734 1.00 56.47 341 ASP A CA 1
ATOM 2603 C C . ASP A 1 341 ? 5.587 -14.292 17.971 1.00 56.47 341 ASP A C 1
ATOM 2605 O O . ASP A 1 341 ? 6.485 -14.750 17.260 1.00 56.47 341 ASP A O 1
ATOM 2609 N N . ILE A 1 342 ? 5.454 -12.969 18.128 1.00 63.34 342 ILE A N 1
ATOM 2610 C CA . ILE A 1 342 ? 6.406 -12.042 17.512 1.00 63.34 342 ILE A CA 1
ATOM 2611 C C . ILE A 1 342 ? 7.763 -12.161 18.223 1.00 63.34 342 ILE A C 1
ATOM 2613 O O . ILE A 1 342 ? 8.018 -11.558 19.268 1.00 63.34 342 ILE A O 1
ATOM 2617 N N . GLU A 1 343 ? 8.667 -12.933 17.621 1.00 58.56 343 GLU A N 1
ATOM 2618 C CA . GLU A 1 343 ? 10.105 -12.861 17.873 1.00 58.56 343 GLU A CA 1
ATOM 2619 C C . GLU A 1 343 ? 10.678 -11.701 17.060 1.00 58.56 343 GLU A C 1
ATOM 2621 O O . GLU A 1 343 ? 11.225 -11.854 15.966 1.00 58.56 343 GLU A O 1
ATOM 2626 N N . PHE A 1 344 ? 10.486 -10.495 17.590 1.00 67.00 344 PHE A N 1
ATOM 2627 C CA . PHE A 1 344 ? 11.088 -9.303 17.024 1.00 67.00 344 PHE A CA 1
ATOM 2628 C C . PHE A 1 344 ? 12.535 -9.189 17.499 1.00 67.00 344 PHE A C 1
ATOM 2630 O O . PHE A 1 344 ? 12.804 -9.037 18.691 1.00 67.00 344 PHE A O 1
ATOM 2637 N N . ASP A 1 345 ? 13.474 -9.230 16.557 1.00 66.31 345 ASP A N 1
ATOM 2638 C CA . ASP A 1 345 ? 14.872 -8.939 16.846 1.00 66.31 345 ASP A CA 1
ATOM 2639 C C . ASP A 1 345 ? 15.039 -7.434 17.072 1.00 66.31 345 ASP A C 1
ATOM 2641 O O . ASP A 1 345 ? 15.166 -6.646 16.130 1.00 66.31 345 ASP A O 1
ATOM 2645 N N . SER A 1 346 ? 15.041 -7.036 18.345 1.00 62.94 346 SER A N 1
ATOM 2646 C CA . SER A 1 346 ? 15.175 -5.641 18.761 1.00 62.94 346 SER A CA 1
ATOM 2647 C C . SER A 1 346 ? 16.489 -4.993 18.317 1.00 62.94 346 SER A C 1
ATOM 2649 O O . SER A 1 346 ? 16.609 -3.774 18.405 1.00 62.94 346 SER A O 1
ATOM 2651 N N . SER A 1 347 ? 17.473 -5.774 17.851 1.00 64.81 347 SER A N 1
ATOM 2652 C CA . SER A 1 347 ? 18.754 -5.263 17.355 1.00 64.81 347 SER A CA 1
ATOM 2653 C C . SER A 1 347 ? 18.728 -4.826 15.887 1.00 64.81 347 SER A C 1
ATOM 2655 O O . SER A 1 347 ? 19.671 -4.178 15.429 1.00 64.81 347 SER A O 1
ATOM 2657 N N . LYS A 1 348 ? 17.656 -5.134 15.141 1.00 74.31 348 LYS A N 1
ATOM 2658 C CA . LYS A 1 348 ? 17.534 -4.734 13.734 1.00 74.31 348 LYS A CA 1
ATOM 2659 C C . LYS A 1 348 ? 17.294 -3.236 13.591 1.00 74.31 348 LYS A C 1
ATOM 2661 O O . LYS A 1 348 ? 16.483 -2.644 14.307 1.00 74.31 348 LYS A O 1
ATOM 2666 N N . ASN A 1 349 ? 17.986 -2.642 12.621 1.00 82.06 349 ASN A N 1
ATOM 2667 C CA . ASN A 1 349 ? 17.853 -1.231 12.290 1.00 82.06 349 ASN A CA 1
ATOM 2668 C C . ASN A 1 349 ? 16.544 -0.995 11.499 1.00 82.06 349 ASN A C 1
ATOM 2670 O O . ASN A 1 349 ? 16.318 -1.683 10.504 1.00 82.06 349 ASN A O 1
ATOM 2674 N N . PRO A 1 350 ? 15.681 -0.046 11.913 1.00 85.69 350 PRO A N 1
ATOM 2675 C CA . PRO A 1 350 ? 14.459 0.293 11.178 1.00 85.69 350 PRO A CA 1
ATOM 2676 C C . PRO A 1 350 ? 14.695 0.937 9.809 1.00 85.69 350 PRO A C 1
ATOM 2678 O O . PRO A 1 350 ? 13.786 0.925 8.984 1.00 85.69 350 PRO A O 1
ATOM 2681 N N . ILE A 1 351 ? 15.868 1.533 9.587 1.00 86.06 351 ILE A N 1
ATOM 2682 C CA . ILE A 1 351 ? 16.193 2.335 8.400 1.00 86.06 351 ILE A CA 1
ATOM 2683 C C . ILE A 1 351 ? 16.992 1.520 7.374 1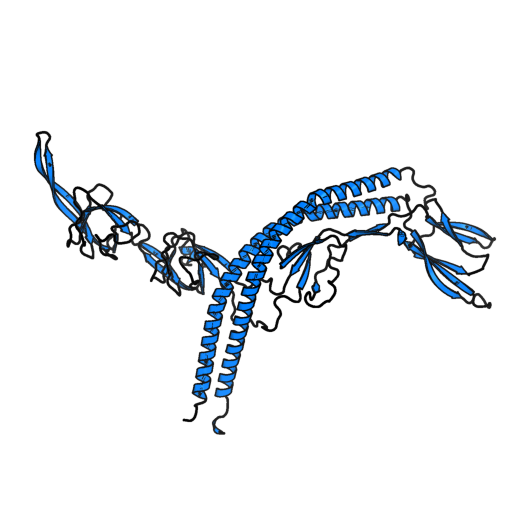.00 86.06 351 ILE A C 1
ATOM 2685 O O . ILE A 1 351 ? 16.822 1.719 6.179 1.00 86.06 351 ILE A O 1
ATOM 2689 N N . ASP A 1 352 ? 17.803 0.554 7.812 1.00 84.88 352 ASP A N 1
ATOM 2690 C CA . ASP A 1 352 ? 18.839 -0.055 6.968 1.00 84.88 352 ASP A CA 1
ATOM 2691 C C . ASP A 1 352 ? 18.882 -1.594 7.085 1.00 84.88 352 ASP A C 1
ATOM 2693 O O . ASP A 1 352 ? 18.754 -2.111 8.202 1.00 84.88 352 ASP A O 1
ATOM 2697 N N . PRO A 1 353 ? 19.083 -2.355 5.986 1.00 85.62 353 PRO A N 1
ATOM 2698 C CA . PRO A 1 353 ? 19.289 -1.909 4.604 1.00 85.62 353 PRO A CA 1
ATOM 2699 C C . PRO A 1 353 ? 17.996 -1.484 3.895 1.00 85.62 353 PRO A C 1
ATOM 2701 O O . PRO A 1 353 ? 16.925 -2.046 4.134 1.00 85.62 353 PRO A O 1
ATOM 2704 N N . VAL A 1 354 ? 18.124 -0.545 2.961 1.00 91.31 354 VAL A N 1
ATOM 2705 C CA . VAL A 1 354 ? 17.051 -0.075 2.079 1.00 91.31 354 VAL A CA 1
ATOM 2706 C C . VAL A 1 354 ? 16.868 -1.041 0.914 1.00 91.31 354 VAL A C 1
ATOM 2708 O O . VAL A 1 354 ? 17.821 -1.405 0.227 1.00 91.31 354 VAL A O 1
ATOM 2711 N N . GLU A 1 355 ? 15.633 -1.450 0.646 1.00 92.88 355 GLU A N 1
ATOM 2712 C CA . GLU A 1 355 ? 15.288 -2.151 -0.589 1.00 92.88 355 GLU A CA 1
ATOM 2713 C C . GLU A 1 355 ? 14.988 -1.147 -1.703 1.00 92.88 355 GLU A C 1
ATOM 2715 O O . GLU A 1 355 ? 14.140 -0.269 -1.554 1.00 92.88 355 GLU A O 1
ATOM 2720 N N . ILE A 1 356 ? 15.658 -1.321 -2.838 1.00 94.56 356 ILE A N 1
ATOM 2721 C CA . ILE A 1 356 ? 15.518 -0.483 -4.023 1.00 94.56 356 ILE A CA 1
ATOM 2722 C C . ILE A 1 356 ? 14.956 -1.325 -5.166 1.00 94.56 356 ILE A C 1
ATOM 2724 O O . ILE A 1 356 ? 15.421 -2.441 -5.424 1.00 94.56 356 ILE A O 1
ATOM 2728 N N . GLY A 1 357 ? 13.981 -0.788 -5.896 1.00 94.69 357 GLY A N 1
ATOM 2729 C CA . GLY A 1 357 ? 13.395 -1.465 -7.0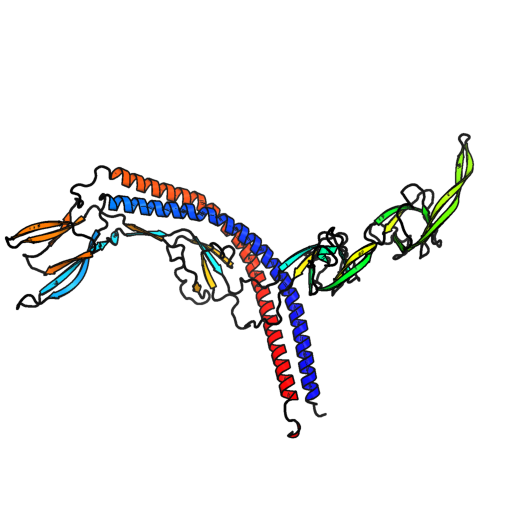51 1.00 94.69 357 GLY A CA 1
ATOM 2730 C C . GLY A 1 357 ? 12.530 -0.552 -7.911 1.00 94.69 357 GLY A C 1
ATOM 2731 O O . GLY A 1 357 ? 12.542 0.663 -7.751 1.00 94.69 357 GLY A O 1
ATOM 2732 N N . ILE A 1 358 ? 11.763 -1.143 -8.833 1.00 95.19 358 ILE A N 1
ATOM 2733 C CA . ILE A 1 358 ? 10.795 -0.425 -9.676 1.00 95.19 358 ILE A CA 1
ATOM 2734 C C . ILE A 1 358 ? 9.370 -0.665 -9.165 1.00 95.19 358 ILE A C 1
ATOM 2736 O O . ILE A 1 358 ? 8.959 -1.810 -8.952 1.00 95.19 358 ILE A O 1
ATOM 2740 N N . ALA A 1 359 ? 8.621 0.422 -8.985 1.00 92.00 359 ALA A N 1
ATOM 2741 C CA . ALA A 1 359 ? 7.247 0.448 -8.500 1.00 92.00 359 ALA A CA 1
ATOM 2742 C C . ALA A 1 359 ? 6.274 0.052 -9.623 1.00 92.00 359 ALA A C 1
ATOM 2744 O O . ALA A 1 359 ? 5.666 0.893 -10.284 1.00 92.00 359 ALA A O 1
ATOM 2745 N N . GLU A 1 360 ? 6.153 -1.251 -9.861 1.00 88.25 360 GLU A N 1
ATOM 2746 C CA . GLU A 1 360 ? 5.233 -1.852 -10.829 1.00 88.25 360 GLU A CA 1
ATOM 2747 C C . GLU A 1 360 ? 4.552 -3.085 -10.214 1.00 88.25 360 GLU A C 1
ATOM 2749 O O . GLU A 1 360 ? 5.143 -3.797 -9.396 1.00 88.25 360 GLU A O 1
ATOM 2754 N N . GLY A 1 361 ? 3.302 -3.354 -10.605 1.00 87.06 361 GLY A N 1
ATOM 2755 C CA . GLY A 1 361 ? 2.536 -4.499 -10.107 1.00 87.06 361 GLY A CA 1
ATOM 2756 C C . GLY A 1 361 ? 2.395 -4.473 -8.582 1.00 87.06 361 GLY A C 1
ATOM 2757 O O . GLY A 1 361 ? 2.016 -3.459 -8.008 1.00 87.06 361 GLY A O 1
ATOM 2758 N N . GLY A 1 362 ? 2.748 -5.574 -7.913 1.00 84.56 362 GLY A N 1
ATOM 2759 C CA . GLY A 1 362 ? 2.695 -5.682 -6.448 1.00 84.56 362 GLY A CA 1
ATOM 2760 C C . GLY A 1 362 ? 3.722 -4.830 -5.688 1.00 84.56 362 GLY A C 1
ATOM 2761 O O . GLY A 1 362 ? 3.810 -4.947 -4.469 1.00 84.56 362 GLY A O 1
ATOM 2762 N N . ASN A 1 363 ? 4.531 -4.020 -6.381 1.00 88.50 363 ASN A N 1
ATOM 2763 C CA . ASN A 1 363 ? 5.460 -3.066 -5.769 1.00 88.50 363 ASN A CA 1
ATOM 2764 C C . ASN A 1 363 ? 4.957 -1.616 -5.796 1.00 88.50 363 ASN A C 1
ATOM 2766 O O . ASN A 1 363 ? 5.654 -0.723 -5.325 1.00 88.50 363 ASN A O 1
ATOM 2770 N N . ILE A 1 364 ? 3.767 -1.373 -6.346 1.00 90.25 364 ILE A N 1
ATOM 2771 C CA . ILE A 1 364 ? 3.095 -0.071 -6.279 1.00 90.25 364 ILE A CA 1
ATOM 2772 C C . ILE A 1 364 ? 2.804 0.269 -4.811 1.00 90.25 364 ILE A C 1
ATOM 2774 O O . ILE A 1 364 ? 2.444 -0.611 -4.034 1.00 90.25 364 ILE A O 1
ATOM 2778 N N . GLY A 1 365 ? 2.991 1.532 -4.424 1.00 86.75 365 GLY A N 1
ATOM 2779 C CA . GLY A 1 365 ? 2.775 2.008 -3.058 1.00 86.75 365 GLY A CA 1
ATOM 2780 C C . GLY A 1 365 ? 3.936 1.758 -2.094 1.00 86.75 365 GLY A C 1
ATOM 2781 O O . GLY A 1 365 ? 4.019 2.397 -1.045 1.00 86.75 365 GLY A O 1
ATOM 2782 N N . LYS A 1 366 ? 4.905 0.911 -2.460 1.00 86.81 366 LYS A N 1
ATOM 2783 C CA . LYS A 1 366 ? 6.028 0.568 -1.581 1.00 86.81 366 LYS A CA 1
ATOM 2784 C C . LYS A 1 366 ? 7.044 1.695 -1.441 1.00 86.81 366 LYS A C 1
ATOM 2786 O O . LYS A 1 366 ? 7.319 2.423 -2.387 1.00 86.81 366 LYS A O 1
ATOM 2791 N N . GLY A 1 367 ? 7.659 1.743 -0.263 1.00 86.25 367 GLY A N 1
ATOM 2792 C CA . GLY A 1 367 ? 8.846 2.547 0.011 1.00 86.25 367 GLY A CA 1
ATOM 2793 C C . GLY A 1 367 ? 8.574 3.913 0.630 1.00 86.25 367 GLY A C 1
ATOM 2794 O O . GLY A 1 367 ? 7.478 4.446 0.513 1.00 86.25 367 GLY A O 1
ATOM 2795 N N . HIS A 1 368 ? 9.551 4.485 1.319 1.00 90.50 368 HIS A N 1
ATOM 2796 C CA . HIS A 1 368 ? 9.476 5.838 1.871 1.00 90.50 368 HIS A CA 1
ATOM 2797 C C . HIS A 1 368 ? 9.698 6.913 0.790 1.00 90.50 368 HIS A C 1
ATOM 2799 O O . HIS A 1 368 ? 9.261 8.049 0.946 1.00 90.50 368 HIS A O 1
ATOM 2805 N N . GLN A 1 369 ? 10.325 6.561 -0.336 1.00 91.62 369 GLN A N 1
ATOM 2806 C CA . GLN A 1 369 ? 10.598 7.480 -1.442 1.00 91.62 369 GLN A CA 1
ATOM 2807 C C . GLN A 1 369 ? 10.352 6.807 -2.790 1.00 91.62 369 GLN A C 1
ATOM 2809 O O . GLN A 1 369 ? 10.563 5.602 -2.945 1.00 91.62 369 GLN A O 1
ATOM 2814 N N . VAL A 1 370 ? 9.903 7.604 -3.764 1.00 94.25 370 VAL A N 1
ATOM 2815 C CA . VAL A 1 370 ? 9.754 7.205 -5.164 1.00 94.25 370 VAL A CA 1
ATOM 2816 C C . VAL A 1 370 ? 10.288 8.313 -6.063 1.00 94.25 370 VAL A C 1
ATOM 2818 O O . VAL A 1 370 ? 9.873 9.457 -5.918 1.00 94.25 370 VAL A O 1
ATOM 2821 N N . ASP A 1 371 ? 11.135 7.958 -7.027 1.00 94.56 371 ASP A N 1
ATOM 2822 C CA . ASP A 1 371 ? 11.712 8.880 -8.005 1.00 94.56 371 ASP A CA 1
ATOM 2823 C C . ASP A 1 371 ? 11.476 8.409 -9.438 1.00 94.56 371 ASP A C 1
ATOM 2825 O O . ASP A 1 371 ? 11.531 7.218 -9.752 1.00 94.56 371 ASP A O 1
ATOM 2829 N N . LEU A 1 372 ? 11.260 9.358 -10.349 1.00 96.25 372 LEU A N 1
ATOM 2830 C CA . LEU A 1 372 ? 11.250 9.070 -11.778 1.00 96.25 372 LEU A CA 1
ATOM 2831 C C . LEU A 1 372 ? 12.685 9.035 -12.309 1.00 96.25 372 LEU A C 1
ATOM 2833 O O . LEU A 1 372 ? 13.398 10.035 -12.258 1.00 96.25 372 LEU A O 1
ATOM 2837 N N . ILE A 1 373 ? 13.081 7.906 -12.887 1.00 96.50 373 ILE A N 1
ATOM 2838 C CA . ILE A 1 373 ? 14.435 7.690 -13.406 1.00 96.50 373 ILE A CA 1
ATOM 2839 C C . ILE A 1 373 ? 14.432 7.326 -14.890 1.00 96.50 373 ILE A C 1
ATOM 2841 O O . ILE A 1 373 ? 13.455 6.783 -15.402 1.00 96.50 373 ILE A O 1
ATOM 2845 N N . ASN A 1 374 ? 15.554 7.584 -15.566 1.00 96.19 374 ASN A N 1
ATOM 2846 C CA . ASN A 1 374 ? 15.831 7.163 -16.946 1.00 96.19 374 ASN A CA 1
ATOM 2847 C C . ASN A 1 374 ? 17.317 6.790 -17.176 1.00 96.19 374 ASN A C 1
ATOM 2849 O O . ASN A 1 374 ? 17.834 6.902 -18.288 1.00 96.19 374 ASN A O 1
ATOM 2853 N N . ASN A 1 375 ? 18.008 6.350 -16.120 1.00 93.50 375 ASN A N 1
ATOM 2854 C CA . ASN A 1 375 ? 19.452 6.058 -16.080 1.00 93.50 375 ASN A CA 1
ATOM 2855 C C . ASN A 1 375 ? 19.913 4.922 -17.017 1.00 93.50 375 ASN A C 1
ATOM 2857 O O . ASN A 1 375 ? 21.089 4.849 -17.365 1.00 93.50 375 ASN A O 1
ATOM 2861 N N . GLY A 1 376 ? 19.002 4.048 -17.451 1.00 93.56 376 GLY A N 1
ATOM 2862 C CA . GLY A 1 376 ? 19.326 2.903 -18.304 1.00 93.56 376 GLY A CA 1
ATOM 2863 C C . GLY A 1 376 ? 19.907 1.696 -17.563 1.00 93.56 376 GLY A C 1
ATOM 2864 O O . GLY A 1 376 ? 20.359 0.749 -18.210 1.00 93.56 376 GLY A O 1
ATOM 2865 N N . ASP A 1 377 ? 19.878 1.722 -16.232 1.00 96.31 377 ASP A N 1
ATOM 2866 C CA . ASP A 1 377 ? 20.337 0.638 -15.366 1.00 96.31 377 ASP A CA 1
ATOM 2867 C C . ASP A 1 377 ? 19.385 -0.570 -15.415 1.00 96.31 377 ASP A C 1
ATOM 2869 O O . ASP A 1 377 ? 18.221 -0.433 -15.814 1.00 96.31 377 ASP A O 1
ATOM 2873 N N . PRO A 1 378 ? 19.850 -1.780 -15.051 1.00 94.38 378 PRO A N 1
ATOM 2874 C CA . PRO A 1 378 ? 19.046 -2.987 -15.168 1.00 94.38 378 PRO A CA 1
ATOM 2875 C C . PRO A 1 378 ? 17.830 -2.971 -14.236 1.00 94.38 378 PRO A C 1
ATOM 2877 O O . PRO A 1 378 ? 17.867 -2.462 -13.117 1.00 94.38 378 PRO A O 1
ATOM 2880 N N . LYS A 1 379 ? 16.750 -3.602 -14.701 1.00 94.06 379 LYS A N 1
ATOM 2881 C CA . LYS A 1 379 ? 15.527 -3.797 -13.922 1.00 94.06 379 LYS A CA 1
ATOM 2882 C C . LYS A 1 379 ? 15.689 -4.954 -12.946 1.00 94.06 379 LYS A C 1
ATOM 2884 O O . LYS A 1 379 ? 15.408 -6.101 -13.286 1.00 94.06 379 LYS A O 1
ATOM 2889 N N . ILE A 1 380 ? 16.155 -4.628 -11.747 1.00 93.38 380 ILE A N 1
ATOM 2890 C CA . ILE A 1 380 ? 16.360 -5.557 -10.633 1.00 93.38 380 ILE A CA 1
ATOM 2891 C C . ILE A 1 380 ? 15.800 -4.964 -9.335 1.00 93.38 380 ILE A C 1
ATOM 2893 O O . ILE A 1 380 ? 15.562 -3.761 -9.247 1.00 93.38 380 ILE A O 1
ATOM 2897 N N . THR A 1 381 ? 15.610 -5.815 -8.330 1.00 92.94 381 THR A N 1
ATOM 2898 C CA . THR A 1 381 ? 15.347 -5.404 -6.946 1.00 92.94 381 THR A CA 1
ATOM 2899 C C . THR A 1 381 ? 16.519 -5.871 -6.097 1.00 92.94 381 THR A C 1
ATOM 2901 O O . THR A 1 381 ? 16.934 -7.024 -6.215 1.00 92.94 381 THR A O 1
ATOM 2904 N N . THR A 1 382 ? 17.072 -4.985 -5.275 1.00 93.94 382 THR A N 1
ATOM 2905 C CA . THR A 1 382 ? 18.230 -5.282 -4.422 1.00 93.94 382 THR A CA 1
ATOM 2906 C C . THR A 1 382 ? 18.136 -4.528 -3.105 1.00 93.94 382 THR A C 1
ATOM 2908 O O . THR A 1 382 ? 17.356 -3.590 -2.974 1.00 93.94 382 THR A O 1
ATOM 2911 N N . GLN A 1 383 ? 18.943 -4.941 -2.136 1.00 91.62 383 GLN A N 1
ATOM 2912 C CA . GLN A 1 383 ? 19.163 -4.199 -0.902 1.00 91.62 383 GLN A CA 1
ATOM 2913 C C . GLN A 1 383 ? 20.452 -3.383 -1.006 1.00 91.62 383 GLN A C 1
ATOM 2915 O O . GLN A 1 383 ? 21.389 -3.785 -1.702 1.00 91.62 383 GLN A O 1
ATOM 2920 N N . TRP A 1 384 ? 20.475 -2.245 -0.328 1.00 90.00 384 TRP A N 1
ATOM 2921 C CA . TRP A 1 384 ? 21.589 -1.309 -0.267 1.00 90.00 384 TRP A CA 1
ATOM 2922 C C . TRP A 1 384 ? 21.645 -0.692 1.124 1.00 90.00 384 TRP A C 1
ATOM 2924 O O . TRP A 1 384 ? 20.601 -0.383 1.695 1.00 90.00 384 TRP A O 1
ATOM 2934 N N . SER A 1 385 ? 22.851 -0.536 1.668 1.00 87.19 385 SER A N 1
ATOM 2935 C CA . SER A 1 385 ? 23.022 0.191 2.917 1.00 87.19 385 SER A CA 1
ATOM 2936 C C . SER A 1 385 ? 23.223 1.674 2.623 1.00 87.19 385 SER A C 1
ATOM 2938 O O . SER A 1 385 ? 24.304 2.076 2.201 1.00 87.19 385 SER A O 1
ATOM 2940 N N . GLU A 1 386 ? 22.183 2.476 2.845 1.00 78.19 386 GLU A N 1
ATOM 2941 C CA . GLU A 1 386 ? 22.209 3.925 2.589 1.00 78.19 386 GLU A CA 1
ATOM 2942 C C . GLU A 1 386 ? 23.093 4.668 3.601 1.00 78.19 386 GLU A C 1
ATOM 2944 O O . GLU A 1 386 ? 23.646 5.729 3.319 1.00 78.19 386 GLU A O 1
ATOM 2949 N N . ILE A 1 387 ? 23.234 4.103 4.803 1.00 79.94 387 ILE A N 1
ATOM 2950 C CA . ILE A 1 387 ? 23.963 4.728 5.913 1.00 79.94 387 ILE A CA 1
ATOM 2951 C C . ILE A 1 387 ? 25.476 4.528 5.772 1.00 79.94 387 ILE A C 1
ATOM 2953 O O . ILE A 1 387 ? 26.267 5.333 6.267 1.00 79.94 387 ILE A O 1
ATOM 2957 N N . THR A 1 388 ? 25.896 3.442 5.129 1.00 76.69 388 THR A N 1
ATOM 2958 C CA . THR A 1 388 ? 27.301 3.257 4.769 1.00 76.69 388 THR A CA 1
ATOM 2959 C C . THR A 1 388 ? 27.594 4.026 3.486 1.00 76.69 388 THR A C 1
ATOM 2961 O O . THR A 1 388 ? 26.754 4.052 2.597 1.00 76.69 388 THR A O 1
ATOM 2964 N N . ASP A 1 389 ? 28.788 4.610 3.340 1.00 75.25 389 ASP A N 1
ATOM 2965 C CA . ASP A 1 389 ? 29.228 5.296 2.106 1.00 75.25 389 ASP A CA 1
ATOM 2966 C C . ASP A 1 389 ? 29.394 4.332 0.894 1.00 75.25 389 ASP A C 1
ATOM 2968 O O . ASP A 1 389 ? 30.209 4.560 -0.007 1.00 75.25 389 ASP A O 1
ATOM 2972 N N . GLU A 1 390 ? 28.676 3.206 0.876 1.00 83.38 390 GLU A N 1
ATOM 2973 C CA . GLU A 1 390 ? 28.636 2.258 -0.225 1.00 83.38 390 GLU A CA 1
ATOM 2974 C C . GLU A 1 390 ? 27.877 2.860 -1.415 1.00 83.38 390 GLU A C 1
ATOM 2976 O O . GLU A 1 390 ? 26.796 3.429 -1.250 1.00 83.38 390 GLU A O 1
ATOM 2981 N N . PRO A 1 391 ? 28.409 2.728 -2.644 1.00 88.75 391 PRO A N 1
ATOM 2982 C CA . PRO A 1 391 ? 27.749 3.271 -3.819 1.00 88.75 391 PRO A CA 1
ATOM 2983 C C . PRO A 1 391 ? 26.402 2.584 -4.047 1.00 88.75 391 PRO A C 1
ATOM 2985 O O . PRO A 1 391 ? 26.302 1.356 -3.986 1.00 88.75 391 PRO A O 1
ATOM 2988 N N . GLU A 1 392 ? 25.388 3.384 -4.376 1.00 90.12 392 GLU A N 1
ATOM 2989 C CA . GLU A 1 392 ? 24.066 2.869 -4.710 1.00 90.12 392 GLU A CA 1
ATOM 2990 C C . GLU A 1 392 ? 24.163 1.861 -5.874 1.00 90.12 392 GLU A C 1
ATOM 2992 O O . GLU A 1 392 ? 24.776 2.158 -6.910 1.00 90.12 392 GLU A O 1
ATOM 2997 N N . PRO A 1 393 ? 23.582 0.657 -5.739 1.00 91.81 393 PRO A N 1
ATOM 2998 C CA . PRO A 1 393 ? 23.615 -0.338 -6.796 1.00 91.81 393 PRO A CA 1
ATOM 2999 C C . PRO A 1 393 ? 22.850 0.132 -8.041 1.00 91.81 393 PRO A C 1
ATOM 3001 O O . PRO A 1 393 ? 21.837 0.829 -7.965 1.00 91.81 393 PRO A O 1
ATOM 3004 N N . ALA A 1 394 ? 23.322 -0.306 -9.211 1.00 93.50 394 ALA A N 1
ATOM 3005 C CA . ALA A 1 394 ? 22.724 0.029 -10.501 1.00 93.50 394 ALA A CA 1
ATOM 3006 C C . ALA A 1 394 ? 21.323 -0.594 -10.637 1.00 93.50 394 ALA A C 1
ATOM 3008 O O . ALA A 1 394 ? 21.173 -1.754 -11.026 1.00 93.50 394 ALA A O 1
ATOM 3009 N N . VAL A 1 395 ? 20.298 0.195 -10.316 1.00 93.69 395 VAL A N 1
ATOM 3010 C CA . VAL A 1 395 ? 18.881 -0.172 -10.411 1.00 93.69 395 VAL A CA 1
ATOM 3011 C C . VAL A 1 395 ? 18.166 0.824 -11.314 1.00 93.69 395 VAL A C 1
ATOM 3013 O O . VAL A 1 395 ? 18.188 2.035 -11.064 1.00 93.69 395 VAL A O 1
ATOM 3016 N N . GLY A 1 396 ? 17.513 0.305 -12.354 1.00 94.06 396 GLY A N 1
ATOM 3017 C CA . GLY A 1 396 ? 16.797 1.101 -13.342 1.00 94.06 396 GLY A CA 1
ATOM 3018 C C . GLY A 1 396 ? 15.615 0.388 -13.989 1.00 94.06 396 GLY A C 1
ATOM 3019 O O . GLY A 1 396 ? 15.193 -0.680 -13.559 1.00 94.06 396 GLY A O 1
ATOM 3020 N N . ALA A 1 397 ? 15.056 0.981 -15.043 1.00 94.75 397 ALA A N 1
ATOM 3021 C CA . ALA A 1 397 ? 13.974 0.372 -15.824 1.00 94.75 397 ALA A CA 1
ATOM 3022 C C . ALA A 1 397 ? 14.478 -0.387 -17.069 1.00 94.75 397 ALA A C 1
ATOM 3024 O O . ALA A 1 397 ? 13.677 -0.876 -17.867 1.00 94.75 397 ALA A O 1
ATOM 3025 N N . GLY A 1 398 ? 15.797 -0.509 -17.237 1.00 95.94 398 GLY A N 1
ATOM 3026 C CA . GLY A 1 398 ? 16.457 -1.020 -18.435 1.00 95.94 398 GLY A CA 1
ATOM 3027 C C . GLY A 1 398 ? 16.705 0.063 -19.487 1.00 95.94 398 GLY A C 1
ATOM 3028 O O . GLY A 1 398 ? 16.462 1.250 -19.270 1.00 95.94 398 GLY A O 1
ATOM 3029 N N . ARG A 1 399 ? 17.188 -0.355 -20.659 1.00 96.75 399 ARG A N 1
ATOM 3030 C CA . ARG A 1 399 ? 17.506 0.535 -21.784 1.00 96.75 399 ARG A CA 1
ATOM 3031 C C . ARG A 1 399 ? 17.304 -0.141 -23.132 1.00 96.75 399 ARG A C 1
ATOM 3033 O O . ARG A 1 399 ? 17.244 -1.368 -23.222 1.00 96.75 399 ARG A O 1
ATOM 3040 N N . VAL A 1 400 ? 17.263 0.673 -24.180 1.00 96.81 400 VAL A N 1
ATOM 3041 C CA . VAL A 1 400 ? 17.501 0.240 -25.560 1.00 96.81 400 VAL A CA 1
ATOM 3042 C C . VAL A 1 400 ? 18.896 0.640 -26.001 1.00 96.81 400 VAL A C 1
ATOM 3044 O O . VAL A 1 400 ? 19.384 1.715 -25.660 1.00 96.81 400 VAL A O 1
ATOM 3047 N N . GLU A 1 401 ? 19.515 -0.214 -26.804 1.00 95.94 401 GLU A N 1
ATOM 3048 C CA . GLU A 1 401 ? 20.836 0.001 -27.384 1.00 95.94 401 GLU A CA 1
ATOM 3049 C C . GLU A 1 401 ? 20.720 0.028 -28.908 1.00 95.94 401 GLU A C 1
ATOM 3051 O O . GLU A 1 401 ? 19.990 -0.772 -29.502 1.00 95.94 401 GLU A O 1
ATOM 3056 N N . TYR A 1 402 ? 21.414 0.963 -29.549 1.00 96.19 402 TYR A N 1
ATOM 3057 C CA . TYR A 1 402 ? 21.435 1.097 -31.002 1.00 96.19 402 TYR A CA 1
ATOM 3058 C C . TYR A 1 402 ? 22.743 1.724 -31.474 1.00 96.19 402 TYR A C 1
ATOM 3060 O O . TYR A 1 402 ? 23.524 2.276 -30.700 1.00 96.19 402 TYR A O 1
ATOM 3068 N N . TYR A 1 403 ? 22.969 1.652 -32.780 1.00 96.06 403 TYR A N 1
ATOM 3069 C CA . TYR A 1 403 ? 24.096 2.293 -33.435 1.00 96.06 403 TYR A CA 1
ATOM 3070 C C . TYR A 1 403 ? 23.564 3.368 -34.375 1.00 96.06 403 TYR A C 1
ATOM 3072 O O . TYR A 1 403 ? 22.596 3.150 -35.102 1.00 96.06 403 TYR A O 1
ATOM 3080 N N . ILE A 1 404 ? 24.195 4.541 -34.372 1.00 95.31 404 ILE A N 1
ATOM 3081 C CA . ILE A 1 404 ? 23.907 5.574 -35.376 1.00 95.31 404 ILE A CA 1
ATOM 3082 C C . ILE A 1 404 ? 24.427 5.102 -36.745 1.00 95.31 404 ILE A C 1
ATOM 3084 O O . ILE A 1 404 ? 23.784 5.331 -37.769 1.00 95.31 404 ILE A O 1
ATOM 3088 N N . GLY A 1 405 ? 25.558 4.397 -36.752 1.00 92.62 405 GLY A N 1
ATOM 3089 C CA . GLY A 1 405 ? 26.252 3.957 -37.954 1.00 92.62 405 GLY A CA 1
ATOM 3090 C C . GLY A 1 405 ? 26.938 5.088 -38.728 1.00 92.62 405 GLY A C 1
ATOM 3091 O O . GLY A 1 405 ? 26.734 6.275 -38.467 1.00 92.62 405 GLY A O 1
ATOM 3092 N N . ASP A 1 406 ? 27.763 4.703 -39.694 1.00 91.25 406 ASP A N 1
ATOM 3093 C CA . ASP A 1 406 ? 28.564 5.577 -40.542 1.00 91.25 406 ASP A CA 1
ATOM 3094 C C . ASP A 1 406 ? 28.355 5.279 -42.042 1.00 91.25 406 ASP A C 1
ATOM 3096 O O . ASP A 1 406 ? 27.487 4.498 -42.439 1.00 91.25 406 ASP A O 1
ATOM 3100 N N . LEU A 1 407 ? 29.115 5.969 -42.892 1.00 92.00 407 LEU A N 1
ATOM 3101 C CA . LEU A 1 407 ? 29.090 5.825 -44.351 1.00 92.00 407 LEU A CA 1
ATOM 3102 C C . LEU A 1 407 ? 30.188 4.885 -44.880 1.00 92.00 407 LEU A C 1
ATOM 3104 O O . LEU A 1 407 ? 30.503 4.932 -46.068 1.00 92.00 407 LEU A O 1
ATOM 3108 N N . GLN A 1 408 ? 30.815 4.085 -44.016 1.00 92.50 408 GLN A N 1
ATOM 3109 C CA . GLN A 1 408 ? 31.989 3.293 -44.360 1.00 92.50 408 GLN A CA 1
ATOM 3110 C C . GLN A 1 408 ? 31.765 1.815 -44.031 1.00 92.50 408 GLN A C 1
ATOM 3112 O O . GLN A 1 408 ? 31.711 1.399 -42.880 1.00 92.50 408 GLN A O 1
ATOM 3117 N N . TRP A 1 409 ? 31.693 0.978 -45.064 1.00 94.25 409 TRP A N 1
ATOM 3118 C CA . TRP A 1 409 ? 31.589 -0.467 -44.885 1.00 94.25 409 TRP A CA 1
ATOM 3119 C C . TRP A 1 409 ? 32.980 -1.092 -44.876 1.00 94.25 409 TRP A C 1
ATOM 3121 O O . TRP A 1 409 ? 33.751 -0.834 -45.805 1.00 94.25 409 TRP A O 1
ATOM 3131 N N . PRO A 1 410 ? 33.318 -1.916 -43.870 1.00 94.88 410 PRO A N 1
ATOM 3132 C CA . PRO A 1 410 ? 34.611 -2.576 -43.818 1.00 94.88 410 PRO A CA 1
ATOM 3133 C C . PRO A 1 410 ? 34.760 -3.533 -45.003 1.00 94.88 410 PRO A C 1
ATOM 3135 O O . PRO A 1 410 ? 33.844 -4.283 -45.346 1.00 94.88 410 PRO A O 1
ATOM 3138 N N . THR A 1 411 ? 35.933 -3.516 -45.625 1.00 93.88 411 THR A N 1
ATOM 3139 C CA . THR A 1 411 ? 36.313 -4.409 -46.723 1.00 93.88 411 THR A CA 1
ATOM 3140 C C . THR A 1 411 ? 37.554 -5.203 -46.357 1.00 93.88 411 THR A C 1
ATOM 3142 O O . THR A 1 411 ? 38.353 -4.790 -45.511 1.00 93.88 411 THR A O 1
ATOM 3145 N N . ILE A 1 412 ? 37.725 -6.332 -47.032 1.00 92.25 412 ILE A N 1
ATOM 3146 C CA . ILE A 1 412 ? 38.942 -7.130 -47.029 1.00 92.25 412 ILE A CA 1
ATOM 3147 C C . ILE A 1 412 ? 39.391 -7.345 -48.472 1.00 92.25 412 ILE A C 1
ATOM 3149 O O . ILE A 1 412 ? 38.577 -7.647 -49.341 1.00 92.25 412 ILE A O 1
ATOM 3153 N N . SER A 1 413 ? 40.681 -7.185 -48.721 1.00 88.69 413 SER A N 1
ATOM 3154 C CA . SER A 1 413 ? 41.323 -7.467 -49.999 1.00 88.69 413 SER A CA 1
ATOM 3155 C C . SER A 1 413 ? 42.227 -8.674 -49.822 1.00 88.69 413 SER A C 1
ATOM 3157 O O . SER A 1 413 ? 43.105 -8.639 -48.967 1.00 88.69 413 SER A O 1
ATOM 3159 N N . VAL A 1 414 ? 42.035 -9.732 -50.604 1.00 83.75 414 VAL A N 1
ATOM 3160 C CA . VAL A 1 414 ? 42.863 -10.947 -50.566 1.00 83.75 414 VAL A CA 1
ATOM 3161 C C . VAL A 1 414 ? 43.477 -11.162 -51.946 1.00 83.75 414 VAL A C 1
ATOM 3163 O O . VAL A 1 414 ? 42.816 -10.926 -52.955 1.00 83.75 414 VAL A O 1
ATOM 3166 N N . LYS A 1 415 ? 44.747 -11.577 -51.987 1.00 80.38 415 LYS A N 1
ATOM 3167 C CA . LYS A 1 415 ? 45.417 -12.003 -53.221 1.00 80.38 415 LYS A CA 1
ATOM 3168 C C . LYS A 1 415 ? 45.166 -13.488 -53.456 1.00 80.38 415 LYS A C 1
ATOM 3170 O O . LYS A 1 415 ? 45.320 -14.272 -52.519 1.00 80.38 415 LYS A O 1
ATOM 3175 N N . ASP A 1 416 ? 44.792 -13.863 -54.670 1.00 75.38 416 ASP A N 1
ATOM 3176 C CA . ASP A 1 416 ? 44.737 -15.269 -55.070 1.00 75.38 416 ASP A CA 1
ATOM 3177 C C . ASP A 1 416 ? 46.120 -15.806 -55.493 1.00 75.38 416 ASP A C 1
ATOM 3179 O O . ASP A 1 416 ? 47.141 -15.121 -55.380 1.00 75.38 416 ASP A O 1
ATOM 3183 N N . GLY A 1 417 ? 46.164 -17.073 -55.922 1.00 69.00 417 GLY A N 1
ATOM 3184 C CA . GLY A 1 417 ? 47.402 -17.759 -56.310 1.00 69.00 417 GLY A CA 1
ATOM 3185 C C . GLY A 1 417 ? 48.077 -17.198 -57.566 1.00 69.00 417 GLY A C 1
ATOM 3186 O O . GLY A 1 417 ? 49.272 -17.430 -57.745 1.00 69.00 417 GLY A O 1
ATOM 3187 N N . ASP A 1 418 ? 47.346 -16.435 -58.383 1.00 76.25 418 ASP A N 1
ATOM 3188 C CA . ASP A 1 418 ? 47.849 -15.787 -59.598 1.00 76.25 418 ASP A CA 1
ATOM 3189 C C . ASP A 1 418 ? 48.294 -14.332 -59.329 1.00 76.25 418 ASP A C 1
ATOM 3191 O O . ASP A 1 418 ? 48.916 -13.691 -60.179 1.00 76.25 418 ASP A O 1
ATOM 3195 N N . GLY A 1 419 ? 48.061 -13.834 -58.107 1.00 72.81 419 GLY A N 1
ATOM 3196 C CA . GLY A 1 419 ? 48.457 -12.506 -57.641 1.00 72.81 419 GLY A CA 1
ATOM 3197 C C . GLY A 1 419 ? 47.375 -11.436 -57.801 1.00 72.81 419 GLY A C 1
ATOM 3198 O O . GLY A 1 419 ? 47.629 -10.277 -57.444 1.00 72.81 419 GLY A O 1
ATOM 3199 N N . ASP A 1 420 ? 46.184 -11.807 -58.274 1.00 81.06 420 ASP A N 1
ATOM 3200 C CA . ASP A 1 420 ? 45.058 -10.898 -58.457 1.00 81.06 420 ASP A CA 1
ATOM 3201 C C . ASP A 1 420 ? 44.431 -10.542 -57.105 1.00 81.06 420 ASP A C 1
ATOM 3203 O O . ASP A 1 420 ? 44.222 -11.382 -56.227 1.00 81.06 420 ASP A O 1
ATOM 3207 N N . VAL A 1 421 ? 44.146 -9.252 -56.911 1.00 82.31 421 VAL A N 1
ATOM 3208 C CA . VAL A 1 421 ? 43.564 -8.733 -55.668 1.00 82.31 421 VAL A CA 1
ATOM 3209 C C . VAL A 1 421 ? 42.048 -8.706 -55.797 1.00 82.31 421 VAL A C 1
ATOM 3211 O O . VAL A 1 421 ? 41.495 -7.897 -56.541 1.00 82.31 421 VAL A O 1
ATOM 3214 N N . THR A 1 422 ? 41.367 -9.526 -55.002 1.00 86.31 422 THR A N 1
ATOM 3215 C CA . THR A 1 422 ? 39.910 -9.477 -54.866 1.00 86.31 422 THR A CA 1
ATOM 3216 C C . THR A 1 422 ? 39.535 -8.745 -53.583 1.00 86.31 422 THR A C 1
ATOM 3218 O O . THR A 1 422 ? 39.941 -9.152 -52.496 1.00 86.31 422 THR A O 1
ATOM 3221 N N . THR A 1 423 ? 38.746 -7.673 -53.699 1.00 88.75 423 THR A N 1
ATOM 3222 C CA . THR A 1 423 ? 38.209 -6.924 -52.551 1.00 88.75 423 THR A CA 1
ATOM 3223 C C . THR A 1 423 ? 36.735 -7.243 -52.358 1.00 88.75 423 THR A C 1
ATOM 3225 O O . THR A 1 423 ? 35.935 -7.037 -53.268 1.00 88.75 423 THR A O 1
ATOM 3228 N N . THR A 1 424 ? 36.366 -7.696 -51.164 1.00 91.69 424 THR A N 1
ATOM 3229 C CA . THR A 1 424 ? 34.978 -7.979 -50.780 1.00 91.69 424 THR A CA 1
ATOM 3230 C C . THR A 1 424 ? 34.609 -7.253 -49.493 1.00 91.69 424 THR A C 1
ATOM 3232 O O . THR A 1 424 ? 35.475 -6.875 -48.700 1.00 91.69 424 THR A O 1
ATOM 3235 N N . HIS A 1 425 ? 33.313 -7.066 -49.247 1.00 93.50 425 HIS A N 1
ATOM 3236 C CA . HIS A 1 425 ? 32.826 -6.597 -47.950 1.00 93.50 425 HIS A CA 1
ATOM 3237 C C . HIS A 1 425 ? 33.163 -7.597 -46.847 1.00 93.50 425 HIS A C 1
ATOM 3239 O O . HIS A 1 425 ? 33.152 -8.808 -47.069 1.00 93.50 425 HIS A O 1
ATOM 3245 N N . ALA A 1 426 ? 33.460 -7.075 -45.663 1.00 92.25 426 ALA A N 1
ATOM 3246 C CA . ALA A 1 426 ? 33.739 -7.875 -44.486 1.00 92.25 426 ALA A CA 1
ATOM 3247 C C . ALA A 1 426 ? 32.487 -7.992 -43.602 1.00 92.25 426 ALA A C 1
ATOM 3249 O O . ALA A 1 426 ? 31.723 -7.035 -43.452 1.00 92.25 426 ALA A O 1
ATOM 3250 N N . THR A 1 427 ? 32.261 -9.167 -43.019 1.00 93.00 427 THR A N 1
ATOM 3251 C CA . THR A 1 427 ? 31.072 -9.460 -42.200 1.00 93.00 427 THR A CA 1
ATOM 3252 C C . THR A 1 427 ? 31.382 -9.407 -40.708 1.00 93.00 427 THR A C 1
ATOM 3254 O O . THR A 1 427 ? 32.519 -9.627 -40.301 1.00 93.00 427 THR A O 1
ATOM 3257 N N . LEU A 1 428 ? 30.370 -9.169 -39.867 1.00 93.94 428 LEU A N 1
ATOM 3258 C CA . LEU A 1 428 ? 30.521 -9.186 -38.406 1.00 93.94 428 LEU A CA 1
ATOM 3259 C C . LEU A 1 428 ? 31.202 -10.482 -37.920 1.00 93.94 428 LEU A C 1
ATOM 3261 O O . LEU A 1 428 ? 30.830 -11.576 -38.338 1.00 93.94 428 LEU A O 1
ATOM 3265 N N . GLY A 1 429 ? 32.194 -10.347 -37.038 1.00 93.31 429 GLY A N 1
ATOM 3266 C CA . GLY A 1 429 ? 32.988 -11.451 -36.493 1.00 93.31 429 GLY A CA 1
ATOM 3267 C C . GLY A 1 429 ? 34.106 -11.952 -37.413 1.00 93.31 429 GLY A C 1
ATOM 3268 O O . GLY A 1 429 ? 34.897 -12.800 -36.998 1.00 93.31 429 GLY A O 1
ATOM 3269 N N . GLN A 1 430 ? 34.215 -11.441 -38.645 1.00 92.88 430 GLN A N 1
ATOM 3270 C CA . GLN A 1 430 ? 35.296 -11.818 -39.552 1.00 92.88 430 GLN A CA 1
ATOM 3271 C C . GLN A 1 430 ? 36.642 -11.345 -39.004 1.00 92.88 430 GLN A C 1
ATOM 3273 O O . GLN A 1 430 ? 36.800 -10.1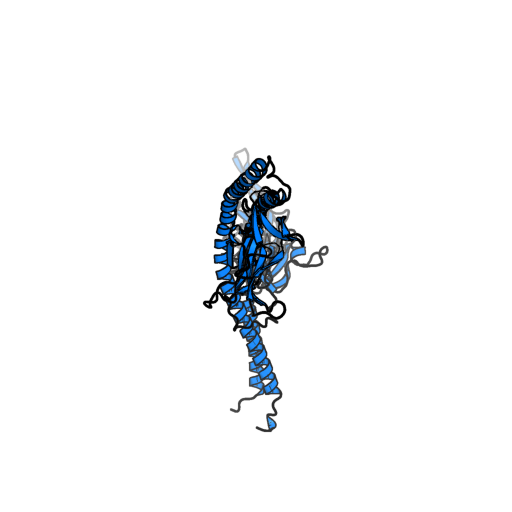78 -38.643 1.00 92.88 430 GLN A O 1
ATOM 3278 N N . ARG A 1 431 ? 37.615 -12.259 -38.965 1.00 90.75 431 ARG A N 1
ATOM 3279 C CA . ARG A 1 431 ? 38.975 -12.009 -38.479 1.00 90.75 431 ARG A CA 1
ATOM 3280 C C . ARG A 1 431 ? 39.981 -12.043 -39.613 1.00 90.75 431 ARG A C 1
ATOM 3282 O O . ARG A 1 431 ? 39.871 -12.870 -40.515 1.00 90.75 431 ARG A O 1
ATOM 3289 N N . VAL A 1 432 ? 40.991 -11.188 -39.524 1.00 87.62 432 VAL A N 1
ATOM 3290 C CA . VAL A 1 432 ? 42.147 -11.202 -40.420 1.00 87.62 432 VAL A CA 1
ATOM 3291 C C . VAL A 1 432 ? 43.418 -10.942 -39.628 1.00 87.62 432 VAL A C 1
ATOM 3293 O O . VAL A 1 432 ? 43.425 -10.184 -38.658 1.00 87.62 432 VAL A O 1
ATOM 3296 N N . ILE A 1 433 ? 44.485 -11.615 -40.038 1.00 84.62 433 ILE A N 1
ATOM 3297 C CA . ILE A 1 433 ? 45.816 -11.498 -39.455 1.00 84.62 433 ILE A CA 1
ATOM 3298 C C . ILE A 1 433 ? 46.684 -10.797 -40.497 1.00 84.62 433 ILE A C 1
ATOM 3300 O O . ILE A 1 433 ? 46.751 -11.252 -41.638 1.00 84.62 433 ILE A O 1
ATOM 3304 N N . ILE A 1 434 ? 47.310 -9.686 -40.116 1.00 80.19 434 ILE A N 1
ATOM 3305 C CA . ILE A 1 434 ? 48.142 -8.869 -41.002 1.00 80.19 434 ILE A CA 1
ATOM 3306 C C . ILE A 1 434 ? 49.550 -8.808 -40.411 1.00 80.19 434 ILE A C 1
ATOM 3308 O O . ILE A 1 434 ? 49.728 -8.323 -39.296 1.00 80.19 434 ILE A O 1
ATOM 3312 N N . SER A 1 435 ? 50.546 -9.296 -41.150 1.00 73.00 435 SER A N 1
ATOM 3313 C CA . SER A 1 435 ? 51.967 -9.188 -40.791 1.00 73.00 435 SER A CA 1
ATOM 3314 C C . SER A 1 435 ? 52.462 -7.748 -40.917 1.00 73.00 435 SER A C 1
ATOM 3316 O O . SER A 1 435 ? 52.215 -7.093 -41.937 1.00 73.00 435 SER A O 1
ATOM 3318 N N . VAL A 1 436 ? 53.188 -7.259 -39.914 1.00 63.59 436 VAL A N 1
ATOM 3319 C CA . VAL A 1 436 ? 53.749 -5.905 -39.897 1.00 63.59 436 VAL A CA 1
ATOM 3320 C C . VAL A 1 436 ? 54.935 -5.835 -40.869 1.00 63.59 436 VAL A C 1
ATOM 3322 O O . VAL A 1 436 ? 55.985 -6.410 -40.621 1.00 63.59 436 VAL A O 1
ATOM 3325 N N . GLY A 1 437 ? 54.774 -5.122 -41.992 1.00 55.97 437 GLY A N 1
ATOM 3326 C CA . GLY A 1 437 ? 55.856 -4.864 -42.959 1.00 55.97 437 GLY A CA 1
ATOM 3327 C C . GLY A 1 437 ? 55.848 -5.703 -44.246 1.00 55.97 437 GLY A C 1
ATOM 3328 O O . GLY A 1 437 ? 56.645 -5.427 -45.142 1.00 55.97 437 GLY A O 1
ATOM 3329 N N . SER A 1 438 ? 54.928 -6.662 -44.404 1.00 53.56 438 SER A N 1
ATOM 3330 C CA . SER A 1 438 ? 54.773 -7.411 -45.664 1.00 53.56 438 SER A CA 1
ATOM 3331 C C . SER A 1 438 ? 54.004 -6.607 -46.723 1.00 53.56 438 SER A C 1
ATOM 3333 O O . SER A 1 438 ? 52.967 -6.006 -46.445 1.00 53.56 438 SER A O 1
ATOM 3335 N N . THR A 1 439 ? 54.481 -6.634 -47.973 1.00 49.06 439 THR A N 1
ATOM 3336 C CA . THR A 1 439 ? 53.804 -6.050 -49.156 1.00 49.06 439 THR A CA 1
ATOM 3337 C C . THR A 1 439 ? 52.877 -7.058 -49.866 1.00 49.06 439 THR A C 1
ATOM 3339 O O . THR A 1 439 ? 52.244 -6.757 -50.886 1.00 49.06 439 THR A O 1
ATOM 3342 N N . THR A 1 440 ? 52.760 -8.268 -49.313 1.00 52.38 440 THR A N 1
ATOM 3343 C CA . THR A 1 440 ? 52.043 -9.414 -49.885 1.00 52.38 440 T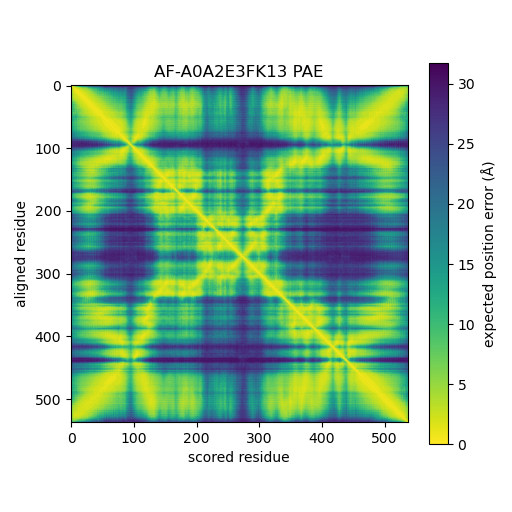HR A CA 1
ATOM 3344 C C . THR A 1 440 ? 51.209 -10.094 -48.806 1.00 52.38 440 THR A C 1
ATOM 3346 O O . THR A 1 440 ? 51.699 -10.941 -48.069 1.00 52.38 440 THR A O 1
ATOM 3349 N N . GLY A 1 441 ? 49.934 -9.713 -48.706 1.00 60.50 441 GLY A N 1
ATOM 3350 C CA . GLY A 1 441 ? 48.994 -10.285 -47.744 1.00 60.50 441 GLY A CA 1
ATOM 3351 C C . GLY A 1 441 ? 47.613 -9.640 -47.831 1.00 60.50 441 GLY A C 1
ATOM 3352 O O . GLY A 1 441 ? 47.422 -8.682 -48.586 1.00 60.50 441 GLY A O 1
ATOM 3353 N N . ALA A 1 442 ? 46.650 -10.188 -47.083 1.00 67.81 442 ALA A N 1
ATOM 3354 C CA . ALA A 1 442 ? 45.305 -9.633 -47.006 1.00 67.81 442 ALA A CA 1
ATOM 3355 C C . ALA A 1 442 ? 45.334 -8.219 -46.398 1.00 67.81 442 ALA A C 1
ATOM 3357 O O . ALA A 1 442 ? 45.976 -8.001 -45.372 1.00 67.81 442 ALA A O 1
ATOM 3358 N N . ALA A 1 443 ? 44.641 -7.263 -47.015 1.00 83.06 443 ALA A N 1
ATOM 3359 C CA . ALA A 1 443 ? 44.545 -5.885 -46.540 1.00 83.06 443 ALA A CA 1
ATOM 3360 C C . ALA A 1 443 ? 43.127 -5.582 -46.051 1.00 83.06 443 ALA A C 1
ATOM 3362 O O . ALA A 1 443 ? 42.148 -6.008 -46.661 1.00 83.06 443 ALA A O 1
ATOM 3363 N N . ILE A 1 444 ? 43.010 -4.827 -44.959 1.00 89.75 444 ILE A N 1
ATOM 3364 C CA . ILE A 1 444 ? 41.728 -4.271 -44.513 1.00 89.75 444 ILE A CA 1
ATOM 3365 C C . ILE A 1 444 ? 41.523 -2.885 -45.102 1.00 89.75 444 ILE A C 1
ATOM 3367 O O . ILE A 1 444 ? 42.473 -2.127 -45.295 1.00 89.75 444 ILE A O 1
ATOM 3371 N N . GLY A 1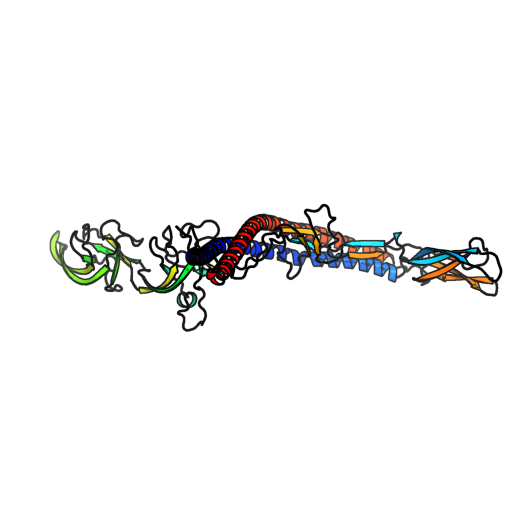 445 ? 40.271 -2.538 -45.360 1.00 91.31 445 GLY A N 1
ATOM 3372 C CA . GLY A 1 445 ? 39.905 -1.225 -45.861 1.00 91.31 445 GLY A CA 1
ATOM 3373 C C . GLY A 1 445 ? 38.468 -0.872 -45.528 1.00 91.31 445 GLY A C 1
ATOM 3374 O O . GLY A 1 445 ? 37.797 -1.570 -44.766 1.00 91.31 445 GLY A O 1
ATOM 3375 N N . TYR A 1 446 ? 38.017 0.226 -46.121 1.00 93.50 446 TYR A N 1
ATOM 3376 C CA . TYR A 1 446 ? 36.636 0.675 -46.065 1.00 93.50 446 TYR A CA 1
ATOM 3377 C C . TYR A 1 446 ? 36.211 1.166 -47.443 1.00 93.50 446 TYR A C 1
ATOM 3379 O O . TYR A 1 446 ? 37.010 1.756 -48.172 1.00 93.50 446 TYR A O 1
ATOM 3387 N N . THR A 1 447 ? 34.940 0.976 -47.777 1.00 92.69 447 THR A N 1
ATOM 3388 C CA . THR A 1 447 ? 34.324 1.545 -48.979 1.00 92.69 447 THR A CA 1
ATOM 3389 C C . THR A 1 447 ? 33.091 2.367 -48.616 1.00 92.69 447 THR A C 1
ATOM 3391 O O . THR A 1 447 ? 32.432 2.102 -47.612 1.00 92.69 447 THR A O 1
ATOM 3394 N N . GLY A 1 448 ? 32.757 3.352 -49.452 1.00 89.25 448 GLY A N 1
ATOM 3395 C CA . GLY A 1 448 ? 31.524 4.140 -49.340 1.00 89.25 448 GLY A CA 1
ATOM 3396 C C . GLY A 1 448 ? 30.284 3.451 -49.921 1.00 89.25 448 GLY A C 1
ATOM 3397 O O . GLY A 1 448 ? 29.228 4.070 -50.009 1.00 89.25 448 GLY A O 1
ATOM 3398 N N . THR A 1 449 ? 30.409 2.200 -50.373 1.00 88.50 449 THR A N 1
ATOM 3399 C CA . THR A 1 449 ? 29.329 1.430 -50.998 1.00 88.50 449 THR A CA 1
ATOM 3400 C C . THR A 1 449 ? 28.889 0.256 -50.119 1.00 88.50 449 THR A C 1
ATOM 3402 O O . THR A 1 449 ? 29.731 -0.531 -49.680 1.00 88.50 449 THR A O 1
ATOM 3405 N N . PRO A 1 450 ? 27.582 0.071 -49.869 1.00 90.50 450 PRO A N 1
ATOM 3406 C CA . PRO A 1 450 ? 27.100 -1.063 -49.088 1.00 90.50 450 PRO A CA 1
ATOM 3407 C C . PRO A 1 450 ? 27.302 -2.392 -49.841 1.00 90.50 450 PRO A C 1
ATOM 3409 O O . PRO A 1 450 ? 27.487 -2.384 -51.061 1.00 90.50 450 PRO A O 1
ATOM 3412 N N . PRO A 1 451 ? 27.195 -3.548 -49.156 1.00 87.88 451 PRO A N 1
ATOM 3413 C CA . PRO A 1 451 ? 27.293 -4.875 -49.777 1.00 87.88 451 PRO A CA 1
ATOM 3414 C C . PRO A 1 451 ? 26.333 -5.108 -50.951 1.00 87.88 451 PRO A C 1
ATOM 3416 O O . PRO A 1 451 ? 26.639 -5.869 -51.862 1.00 87.88 451 PRO A O 1
ATOM 3419 N N . ALA A 1 452 ? 25.189 -4.418 -50.963 1.00 86.19 452 ALA A N 1
ATOM 3420 C CA . ALA A 1 452 ? 24.211 -4.467 -52.049 1.00 86.19 452 ALA A CA 1
ATOM 3421 C C . ALA A 1 452 ? 24.629 -3.681 -53.316 1.00 86.19 452 ALA A C 1
ATOM 3423 O O . ALA A 1 452 ? 23.891 -3.665 -54.298 1.00 86.19 452 ALA A O 1
ATOM 3424 N N . GLY A 1 453 ? 25.796 -3.027 -53.314 1.00 85.12 453 GLY A N 1
ATOM 3425 C CA . GLY A 1 453 ? 26.390 -2.346 -54.468 1.00 85.12 453 GLY A CA 1
ATOM 3426 C C . GLY A 1 453 ? 26.309 -0.822 -54.393 1.00 85.12 453 GLY A C 1
ATOM 3427 O O . GLY A 1 453 ? 27.339 -0.153 -54.401 1.00 85.12 453 GLY A O 1
ATOM 3428 N N . SER A 1 454 ? 25.107 -0.254 -54.292 1.00 87.88 454 SER A N 1
ATOM 3429 C CA . SER A 1 454 ? 24.892 1.197 -54.178 1.00 87.88 454 SER A CA 1
ATOM 3430 C C . SER A 1 454 ? 24.090 1.544 -52.931 1.00 87.88 454 SER A C 1
ATOM 3432 O O . SER A 1 454 ? 23.217 0.774 -52.535 1.00 87.88 454 SER A O 1
ATOM 3434 N N . ILE A 1 455 ? 24.351 2.716 -52.341 1.00 88.62 455 ILE A N 1
ATOM 3435 C CA . ILE A 1 455 ? 23.508 3.251 -51.262 1.00 88.62 455 ILE A CA 1
ATOM 3436 C C . ILE A 1 455 ? 22.066 3.358 -51.790 1.00 88.62 455 ILE A C 1
ATOM 3438 O O . ILE A 1 455 ? 21.878 3.938 -52.866 1.00 88.62 455 ILE A O 1
ATOM 3442 N N . PRO A 1 456 ? 21.063 2.810 -51.081 1.00 91.38 456 PRO A N 1
ATOM 3443 C CA . PRO A 1 456 ? 19.668 2.930 -51.489 1.00 91.38 456 PRO A CA 1
ATOM 3444 C C . PRO A 1 456 ? 19.246 4.395 -51.676 1.00 91.38 456 PRO A C 1
ATOM 3446 O O . PRO A 1 456 ? 19.562 5.264 -50.863 1.00 91.38 456 PRO A O 1
ATOM 3449 N N . GLY A 1 457 ? 18.526 4.689 -52.761 1.00 90.12 457 GLY A N 1
ATOM 3450 C CA . GLY A 1 457 ? 18.108 6.061 -53.086 1.00 90.12 457 GLY A CA 1
ATOM 3451 C C . GLY A 1 457 ? 17.058 6.646 -52.131 1.00 90.12 457 GLY A C 1
ATOM 3452 O O . GLY A 1 457 ? 16.841 7.854 -52.118 1.00 90.12 457 GLY A O 1
ATOM 3453 N N . ASP A 1 458 ? 16.420 5.804 -51.322 1.00 92.88 458 ASP A N 1
ATOM 3454 C CA . ASP A 1 458 ? 15.346 6.123 -50.379 1.00 92.88 458 ASP A CA 1
ATOM 3455 C C . ASP A 1 458 ? 15.834 6.327 -48.932 1.00 92.88 458 ASP A C 1
ATOM 3457 O O . ASP A 1 458 ? 15.024 6.475 -48.017 1.00 92.88 458 ASP A O 1
ATOM 3461 N N . CYS A 1 459 ? 17.148 6.416 -48.691 1.00 93.19 459 CYS A N 1
ATOM 3462 C CA . CYS A 1 459 ? 17.693 6.630 -47.344 1.00 93.19 459 CYS A CA 1
ATOM 3463 C C . CYS A 1 459 ? 17.180 7.901 -46.641 1.00 93.19 459 CYS A C 1
ATOM 3465 O O . CYS A 1 459 ? 17.086 7.921 -45.414 1.00 93.19 459 CYS A O 1
ATOM 3467 N N . GLY A 1 460 ? 16.764 8.927 -47.394 1.00 94.00 460 GLY A N 1
ATOM 3468 C CA . GLY A 1 460 ? 16.122 10.122 -46.831 1.00 94.00 460 GLY A CA 1
ATOM 3469 C C . GLY A 1 460 ? 14.794 9.835 -46.113 1.00 94.00 460 GLY A C 1
ATOM 3470 O O . GLY A 1 460 ? 14.440 10.542 -45.168 1.00 94.00 460 GLY A O 1
ATOM 3471 N N . THR A 1 461 ? 14.080 8.771 -46.497 1.00 96.38 461 THR A N 1
ATOM 3472 C CA . THR A 1 461 ? 12.863 8.313 -45.808 1.00 96.38 461 THR A CA 1
ATOM 3473 C C . THR A 1 461 ? 13.188 7.750 -44.425 1.00 96.38 461 THR A C 1
ATOM 3475 O O . THR A 1 461 ? 12.469 8.033 -43.469 1.00 96.38 461 THR A O 1
ATOM 3478 N N . TYR A 1 462 ? 14.297 7.018 -44.288 1.00 96.75 462 TYR A N 1
ATOM 3479 C CA . TYR A 1 462 ? 14.752 6.477 -43.003 1.00 96.75 462 TYR A CA 1
ATOM 3480 C C . TYR A 1 462 ? 15.276 7.574 -42.071 1.00 96.75 462 TYR A C 1
ATOM 3482 O O . TYR A 1 462 ? 14.968 7.557 -40.882 1.00 96.75 462 TYR A O 1
ATOM 3490 N N . ASP A 1 463 ? 16.004 8.560 -42.603 1.00 95.50 463 ASP A N 1
ATOM 3491 C CA . ASP A 1 463 ? 16.429 9.726 -41.820 1.00 95.50 463 ASP A CA 1
ATOM 3492 C C . ASP A 1 463 ? 15.215 10.535 -41.324 1.00 95.50 463 ASP A C 1
ATOM 3494 O O . ASP A 1 463 ? 15.142 10.889 -40.148 1.00 95.50 463 ASP A O 1
ATOM 3498 N N . SER A 1 464 ? 14.204 10.734 -42.178 1.00 97.25 464 SER A N 1
ATOM 3499 C CA . SER A 1 464 ? 12.944 11.389 -41.786 1.00 97.25 464 SER A CA 1
ATOM 3500 C C . SER A 1 464 ? 12.171 10.589 -40.728 1.00 97.25 464 SER A C 1
ATOM 3502 O O . SER A 1 464 ? 11.589 11.175 -39.812 1.00 97.25 464 SER A O 1
ATOM 3504 N N . ALA A 1 465 ? 12.177 9.255 -40.821 1.00 97.31 465 ALA A N 1
ATOM 3505 C CA . ALA A 1 465 ? 11.556 8.377 -39.831 1.00 97.31 465 ALA A CA 1
ATOM 3506 C C . ALA A 1 465 ? 12.245 8.476 -38.460 1.00 97.31 465 ALA A C 1
ATOM 3508 O O . ALA A 1 465 ? 11.556 8.510 -37.443 1.00 97.31 465 ALA A O 1
ATOM 3509 N N . ILE A 1 466 ? 13.579 8.590 -38.424 1.00 98.00 466 ILE A N 1
ATOM 3510 C CA . ILE A 1 466 ? 14.341 8.832 -37.188 1.00 98.00 466 ILE A CA 1
ATOM 3511 C C . ILE A 1 466 ? 13.954 10.181 -36.578 1.00 98.00 466 ILE A C 1
ATOM 3513 O O . ILE A 1 466 ? 13.562 10.221 -35.415 1.00 98.00 466 ILE A O 1
ATOM 3517 N N . THR A 1 467 ? 13.988 11.268 -37.357 1.00 98.06 467 THR A N 1
ATOM 3518 C CA . THR A 1 467 ? 13.600 12.602 -36.863 1.00 98.06 467 THR A CA 1
ATOM 3519 C C . THR A 1 467 ? 12.167 12.616 -36.331 1.00 98.06 467 THR A C 1
ATOM 3521 O O . THR A 1 467 ? 11.895 13.218 -35.294 1.00 98.06 467 THR A O 1
ATOM 3524 N N . THR A 1 468 ? 11.251 11.916 -37.005 1.00 98.06 468 THR A N 1
ATOM 3525 C CA . THR A 1 468 ? 9.860 11.775 -36.552 1.00 98.06 468 THR A CA 1
ATOM 3526 C C . THR A 1 468 ? 9.790 11.016 -35.227 1.00 98.06 468 THR A C 1
ATOM 3528 O O . THR A 1 468 ? 9.184 11.512 -34.281 1.00 98.06 468 THR A O 1
ATOM 3531 N N . ALA A 1 469 ? 10.456 9.863 -35.118 1.00 98.12 469 ALA A N 1
ATOM 3532 C CA . ALA A 1 469 ? 10.472 9.063 -33.894 1.00 98.12 469 ALA A CA 1
ATOM 3533 C C . ALA A 1 469 ? 11.084 9.825 -32.704 1.00 98.12 469 ALA A C 1
ATOM 3535 O O . ALA A 1 469 ? 10.529 9.792 -31.607 1.00 98.12 469 ALA A O 1
ATOM 3536 N N . GLU A 1 470 ? 12.186 10.553 -32.915 1.00 97.88 470 GLU A N 1
ATOM 3537 C CA . GLU A 1 470 ? 12.818 11.391 -31.887 1.00 97.88 470 GLU A CA 1
ATOM 3538 C C . GLU A 1 470 ? 11.903 12.548 -31.459 1.00 97.88 470 GLU A C 1
ATOM 3540 O O . GLU A 1 470 ? 11.763 12.822 -30.266 1.00 97.88 470 GLU A O 1
ATOM 3545 N N . SER A 1 471 ? 11.225 13.201 -32.410 1.00 98.44 471 SER A N 1
ATOM 3546 C CA . SER A 1 471 ? 10.261 14.266 -32.112 1.00 98.44 471 SER A CA 1
ATOM 3547 C C . SER A 1 471 ? 9.054 13.747 -31.328 1.00 98.44 471 SER A C 1
ATOM 3549 O O . SER A 1 471 ? 8.633 14.387 -30.366 1.00 98.44 471 SER A O 1
ATOM 3551 N N . GLU A 1 472 ? 8.494 12.599 -31.712 1.00 98.00 472 GLU A N 1
ATOM 3552 C CA . GLU A 1 472 ? 7.370 11.974 -31.006 1.00 98.00 472 GLU A CA 1
ATOM 3553 C C . GLU A 1 472 ? 7.761 11.525 -29.594 1.00 98.00 472 GLU A C 1
ATOM 3555 O O . GLU A 1 472 ? 6.988 11.717 -28.655 1.00 98.00 472 GLU A O 1
ATOM 3560 N N . MET A 1 473 ? 8.967 10.969 -29.428 1.00 98.19 473 MET A N 1
ATOM 3561 C CA . MET A 1 473 ? 9.524 10.611 -28.122 1.00 98.19 473 MET A CA 1
ATOM 3562 C C . MET A 1 473 ? 9.669 11.845 -27.224 1.00 98.19 473 MET A C 1
ATOM 3564 O O . MET A 1 473 ? 9.191 11.850 -26.093 1.00 98.19 473 MET A O 1
ATOM 3568 N N . ASN A 1 474 ? 10.281 12.919 -27.726 1.00 98.06 474 ASN A N 1
ATOM 3569 C CA . ASN A 1 474 ? 10.449 14.147 -26.950 1.00 98.06 474 ASN A CA 1
ATOM 3570 C C . ASN A 1 474 ? 9.100 14.789 -26.592 1.00 98.06 474 ASN A C 1
ATOM 3572 O O . ASN A 1 474 ? 8.930 15.277 -25.475 1.00 98.06 474 ASN A O 1
ATOM 3576 N N . ALA A 1 475 ? 8.122 14.747 -27.504 1.00 98.25 475 ALA A N 1
ATOM 3577 C CA . ALA A 1 475 ? 6.775 15.249 -27.251 1.00 98.25 475 ALA A CA 1
ATOM 3578 C C . ALA A 1 475 ? 6.061 14.458 -26.143 1.00 98.25 475 ALA A C 1
ATOM 3580 O O . ALA A 1 475 ? 5.521 15.071 -25.220 1.00 98.25 475 ALA A O 1
ATOM 3581 N N . ILE A 1 476 ? 6.096 13.117 -26.181 1.00 98.06 476 ILE A N 1
ATOM 3582 C CA . ILE A 1 476 ? 5.444 12.301 -25.144 1.00 98.06 476 ILE A CA 1
ATOM 3583 C C . ILE A 1 476 ? 6.147 12.439 -23.788 1.00 98.06 476 ILE A C 1
ATOM 3585 O O . ILE A 1 476 ? 5.476 12.499 -22.760 1.00 98.06 476 ILE A O 1
ATOM 3589 N N . ILE A 1 477 ? 7.481 12.568 -23.767 1.00 98.06 477 ILE A N 1
ATOM 3590 C CA . ILE A 1 477 ? 8.247 12.830 -22.538 1.00 98.06 477 ILE A CA 1
ATOM 3591 C C . ILE A 1 477 ? 7.820 14.166 -21.927 1.00 98.06 477 ILE A C 1
ATOM 3593 O O . ILE A 1 477 ? 7.513 14.215 -20.735 1.00 98.06 477 ILE A O 1
ATOM 3597 N N . ALA A 1 478 ? 7.765 15.234 -22.730 1.00 97.88 478 ALA A N 1
ATOM 3598 C CA . ALA A 1 478 ? 7.376 16.566 -22.272 1.00 97.88 478 ALA A CA 1
ATOM 3599 C C . ALA A 1 478 ? 5.920 16.623 -21.779 1.00 97.88 478 ALA A C 1
ATOM 3601 O O . ALA A 1 478 ? 5.614 17.381 -20.861 1.00 97.88 478 ALA A O 1
ATOM 3602 N N . GLN A 1 479 ? 5.034 15.811 -22.360 1.00 97.69 479 GLN A N 1
ATOM 3603 C CA . GLN A 1 479 ? 3.636 15.707 -21.949 1.00 97.69 479 GLN A CA 1
ATOM 3604 C C . GLN A 1 479 ? 3.465 14.926 -20.637 1.00 97.69 479 GLN A C 1
ATOM 3606 O O . GLN A 1 479 ? 2.765 15.381 -19.734 1.00 97.69 479 GLN A O 1
ATOM 3611 N N . ASN A 1 480 ? 4.087 13.750 -20.529 1.00 98.12 480 ASN A N 1
ATOM 3612 C CA . ASN A 1 480 ? 3.795 12.796 -19.459 1.00 98.12 480 ASN A CA 1
ATOM 3613 C C . ASN A 1 480 ? 4.661 13.001 -18.209 1.00 98.12 480 ASN A C 1
ATOM 3615 O O . ASN A 1 480 ? 4.168 12.822 -17.098 1.00 98.12 480 ASN A O 1
ATOM 3619 N N . THR A 1 481 ? 5.928 13.407 -18.358 1.00 97.56 481 THR A N 1
ATOM 3620 C CA . THR A 1 481 ? 6.859 13.577 -17.223 1.00 97.56 481 THR A CA 1
ATOM 3621 C C . THR A 1 481 ? 6.333 14.549 -16.157 1.00 97.56 481 THR A C 1
ATOM 3623 O O . THR A 1 481 ? 6.381 14.200 -14.977 1.00 97.56 481 THR A O 1
ATOM 3626 N N . PRO A 1 482 ? 5.768 15.726 -16.504 1.00 97.69 482 PRO A N 1
ATOM 3627 C CA . PRO A 1 482 ? 5.206 16.632 -15.500 1.00 97.69 482 PRO A CA 1
ATOM 3628 C C . PRO A 1 482 ? 4.026 16.029 -14.728 1.00 97.69 482 PRO A C 1
ATOM 3630 O O . PRO A 1 482 ? 3.905 16.256 -13.528 1.00 97.69 482 PRO A O 1
ATOM 3633 N N . ILE A 1 483 ? 3.176 15.240 -15.395 1.00 97.12 483 ILE A N 1
ATOM 3634 C CA . ILE A 1 483 ? 2.020 14.576 -14.773 1.00 97.12 483 ILE A CA 1
ATOM 3635 C C . ILE A 1 483 ? 2.496 13.497 -13.796 1.00 97.12 483 ILE A C 1
ATOM 3637 O O . ILE A 1 483 ? 2.007 13.419 -12.672 1.00 97.12 483 ILE A O 1
ATOM 3641 N N . ILE A 1 484 ? 3.485 12.698 -14.204 1.00 96.62 484 ILE A N 1
ATOM 3642 C CA . ILE A 1 484 ? 4.109 11.686 -13.345 1.00 96.62 484 ILE A CA 1
ATOM 3643 C C . ILE A 1 484 ? 4.706 12.350 -12.099 1.00 96.62 484 ILE A C 1
ATOM 3645 O O . ILE A 1 484 ? 4.376 11.964 -10.981 1.00 96.62 484 ILE A O 1
ATOM 3649 N N . ASN A 1 485 ? 5.518 13.393 -12.286 1.00 96.25 485 ASN A N 1
ATOM 3650 C CA . ASN A 1 485 ? 6.165 14.103 -11.183 1.00 96.25 485 ASN A CA 1
ATOM 3651 C C . ASN A 1 485 ? 5.156 14.783 -10.246 1.00 96.25 485 ASN A C 1
ATOM 3653 O O . ASN A 1 485 ? 5.404 14.862 -9.046 1.00 96.25 485 ASN A O 1
ATOM 3657 N N . HIS A 1 486 ? 4.008 15.236 -10.761 1.00 95.50 486 HIS A N 1
ATOM 3658 C CA . HIS A 1 486 ? 2.927 15.765 -9.931 1.00 95.50 486 HIS A CA 1
ATOM 3659 C C . HIS A 1 486 ? 2.371 14.703 -8.967 1.00 95.50 486 HIS A C 1
ATOM 3661 O O . HIS A 1 486 ? 2.248 14.974 -7.773 1.00 95.50 486 HIS A O 1
ATOM 3667 N N . TYR A 1 487 ? 2.090 13.489 -9.455 1.00 95.38 487 TYR A N 1
ATOM 3668 C CA . TYR A 1 487 ? 1.617 12.395 -8.600 1.00 95.38 487 TYR A CA 1
ATOM 3669 C C . TYR A 1 487 ? 2.696 11.885 -7.639 1.00 95.38 487 TYR A C 1
ATOM 3671 O O . TYR A 1 487 ? 2.386 11.650 -6.472 1.00 95.38 487 TYR A O 1
ATOM 3679 N N . ILE A 1 488 ? 3.957 11.789 -8.086 1.00 94.81 488 ILE A N 1
ATOM 3680 C CA . ILE A 1 488 ? 5.091 11.445 -7.212 1.00 94.81 488 ILE A CA 1
ATOM 3681 C C . ILE A 1 488 ? 5.179 12.446 -6.061 1.00 94.81 488 ILE A C 1
ATOM 3683 O O . ILE A 1 488 ? 5.139 12.035 -4.904 1.00 94.81 488 ILE A O 1
ATOM 3687 N N . SER A 1 489 ? 5.195 13.748 -6.360 1.00 92.50 489 SER A N 1
ATOM 3688 C CA . SER A 1 489 ? 5.277 14.799 -5.341 1.00 92.50 489 SER A CA 1
ATOM 3689 C C . SER A 1 489 ? 4.112 14.743 -4.348 1.00 92.50 489 SER A C 1
ATOM 3691 O O . SER A 1 489 ? 4.341 14.910 -3.153 1.00 92.50 489 SER A O 1
ATOM 3693 N N . GLY A 1 490 ? 2.888 14.464 -4.813 1.00 90.50 490 GLY A N 1
ATOM 3694 C CA . GLY A 1 490 ? 1.732 14.270 -3.933 1.00 90.50 490 GLY A CA 1
ATOM 3695 C C . GLY A 1 490 ? 1.889 13.062 -3.004 1.00 90.50 490 GLY A C 1
ATOM 3696 O O . GLY A 1 490 ? 1.615 13.164 -1.810 1.00 90.50 490 GLY A O 1
ATOM 3697 N N . SER A 1 491 ? 2.387 11.936 -3.526 1.00 93.38 491 SER A N 1
ATOM 3698 C CA . SER A 1 491 ? 2.632 10.732 -2.719 1.00 93.38 491 SER A CA 1
ATOM 3699 C C . SER A 1 491 ? 3.774 10.922 -1.715 1.00 93.38 491 SER A C 1
ATOM 3701 O O . SER A 1 491 ? 3.738 10.359 -0.628 1.00 93.38 491 SER A O 1
ATOM 3703 N N . GLN A 1 492 ? 4.771 11.746 -2.042 1.00 91.75 492 GLN A N 1
ATOM 3704 C CA . GLN A 1 492 ? 5.980 11.922 -1.239 1.00 91.75 492 GLN A CA 1
ATOM 3705 C C . GLN A 1 492 ? 5.695 12.609 0.103 1.00 91.75 492 GLN A C 1
ATOM 3707 O O . GLN A 1 492 ? 6.278 12.240 1.120 1.00 91.75 492 GLN A O 1
ATOM 3712 N N . THR A 1 493 ? 4.747 13.552 0.142 1.00 87.44 493 THR A N 1
ATOM 3713 C CA . THR A 1 493 ? 4.281 14.141 1.407 1.00 87.44 493 THR A CA 1
ATOM 3714 C C . THR A 1 493 ? 3.597 13.102 2.294 1.00 87.44 493 THR A C 1
ATOM 3716 O O . THR A 1 493 ? 3.907 13.029 3.480 1.00 87.44 493 THR A O 1
ATOM 3719 N N . LEU A 1 494 ? 2.722 12.266 1.724 1.00 93.06 494 LEU A N 1
ATOM 3720 C CA . LEU A 1 494 ? 2.055 11.190 2.468 1.00 93.06 494 LEU A CA 1
ATOM 3721 C C . LEU A 1 494 ? 3.065 10.163 2.986 1.00 93.06 494 LEU A C 1
ATOM 3723 O O . LEU A 1 494 ? 3.004 9.784 4.148 1.00 93.06 494 LEU A O 1
ATOM 3727 N N . ARG A 1 495 ? 4.052 9.782 2.165 1.00 93.50 495 ARG A N 1
ATOM 3728 C CA . ARG A 1 495 ? 5.137 8.883 2.580 1.00 93.50 495 ARG A CA 1
ATOM 3729 C C . ARG A 1 495 ? 5.959 9.455 3.729 1.00 93.50 495 ARG A C 1
ATOM 3731 O O . ARG A 1 495 ? 6.363 8.694 4.590 1.00 93.50 495 ARG A O 1
ATOM 3738 N N . SER A 1 496 ? 6.192 10.768 3.772 1.00 90.56 496 SER A N 1
ATOM 3739 C CA . SER A 1 496 ? 6.917 11.399 4.883 1.00 90.56 496 SER A CA 1
ATOM 3740 C C . SER A 1 496 ? 6.136 11.363 6.200 1.00 90.56 496 SER A C 1
ATOM 3742 O O . SER A 1 496 ? 6.753 11.231 7.258 1.00 90.56 496 SER A O 1
ATOM 3744 N N . LEU A 1 497 ? 4.807 11.511 6.147 1.00 91.19 497 LEU A N 1
ATOM 3745 C CA . LEU A 1 497 ? 3.946 11.360 7.325 1.00 91.19 497 LEU A CA 1
ATOM 3746 C C . LEU A 1 497 ? 3.940 9.897 7.774 1.00 91.19 497 LEU A C 1
ATOM 3748 O O . LEU A 1 497 ? 4.316 9.606 8.907 1.00 91.19 497 LEU A O 1
ATOM 3752 N N . ARG A 1 498 ? 3.669 8.983 6.836 1.00 92.88 498 ARG A N 1
ATOM 3753 C CA . ARG A 1 498 ? 3.699 7.538 7.069 1.00 92.88 498 ARG A CA 1
ATOM 3754 C C . ARG A 1 498 ? 5.033 7.066 7.651 1.00 92.88 498 ARG A C 1
ATOM 3756 O O . ARG A 1 498 ? 5.035 6.314 8.611 1.00 92.88 498 ARG A O 1
ATOM 3763 N N . ASP A 1 499 ? 6.169 7.552 7.147 1.00 90.56 499 ASP A N 1
ATOM 3764 C CA . ASP A 1 499 ? 7.503 7.147 7.615 1.00 90.56 499 ASP A CA 1
ATOM 3765 C C . ASP A 1 499 ? 7.763 7.541 9.085 1.00 90.56 499 ASP A C 1
ATOM 3767 O O . ASP A 1 499 ? 8.526 6.863 9.787 1.00 90.56 499 ASP A O 1
ATOM 3771 N N . THR A 1 500 ? 7.109 8.604 9.570 1.00 89.81 500 THR A N 1
ATOM 3772 C CA . THR A 1 500 ? 7.140 9.001 10.988 1.00 89.81 500 THR A CA 1
ATOM 3773 C C . THR A 1 500 ? 6.356 8.004 11.839 1.00 89.81 500 THR A C 1
ATOM 3775 O O . THR A 1 500 ? 6.899 7.473 12.813 1.00 89.81 500 THR A O 1
ATOM 3778 N N . ASP A 1 501 ? 5.131 7.688 11.426 1.00 91.50 501 ASP A N 1
ATOM 3779 C CA . ASP A 1 501 ? 4.237 6.777 12.144 1.00 91.50 501 ASP A CA 1
ATOM 3780 C C . ASP A 1 501 ? 4.749 5.329 12.101 1.00 91.50 501 ASP A C 1
ATOM 3782 O O . ASP A 1 501 ? 4.764 4.644 13.121 1.00 91.50 501 ASP A O 1
ATOM 3786 N N . GLU A 1 502 ? 5.328 4.889 10.981 1.00 91.19 502 GLU A N 1
ATOM 3787 C CA . GLU A 1 502 ? 6.042 3.610 10.857 1.00 91.19 502 GLU A CA 1
ATOM 3788 C C . GLU A 1 502 ? 7.261 3.551 11.794 1.00 91.19 502 GLU A C 1
ATOM 3790 O O . GLU A 1 502 ? 7.608 2.494 12.322 1.00 91.19 502 GLU A O 1
ATOM 3795 N N . GLY A 1 503 ? 7.915 4.688 12.057 1.00 91.00 503 GLY A N 1
ATOM 3796 C CA . GLY A 1 503 ? 8.974 4.778 13.064 1.00 91.00 503 GLY A CA 1
ATOM 3797 C C . GLY A 1 503 ? 8.453 4.528 14.482 1.00 91.00 503 GLY A C 1
ATOM 3798 O O . GLY A 1 503 ? 9.090 3.815 15.264 1.00 91.00 503 GLY A O 1
ATOM 3799 N N . GLN A 1 504 ? 7.280 5.074 14.804 1.00 91.62 504 GLN A N 1
ATOM 3800 C CA . GLN A 1 504 ? 6.606 4.849 16.081 1.00 91.62 504 GLN A CA 1
ATOM 3801 C C . GLN A 1 504 ? 6.110 3.400 16.213 1.00 91.62 504 GLN A C 1
ATOM 3803 O O . GLN A 1 504 ? 6.382 2.755 17.230 1.00 91.62 504 GLN A O 1
ATOM 3808 N N . ALA A 1 505 ? 5.468 2.861 15.175 1.00 91.06 505 ALA A N 1
ATOM 3809 C CA . ALA A 1 505 ? 5.007 1.476 15.107 1.00 91.06 505 ALA A CA 1
ATOM 3810 C C . ALA A 1 505 ? 6.163 0.478 15.295 1.00 91.06 505 ALA A C 1
ATOM 3812 O O . ALA A 1 505 ? 6.068 -0.463 16.090 1.00 91.06 505 ALA A O 1
ATOM 3813 N N . TRP A 1 506 ? 7.313 0.726 14.660 1.00 90.00 506 TRP A N 1
ATOM 3814 C CA . TRP A 1 506 ? 8.525 -0.066 14.875 1.00 90.00 506 TRP A CA 1
ATOM 3815 C C . TRP A 1 506 ? 8.999 -0.047 16.335 1.00 90.00 506 TRP A C 1
ATOM 3817 O O . TRP A 1 506 ? 9.377 -1.087 16.881 1.00 90.00 506 TRP A O 1
ATOM 3827 N N . GLY A 1 507 ? 8.950 1.114 16.996 1.00 89.62 507 GLY A N 1
ATOM 3828 C CA . GLY A 1 507 ? 9.280 1.243 18.419 1.00 89.62 507 GLY A CA 1
ATOM 3829 C C . GLY A 1 507 ? 8.345 0.433 19.327 1.00 89.62 507 GLY A C 1
ATOM 3830 O O . GLY A 1 507 ? 8.795 -0.194 20.295 1.00 89.62 507 GLY A O 1
ATOM 3831 N N . TYR A 1 508 ? 7.053 0.379 18.995 1.00 90.62 508 TYR A N 1
ATOM 3832 C CA . TYR A 1 508 ? 6.097 -0.484 19.689 1.00 90.62 508 TYR A CA 1
ATOM 3833 C C . TYR A 1 508 ? 6.394 -1.968 19.468 1.00 90.62 508 TYR A C 1
ATOM 3835 O O . TYR A 1 508 ? 6.452 -2.711 20.448 1.00 90.62 508 TYR A O 1
ATOM 3843 N N . LEU A 1 509 ? 6.689 -2.395 18.235 1.00 87.81 509 LEU A N 1
ATOM 3844 C CA . LEU A 1 509 ? 7.102 -3.776 17.955 1.00 87.81 509 LEU A CA 1
ATOM 3845 C C . LEU A 1 509 ? 8.367 -4.180 18.719 1.00 87.81 509 LEU A C 1
ATOM 3847 O O . LEU A 1 509 ? 8.418 -5.273 19.286 1.00 87.81 509 LEU A O 1
ATOM 3851 N N . GLN A 1 510 ? 9.373 -3.303 18.780 1.00 87.81 510 GLN A N 1
ATOM 3852 C CA . GLN A 1 510 ? 10.581 -3.532 19.578 1.00 87.81 510 GLN A CA 1
ATOM 3853 C C . GLN A 1 510 ? 10.251 -3.737 21.059 1.00 87.81 510 GLN A C 1
ATOM 3855 O O . GLN A 1 510 ? 10.782 -4.649 21.698 1.00 87.81 510 GLN A O 1
ATOM 3860 N N . SER A 1 511 ? 9.352 -2.911 21.594 1.00 87.81 511 SER A N 1
ATOM 3861 C CA . SER A 1 511 ? 8.921 -2.991 22.990 1.00 87.81 511 SER A CA 1
ATOM 3862 C C . SER A 1 511 ? 8.161 -4.290 23.272 1.00 87.81 511 SER A C 1
ATOM 3864 O O . SER A 1 511 ? 8.473 -4.981 24.241 1.00 87.81 511 SER A O 1
ATOM 3866 N N . ILE A 1 512 ? 7.226 -4.672 22.397 1.00 87.50 512 ILE A N 1
ATOM 3867 C CA . ILE A 1 512 ? 6.482 -5.939 22.477 1.00 87.50 512 ILE A CA 1
ATOM 3868 C C . ILE A 1 512 ? 7.445 -7.131 22.430 1.00 87.50 512 ILE A C 1
ATOM 3870 O O . ILE A 1 512 ? 7.391 -8.000 23.300 1.00 87.50 512 ILE A O 1
ATOM 3874 N N . GLY A 1 513 ? 8.377 -7.145 21.471 1.00 85.94 513 GLY A N 1
ATOM 3875 C CA . GLY A 1 513 ? 9.382 -8.203 21.341 1.00 85.94 513 GLY A CA 1
ATOM 3876 C C . GLY A 1 513 ? 10.244 -8.361 22.594 1.00 85.94 513 GLY A C 1
ATOM 3877 O O . GLY A 1 513 ? 10.447 -9.479 23.071 1.00 85.94 513 GLY A O 1
ATOM 3878 N N . TYR A 1 514 ? 10.691 -7.247 23.183 1.00 87.06 514 TYR A N 1
ATOM 3879 C CA . TYR A 1 514 ? 11.445 -7.255 24.438 1.00 87.06 514 TYR A CA 1
ATOM 3880 C C . TYR A 1 514 ? 10.629 -7.821 25.611 1.00 87.06 514 TYR A C 1
ATOM 3882 O O . TYR A 1 514 ? 11.129 -8.671 26.353 1.00 87.06 514 TYR A O 1
ATOM 3890 N N . LEU A 1 515 ? 9.374 -7.387 25.779 1.00 88.31 515 LEU A N 1
ATOM 3891 C CA . LEU A 1 515 ? 8.491 -7.867 26.849 1.00 88.31 515 LEU A CA 1
ATOM 3892 C C . LEU A 1 515 ? 8.202 -9.367 26.709 1.00 88.31 515 LEU A C 1
ATOM 3894 O O . LEU A 1 515 ? 8.290 -10.102 27.695 1.00 88.31 515 LEU A O 1
ATOM 3898 N N . ASN A 1 516 ? 7.941 -9.835 25.486 1.00 86.56 516 ASN A N 1
ATOM 3899 C CA . ASN A 1 516 ? 7.732 -11.249 25.184 1.00 86.56 516 ASN A CA 1
ATOM 3900 C C . ASN A 1 516 ? 8.982 -12.084 25.502 1.00 86.56 516 ASN A C 1
ATOM 3902 O O . ASN A 1 516 ? 8.887 -13.110 26.181 1.00 86.56 516 ASN A O 1
ATOM 3906 N N . ALA A 1 517 ? 10.167 -11.635 25.070 1.00 85.69 517 ALA A N 1
ATOM 3907 C CA . ALA A 1 517 ? 11.433 -12.312 25.354 1.00 85.69 517 ALA A CA 1
ATOM 3908 C C . ALA A 1 517 ? 11.722 -12.376 26.862 1.00 85.69 517 ALA A C 1
ATOM 3910 O O . ALA A 1 517 ? 12.080 -13.435 27.386 1.00 85.69 517 ALA A O 1
ATOM 3911 N N . LYS A 1 518 ? 11.497 -11.270 27.581 1.00 87.50 518 LYS A N 1
ATOM 3912 C CA . LYS A 1 518 ? 11.640 -11.216 29.037 1.00 87.50 518 LYS A CA 1
ATOM 3913 C C . LYS A 1 518 ? 10.651 -12.152 29.736 1.00 87.50 518 LYS A C 1
ATOM 3915 O O . LYS A 1 518 ? 11.055 -12.895 30.622 1.00 87.50 518 LYS A O 1
ATOM 3920 N N . GLY A 1 519 ? 9.386 -12.180 29.314 1.00 87.12 519 GLY A N 1
ATOM 3921 C CA . GLY A 1 519 ? 8.378 -13.097 29.852 1.00 87.12 519 GLY A CA 1
ATOM 3922 C C . GLY A 1 519 ? 8.744 -14.573 29.646 1.00 87.12 519 GLY A C 1
ATOM 3923 O O . GLY A 1 519 ? 8.614 -15.375 30.575 1.00 87.12 519 GLY A O 1
ATOM 3924 N N . LYS A 1 520 ? 9.270 -14.931 28.462 1.00 87.88 520 LYS A N 1
ATOM 3925 C CA . LYS A 1 520 ? 9.821 -16.272 28.178 1.00 87.88 520 LYS A CA 1
ATOM 3926 C C . LYS A 1 520 ? 10.996 -16.596 29.113 1.00 87.88 520 LYS A C 1
ATOM 3928 O O . LYS A 1 520 ? 11.033 -17.683 29.686 1.00 87.88 520 LYS A O 1
ATOM 3933 N N . GLN A 1 521 ? 11.915 -15.652 29.320 1.00 89.00 521 GLN A N 1
ATOM 3934 C CA . GLN A 1 521 ? 13.054 -15.825 30.224 1.00 89.00 521 GLN A CA 1
ATOM 3935 C C . GLN A 1 521 ? 12.618 -16.000 31.688 1.00 89.00 521 GLN A C 1
ATOM 3937 O O . GLN A 1 521 ? 13.111 -16.909 32.354 1.00 89.00 521 GLN A O 1
ATOM 3942 N N . SER A 1 522 ? 11.682 -15.183 32.184 1.00 89.94 522 SER A N 1
ATOM 3943 C CA . SER A 1 522 ? 11.152 -15.297 33.551 1.00 89.94 522 SER A CA 1
ATOM 3944 C C . SER A 1 522 ? 10.506 -16.667 33.783 1.00 89.94 522 SER A C 1
ATOM 3946 O O . SER A 1 522 ? 10.728 -17.279 34.826 1.00 89.94 522 SER A O 1
ATOM 3948 N N . LEU A 1 523 ? 9.778 -17.203 32.793 1.00 90.25 523 LEU A N 1
ATOM 3949 C CA . LEU A 1 523 ? 9.219 -18.557 32.864 1.00 90.25 523 LEU A CA 1
ATOM 3950 C C . LEU A 1 523 ? 10.310 -19.633 32.941 1.00 90.25 523 LEU A C 1
ATOM 3952 O O . LEU A 1 523 ? 10.267 -20.468 33.840 1.00 90.25 523 LEU A O 1
ATOM 3956 N N . GLN A 1 524 ? 11.304 -19.581 32.050 1.00 90.56 524 GLN A N 1
ATOM 3957 C CA . GLN A 1 524 ? 12.417 -20.537 32.047 1.00 90.56 524 GLN A CA 1
ATOM 3958 C C . GLN A 1 524 ? 13.196 -20.507 33.368 1.00 90.56 524 GLN A C 1
ATOM 3960 O O . GLN A 1 524 ? 13.565 -21.550 33.899 1.00 90.56 524 GLN A O 1
ATOM 3965 N N . GLN A 1 525 ? 13.430 -19.318 33.928 1.00 90.94 525 GLN A N 1
ATOM 3966 C CA . GLN A 1 525 ? 14.087 -19.166 35.227 1.00 90.94 525 GLN A CA 1
ATOM 3967 C C . GLN A 1 525 ? 13.233 -19.717 36.373 1.00 90.94 525 GLN A C 1
ATOM 3969 O O . GLN A 1 525 ? 13.779 -20.315 37.298 1.00 90.94 525 GLN A O 1
ATOM 3974 N N . ALA A 1 526 ? 11.907 -19.543 36.323 1.00 89.06 526 ALA A N 1
ATOM 3975 C CA . ALA A 1 526 ? 11.000 -20.116 37.314 1.00 89.06 526 ALA A CA 1
ATOM 3976 C C . ALA A 1 526 ? 11.071 -21.648 37.307 1.00 89.06 526 ALA A C 1
ATOM 3978 O O . ALA A 1 526 ? 11.223 -22.249 38.367 1.00 89.06 526 ALA A O 1
ATOM 3979 N N . GLU A 1 527 ? 11.026 -22.254 36.120 1.00 90.00 527 GLU A N 1
ATOM 3980 C CA . GLU A 1 527 ? 11.130 -23.705 35.926 1.00 90.00 527 GLU A CA 1
ATOM 3981 C C . GLU A 1 527 ? 12.493 -24.234 36.394 1.00 90.00 527 GLU A C 1
ATOM 3983 O O . GLU A 1 527 ? 12.551 -25.186 37.163 1.00 90.00 527 GLU A O 1
ATOM 3988 N N . GLN A 1 528 ? 13.595 -23.555 36.055 1.00 90.19 528 GLN A N 1
ATOM 3989 C CA . GLN A 1 528 ? 14.935 -23.926 36.529 1.00 90.19 528 GLN A CA 1
ATOM 3990 C C . GLN A 1 528 ? 15.080 -23.855 38.055 1.00 90.19 528 GLN A C 1
ATOM 3992 O O . GLN A 1 528 ? 15.772 -24.682 38.643 1.00 90.19 528 GLN A O 1
ATOM 3997 N N . ILE A 1 529 ? 14.455 -22.866 38.705 1.00 87.25 529 ILE A N 1
ATOM 3998 C CA . ILE A 1 529 ? 14.444 -22.752 40.170 1.00 87.25 529 ILE A CA 1
ATOM 3999 C C . ILE A 1 529 ? 13.608 -23.874 40.789 1.00 87.25 529 ILE A C 1
ATOM 4001 O O . ILE A 1 529 ? 13.997 -24.404 41.824 1.00 87.25 529 ILE A O 1
ATOM 4005 N N . GLU A 1 530 ? 12.476 -24.235 40.189 1.00 86.06 530 GLU A N 1
ATOM 4006 C CA . GLU A 1 530 ? 11.615 -25.325 40.666 1.00 86.06 530 GLU A CA 1
ATOM 4007 C C . GLU A 1 530 ? 12.288 -26.699 40.513 1.00 86.06 530 GLU A C 1
ATOM 4009 O O . GLU A 1 530 ? 12.200 -27.522 41.424 1.00 86.06 530 GLU A O 1
ATOM 4014 N N . ASP A 1 531 ? 13.013 -26.908 39.414 1.00 85.94 531 ASP A N 1
ATOM 4015 C CA . ASP A 1 531 ? 13.710 -28.161 39.102 1.00 85.94 531 ASP A CA 1
ATOM 4016 C C . ASP A 1 531 ? 15.051 -28.322 39.841 1.00 85.94 531 ASP A C 1
ATOM 4018 O O . ASP A 1 531 ? 15.623 -29.416 39.880 1.00 85.94 531 ASP A O 1
ATOM 4022 N N . PHE A 1 532 ? 15.588 -27.249 40.429 1.00 84.50 532 PHE A N 1
ATOM 4023 C CA . PHE A 1 532 ? 16.864 -27.298 41.139 1.00 84.50 532 PHE A CA 1
ATOM 4024 C C . PHE A 1 532 ? 16.765 -28.121 42.436 1.00 84.50 532 PHE A C 1
ATOM 4026 O O . PHE A 1 532 ? 15.850 -27.948 43.244 1.00 84.50 532 PHE A O 1
ATOM 4033 N N . ASN A 1 533 ? 17.754 -28.991 42.690 1.00 79.44 533 ASN A N 1
ATOM 4034 C CA . ASN A 1 533 ? 17.811 -29.775 43.925 1.00 79.44 533 ASN A CA 1
ATOM 4035 C C . ASN A 1 533 ? 18.270 -28.920 45.118 1.00 79.44 533 ASN A C 1
ATOM 4037 O O . ASN A 1 533 ? 19.445 -28.899 45.483 1.00 79.44 533 ASN A O 1
ATOM 4041 N N . TRP A 1 534 ? 17.324 -28.245 45.767 1.00 80.38 534 TRP A N 1
ATOM 4042 C CA . TRP A 1 534 ? 17.587 -27.437 46.962 1.00 80.38 534 TRP A CA 1
ATOM 4043 C C . TRP A 1 534 ? 17.932 -28.255 48.215 1.00 80.38 534 TRP A C 1
ATOM 4045 O O . TRP A 1 534 ? 18.251 -27.656 49.230 1.00 80.38 534 TRP A O 1
ATOM 4055 N N . VAL A 1 535 ? 17.864 -29.593 48.181 1.00 71.12 535 VAL A N 1
ATOM 4056 C CA . VAL A 1 535 ? 18.179 -30.454 49.343 1.00 71.12 535 VAL A CA 1
ATOM 4057 C C . VAL A 1 535 ? 19.687 -30.483 49.645 1.00 71.12 535 VAL A C 1
ATOM 4059 O O . VAL A 1 535 ? 20.082 -30.806 50.763 1.00 71.12 535 VAL A O 1
ATOM 4062 N N . ASP A 1 536 ? 20.518 -30.112 48.665 1.00 59.75 536 ASP A N 1
ATOM 4063 C CA . ASP A 1 536 ? 21.984 -30.083 48.768 1.00 59.75 536 ASP A CA 1
ATOM 4064 C C . ASP A 1 536 ? 22.547 -28.723 49.257 1.00 59.75 536 ASP A C 1
ATOM 4066 O O . ASP A 1 536 ? 23.767 -28.563 49.354 1.00 59.75 536 ASP A O 1
ATOM 4070 N N . ILE A 1 537 ? 21.678 -27.746 49.562 1.00 56.91 537 ILE A N 1
ATOM 4071 C CA . ILE A 1 537 ? 21.989 -26.391 50.073 1.00 56.91 537 ILE A CA 1
ATOM 4072 C C . ILE A 1 537 ? 21.281 -26.190 51.414 1.00 56.91 537 ILE A C 1
ATOM 4074 O O . ILE A 1 537 ? 21.911 -25.609 52.331 1.00 56.91 537 ILE A O 1
#

Radius of gyration: 43.59 Å; Cα contacts (8 Å, |Δi|>4): 1131; chains: 1; bounding box: 135×65×117 Å

Foldseek 3Di:
DDDDLLVLLVVLLVLLVVLVVVLLQLLLVLLLLLQVLVVLLVLLLVLLVVQVVQQVVLQVLQVLLQVLLVVLCVLQLFPQKDWDFDDWDFDDDDPDDTFIKIKIAIAGHPVQKDWWFGKFKKFKFFLLQDRQAKYQQDKQQFWWADFPALKIFRDDPCLCQCQCVDPVDNDHSADFQWWKALDSPDGDFPPRTWTFHHKDKDWWLQDKAKFKFWAAFQAQKTWGLVPGDDDDDADFFWDKELDPVQHHPQFADRPKTFHDKDKDWDWDWDQPPVRDTDIDIDIIIMTGIPDGTHHTDDSVVIGIMIIRHIDMTMITRTPHGTPDIDGGGMMTIMRGGDLLPPLDPLPDDRGPFMKMAGQDDPNRSHHLAIDIDRPQFDHDIDTDGPPDPDDDDRHGPHMDMHGSGRQKFKKKWAADPVRDIDIATDDHRDMDMGTPPDPHGMDMDIDSAGNVGHNDPCSVVSVVSSVVSVVSSVVSCVVSVVVSVVSSVVSNVSSVVSVVSSVVSVVSSSSSSVSSVSSVVSNVVSVVSVPDDPVVD

Mean predicted aligned error: 12.92 Å

Solvent-accessible surface area (backbone atoms only — not comparable to full-atom values): 28519 Å² total; per-residue (Å²): 137,82,86,56,66,70,61,51,26,49,50,24,48,52,47,24,52,51,29,52,54,52,30,51,57,44,42,56,54,32,25,55,46,34,38,54,41,49,57,41,47,55,53,28,32,58,33,48,58,67,37,58,77,51,41,56,63,39,41,51,29,53,50,44,32,42,49,32,40,51,49,32,38,75,68,38,60,24,28,47,47,32,78,39,80,76,50,74,46,74,45,74,54,91,94,50,75,72,40,54,28,40,32,33,30,26,35,70,37,74,88,38,51,48,72,49,37,23,57,36,45,35,23,37,22,31,61,39,71,63,89,78,62,27,38,72,76,52,71,46,72,27,24,36,34,40,55,86,35,38,51,37,36,40,66,41,98,56,31,44,37,37,59,42,72,33,92,88,45,99,58,42,72,58,50,73,62,26,26,42,29,56,38,94,89,71,41,68,34,29,78,61,64,32,31,28,72,42,66,51,72,45,80,43,55,84,47,69,46,73,24,25,20,24,31,44,50,74,35,37,43,42,33,34,65,80,80,34,74,71,82,87,88,80,56,74,63,20,35,49,23,45,32,89,86,76,40,57,77,63,39,34,54,79,90,25,26,30,70,43,76,51,74,44,80,44,76,46,78,44,69,43,100,86,71,52,75,42,80,41,81,43,79,29,47,30,42,31,38,74,47,52,24,66,39,62,41,55,73,90,75,44,44,64,31,20,38,19,50,58,41,82,37,38,30,37,33,35,74,49,47,32,81,31,74,34,72,72,31,49,33,39,34,33,39,54,41,90,62,92,78,52,83,45,67,67,84,62,52,54,62,50,52,24,38,37,32,59,49,52,81,96,36,48,53,52,37,54,41,67,44,83,44,50,86,34,25,49,70,49,72,50,76,42,49,78,89,47,97,58,78,82,73,78,60,30,54,19,58,50,74,44,44,74,38,42,68,43,33,33,26,39,31,39,61,50,96,89,66,54,75,49,74,44,75,57,53,83,71,44,70,51,73,36,60,74,86,64,95,76,68,57,42,80,51,67,37,77,43,35,92,86,60,59,60,54,91,62,45,66,58,39,54,51,45,32,55,48,28,49,52,52,29,52,50,45,42,68,62,35,51,62,56,39,50,51,37,42,56,59,32,43,57,45,26,54,54,37,52,53,48,32,52,51,38,46,52,38,48,36,50,34,14,50,30,52,54,49,23,53,48,30,42,54,51,20,51,54,58,68,70,47,75,67,87,85,111

Secondary structure (DSSP, 8-state):
-PPPHHHHHHHHHHHHHHHHHHHHHHHHHHHHHHHHHHHHHHHHHHHHHHHGGGHHHHHHHHHHHHHHHHHHHHTTSSB-EEEEEEEEEEE--TTS--EEEEEEEEEE-TTTEEEEEPPEEEEEE-TT-S--S-EEEEEEEEEEE-TT--EEEE--TTHHHHTT--SS-SS-SS-TT-EEES-SSS-SS-SS-PBEEEEEEEEEEEEEEEEEEEE-TT--EEEE-SSS--SSS--TT-EEESSTTSS--SSS-TT-BEEEEEEEEEEEEEE-TTS-EEEEEEEEEEEEESS--SS---TTT-EEEEEEEEEEEEEEEESS--SS-EEEEEEEEEE----TT----TTS-SS-SEEEEE--GGGTT-SSEEEEE--------EEE-SSSSPPPP---S-EEEEE--BS-EEEEEEE-TTS-EEEEEPPTT-EEEEETT-SSS-EEEEESS-TTSS--TTHHHHHHHHHHHHHHHHHHHHHHHHHHHHHHHHHHHHHHHHHHHHHHHHHHHHHHHHHHHHHHHHHHHHHHHHHS-GGG-

Sequence (537 aa):
MAANPFNISKRLREDKEQQAQSAASINESLAIVDAIIDEYDELIIKLDTKIQPYIPPINEKIKAVQTAYLNRISHGCRSDLKWIQIDTKSLNIYNDSDEEVVVYEVKKDPNTFRFLGYYGAKFYRHPKNRDYGANVVLTIDTADANPGSGALIILDDDAAELTGFSTTTASAGIKTGDLIKDSLDNPVIFQTAPSVTGLGTTSYAAYNYAVSGFCTASDNKIYGDQRVGFITDFNIGDEIYDNSDRTSDGFIPTGTTITGFGTAVGITSYVQSNGITTAIEVVFDFATLSNPVVSSVDPEIGRNFHVGVVSTYYFASLSAAPVATGIQSSFLVIRPGDISDIEFDSSKNPIDPVEIGIAEGGNIGKGHQVDLINNGDPKITTQWSEITDEPEPAVGAGRVEYYIGDLQWPTISVKDGDGDVTTTHATLGQRVIISVGSTTGAAIGYTGTPPAGSIPGDCGTYDSAITTAESEMNAIIAQNTPIINHYISGSQTLRSLRDTDEGQAWGYLQSIGYLNAKGKQSLQQAEQIEDFNWVDI

pLDDT: mean 87.32, std 9.14, range [46.38, 98.44]